Protein AF-A0AAU9JKP6-F1 (afdb_monomer_lite)

Radius of gyration: 86.48 Å; chains: 1; bounding box: 181×80×271 Å

Foldseek 3Di:
DDDDDDDDDDDDDDDDDDDDDDPPPVVVVVVVVVVVVVVVVVVVVVVVVVVVVCVVPVDPPPPPDDDPDPDPPPCVPVPDDPDPDDPVRVVVVVVVVVVVVVVVVVVVVVVVVVVVVVVVVVVVVVVVVVVVVVVVVVVVVVVVVVVVVVVVVVVVVVVVVVVVVVVVVVVVVVVVVVVVVVVVVVVVVVVVVVVVVVVVVVVVVVVVVVVVVVVVVVVVVVVVVVVVVVVVVVVVVVVVVVVVVVVVVVVVVVVVVVVVVVVVVVVVVVVVVVVVVVVVVVVVVVVVVVVVPVPPPPPPPDDDDDDPPPPPPPVPVVVVVVVVVVVVVVVVVVVVVVVVVVVVVVVVVVVVVVVVVVVVVVVVVVVVVVVVVVVVVVVVVVVVVVVVVVVVVVVVVVVVVVVVVVVVVVVVVVVVVVVVVVVVVVVVVVVVVVVVVVVVVVVVVVVVVVVVVVVVVVVVVVVVVVVVVVVVVVVPPDDQDDFDPVAPQRVLLSCVQRVDPDHQPFHWDDPDRQWIDGQPDIWGWDADPNFIWIDDDPDIDGPVVVSVVCSVVSVVVVVVVVVVVVDPPPDDPVVVVVVVVVPVPPPDDDDQPPVNVVVVVVVVVVDDDDDDDDDDDDDDDDPDDDDDDDDDDDDDDDDDDDDDDDDDDDDDDDDDDDDDDD

Secondary structure (DSSP, 8-state):
----------------------TTSHHHHHHHHHHHHHHHHHHHHHHHHHHHHHHH-TT--------S-S----GGG-----S---HHHHHHHHHHHHHHHHHHHHHHHHHHHHHHHHHHHHHHHHHHHHHHHHHHHHHHHHHHHHHHHHHHHHHHHHHHHHHHHHHHHHHHHHHHHHHHHHHHHHHHHHHHHHHHHHHHHHHHHHHHHHHHHHHHHHHHHHHHHHHHHHHHHHHHHHHHHHHHHHHHHHHHHHHHHHHHHHHHHHHHHHHHHHHHHHHHHHHHHHHHHHTTTTTT-SS--------TTSSSSHHHHHHHHHHHHHHHHHHHHHHHHHHHHHHHHHHHHHHHHHHHHHHHHHHHHHHHHHHHHHHHHHHHHHHHHHHHHHHHHHHHHHHHHHHHHHHHHHHHHHHHHHHHHHHHHHHHHHHHHHHHHHHHHHHHHHHHHHHHHHHHHHHHHHHHHHHHHHHHHHHTSPPPP---TT-HHHHHHHHHHHHSSS--SS-EEEEETTEEEETTEEEEEEEETTEEEEEETTEEEEHHHHHHHHHHHHHHHHHHHHHHH--TT---THHHHHHHHHHTT--------HHHHHHHHHHHHHS----S----PPP-------------------------------------------

InterPro domains:
  IPR003108 GAR domain [PF02187] (490-549)
  IPR003108 GAR domain [PS51460] (484-554)
  IPR036534 GAR domain superfamily [G3DSA:3.30.920.20] (483-571)
  IPR036534 GAR domain superfamily [SSF143575] (483-560)

Sequence (662 aa):
MTSERVPIVGSKDSENLLLDSCKSCTIYEEKVSSNHKALSNLKETHALILEIARALHPEIIISTDITSQELALDLDLLHKGRGQASAKEAEHLRSLILGLNEKLKTYQTIETRIEEFSQQAKQGISAREILHKTIKETLEDVEKIKIQQNESLEKMKKERDRAIESLMEQHLNLKRKILDEEKVKCELEITKAELEKIKAEGRNFDNMQEMISQLKFNVKEGEKKRNELRNLYSKSISDFDEKRREMDREIENVMKDNSNLRDELNSAKKTINELSVLNQEKASQIINLQAVNESQNREILNLKDQENKALQMEKLSKAHQEECVSLNKKIKAISEEFQAEIAKLNKEKNEILNKNQLLKGDNNRLEDTINSLKQDLTHSYNKQQDLNTHIAQLEESLILHHDSSAIQDQLNQVSQFTLDIHKQVYKELDGMSEHILAQSEQALGQQRTINKVCSVVSEKEAEIEILREMIAEMQKARPVYVPVKDDPVDAAIAEYMNSREQPLEVPFVREDEGLYLFGSKKVFIKIENGKIIIRIGGGFMQIDEFVDAYTVIELEKFAAIKKAESNPNRKTFMGKLASTIVNEQTKGKVDVSPQKAAKILQDVFVNNKPAFTTCMAIPRKMTSSRQGTMIPKESKGSDSPVRVAKRKSSLVDFRRSATNLK

Structure (mmCIF, N/CA/C/O backbone):
data_AF-A0AAU9JKP6-F1
#
_entry.id   AF-A0AAU9JKP6-F1
#
loop_
_atom_site.group_PDB
_atom_site.id
_atom_site.type_symbol
_atom_site.label_atom_id
_atom_site.label_alt_id
_atom_site.label_comp_id
_atom_site.label_asym_id
_atom_site.label_entity_id
_atom_site.label_seq_id
_atom_site.pdbx_PDB_ins_code
_atom_site.Cartn_x
_atom_site.Cartn_y
_atom_site.Cartn_z
_atom_site.occupancy
_atom_site.B_iso_or_equiv
_atom_site.auth_seq_id
_atom_site.auth_comp_id
_atom_site.auth_asym_id
_atom_site.auth_atom_id
_atom_site.pdbx_PDB_model_num
ATOM 1 N N . MET A 1 1 ? -8.866 -40.578 -14.879 1.00 34.34 1 MET A N 1
ATOM 2 C CA . MET A 1 1 ? -10.101 -41.384 -14.755 1.00 34.34 1 MET A CA 1
ATOM 3 C C . MET A 1 1 ? -11.225 -40.392 -14.502 1.00 34.34 1 MET A C 1
ATOM 5 O O . MET A 1 1 ? -11.143 -39.721 -13.492 1.00 34.34 1 MET A O 1
ATOM 9 N N . THR A 1 2 ? -12.186 -40.104 -15.373 1.00 35.22 2 THR A N 1
ATOM 10 C CA . THR A 1 2 ? -12.728 -40.774 -16.566 1.00 35.22 2 THR A CA 1
ATOM 11 C C . THR A 1 2 ? -13.519 -39.741 -17.391 1.00 35.22 2 THR A C 1
ATOM 13 O O . THR A 1 2 ? -14.234 -38.943 -16.798 1.00 35.22 2 THR A O 1
ATOM 16 N N . SER A 1 3 ? -13.362 -39.818 -18.723 1.00 33.59 3 SER A N 1
ATOM 17 C CA . SER A 1 3 ? -14.330 -39.577 -19.825 1.00 33.59 3 SER A CA 1
ATOM 18 C C . SER A 1 3 ? -15.207 -38.311 -19.817 1.00 33.59 3 SER A C 1
ATOM 20 O O . SER A 1 3 ? -16.043 -38.126 -18.942 1.00 33.59 3 SER A O 1
ATOM 22 N N . GLU A 1 4 ? -15.027 -37.401 -20.780 1.00 44.56 4 GLU A N 1
ATOM 23 C CA . GLU A 1 4 ? -15.693 -37.386 -22.108 1.00 44.56 4 GLU A CA 1
ATOM 24 C C . GLU A 1 4 ? -17.222 -37.219 -22.059 1.00 44.56 4 GLU A C 1
ATOM 26 O O . GLU A 1 4 ? -17.929 -38.103 -21.582 1.00 44.56 4 GLU A O 1
ATOM 31 N N . ARG A 1 5 ? -17.730 -36.155 -22.704 1.00 35.47 5 ARG A N 1
ATOM 32 C CA . ARG A 1 5 ? -18.620 -36.270 -23.878 1.00 35.47 5 ARG A CA 1
ATOM 33 C C . ARG A 1 5 ? -18.969 -34.908 -24.487 1.00 35.47 5 ARG A C 1
ATOM 35 O O . ARG A 1 5 ? -19.509 -34.024 -23.834 1.00 35.47 5 ARG A O 1
ATOM 42 N N . VAL A 1 6 ? -18.681 -34.818 -25.780 1.00 41.34 6 VAL A N 1
ATOM 43 C CA . VAL A 1 6 ? -19.261 -33.906 -26.777 1.00 41.34 6 VAL A CA 1
ATOM 44 C C . VAL A 1 6 ? -20.692 -34.372 -27.110 1.00 41.34 6 VAL A C 1
ATOM 46 O O . VAL A 1 6 ? -21.006 -35.551 -26.911 1.00 41.34 6 VAL A O 1
ATOM 49 N N . PRO A 1 7 ? -21.544 -33.501 -27.681 1.00 52.91 7 PRO A N 1
ATOM 50 C CA . PRO A 1 7 ? -22.165 -33.914 -28.940 1.00 52.91 7 PRO A CA 1
ATOM 51 C C . PRO A 1 7 ? -22.148 -32.830 -30.035 1.00 52.91 7 PRO A C 1
ATOM 53 O O . PRO A 1 7 ? -22.343 -31.643 -29.789 1.00 52.91 7 PRO A O 1
ATOM 56 N N . ILE A 1 8 ? -21.936 -33.315 -31.261 1.00 42.91 8 ILE A N 1
ATOM 57 C CA . ILE A 1 8 ? -22.099 -32.657 -32.564 1.00 42.91 8 ILE A CA 1
ATOM 58 C C . ILE A 1 8 ? -23.403 -33.178 -33.179 1.00 42.91 8 ILE A C 1
ATOM 60 O O . ILE A 1 8 ? -23.577 -34.393 -33.212 1.00 42.91 8 ILE A O 1
ATOM 64 N N . VAL A 1 9 ? -24.233 -32.291 -33.742 1.00 37.75 9 VAL A N 1
ATOM 65 C CA . VAL A 1 9 ? -25.234 -32.514 -34.819 1.00 37.75 9 VAL A CA 1
ATOM 66 C C . VAL A 1 9 ? -25.407 -31.117 -35.471 1.00 37.75 9 VAL A C 1
ATOM 68 O O . VAL A 1 9 ? -25.663 -30.174 -34.734 1.00 37.75 9 VAL A O 1
ATOM 71 N N . GLY A 1 10 ? -25.086 -30.795 -36.738 1.00 31.44 10 GLY A N 1
ATOM 72 C CA . GLY A 1 10 ? -25.511 -31.361 -38.035 1.00 31.44 10 GLY A CA 1
ATOM 73 C C . GLY A 1 10 ? -26.907 -30.803 -38.387 1.00 31.44 10 GLY A C 1
ATOM 74 O O . GLY A 1 10 ? -27.788 -30.888 -37.554 1.00 31.44 10 GLY A O 1
ATOM 75 N N . SER A 1 11 ? -27.270 -30.228 -39.536 1.00 32.78 11 SER A N 1
ATOM 76 C CA . SER A 1 11 ? -26.697 -30.097 -40.879 1.00 32.78 11 SER A CA 1
ATOM 77 C C . SER A 1 11 ? -27.726 -29.336 -41.766 1.00 32.78 11 SER A C 1
ATOM 79 O O . SER A 1 11 ? -28.895 -29.337 -41.381 1.00 32.78 11 SER A O 1
ATOM 81 N N . LYS A 1 12 ? -27.316 -28.871 -42.970 1.00 33.97 12 LYS A N 1
ATOM 82 C CA . LYS A 1 12 ? -28.124 -28.758 -44.227 1.00 33.97 12 LYS A CA 1
ATOM 83 C C . LYS A 1 12 ? -29.126 -27.587 -44.336 1.00 33.97 12 LYS A C 1
ATOM 85 O O . LYS A 1 12 ? -29.759 -27.252 -43.350 1.00 33.97 12 LYS A O 1
ATOM 90 N N . ASP A 1 13 ? -29.364 -26.873 -45.443 1.00 31.62 13 ASP A N 1
ATOM 91 C CA . ASP A 1 13 ? -29.036 -26.843 -46.890 1.00 31.62 13 ASP A CA 1
ATOM 92 C C . ASP A 1 13 ? -29.134 -25.326 -47.285 1.00 31.62 13 ASP A C 1
ATOM 94 O O . ASP A 1 13 ? -29.598 -24.530 -46.473 1.00 31.62 13 ASP A O 1
ATOM 98 N N . SER A 1 14 ? -28.714 -24.748 -48.413 1.00 33.50 14 SER A N 1
ATOM 99 C CA . SER A 1 14 ? -28.874 -25.135 -49.813 1.00 33.50 14 SER A CA 1
ATOM 100 C C . SER A 1 14 ? -28.098 -24.167 -50.724 1.00 33.50 14 SER A C 1
ATOM 102 O O . SER A 1 14 ? -27.930 -22.984 -50.424 1.00 33.50 14 SER A O 1
ATOM 104 N N . GLU A 1 15 ? -27.691 -24.709 -51.861 1.00 36.19 15 GLU A N 1
ATOM 105 C CA . GLU A 1 15 ? -26.988 -24.116 -52.994 1.00 36.19 15 GLU A CA 1
ATOM 106 C C . GLU A 1 15 ? -27.699 -22.907 -53.630 1.00 36.19 15 GLU A C 1
ATOM 108 O O . GLU A 1 15 ? -28.921 -22.877 -53.751 1.00 36.19 15 GLU A O 1
ATOM 113 N N . ASN A 1 16 ? -26.908 -21.953 -54.132 1.00 34.22 16 ASN A N 1
ATOM 114 C CA . ASN A 1 16 ? -27.220 -21.209 -55.355 1.00 34.22 16 ASN A CA 1
ATOM 115 C C . ASN A 1 16 ? -25.916 -20.688 -55.982 1.00 34.22 16 ASN A C 1
ATOM 117 O O . ASN A 1 16 ? -25.324 -19.711 -55.524 1.00 34.22 16 ASN A O 1
ATOM 121 N N . LEU A 1 17 ? -25.464 -21.384 -57.029 1.00 37.22 17 LEU A N 1
ATOM 122 C CA . LEU A 1 17 ? -24.488 -20.893 -58.002 1.00 37.22 17 LEU A CA 1
ATOM 123 C C . LEU A 1 17 ? -25.131 -19.788 -58.846 1.00 37.22 17 LEU A C 1
ATOM 125 O O . LEU A 1 17 ? -26.181 -20.043 -59.423 1.00 37.22 17 LEU A O 1
ATOM 129 N N . LEU A 1 18 ? -24.459 -18.645 -59.030 1.00 34.78 18 LEU A N 1
ATOM 130 C CA . LEU A 1 18 ? -24.545 -17.841 -60.258 1.00 34.78 18 LEU A CA 1
ATOM 131 C C . LEU A 1 18 ? -23.316 -16.914 -60.399 1.00 34.78 18 LEU A C 1
ATOM 133 O O . LEU A 1 18 ? -23.114 -15.997 -59.612 1.00 34.78 18 LEU A O 1
ATOM 137 N N . LEU A 1 19 ? -22.536 -17.231 -61.436 1.00 35.72 19 LEU A N 1
ATOM 138 C CA . LEU A 1 19 ? -21.632 -16.446 -62.288 1.00 35.72 19 LEU A CA 1
ATOM 139 C C . LEU A 1 19 ? -20.619 -15.421 -61.727 1.00 35.72 19 LEU A C 1
ATOM 141 O O . LEU A 1 19 ? -20.940 -14.395 -61.134 1.00 35.72 19 LEU A O 1
ATOM 145 N N . ASP A 1 20 ? -19.376 -15.684 -62.141 1.00 45.06 20 ASP A N 1
ATOM 146 C CA . ASP A 1 20 ? -18.195 -14.829 -62.209 1.00 45.06 20 ASP A CA 1
ATOM 147 C C . ASP A 1 20 ? -18.433 -13.395 -62.713 1.00 45.06 20 ASP A C 1
ATOM 149 O O . ASP A 1 20 ? -18.904 -13.166 -63.827 1.00 45.06 20 ASP A O 1
ATOM 153 N N . SER A 1 21 ? -17.894 -12.430 -61.965 1.00 40.59 21 SER A N 1
ATOM 154 C CA . SER A 1 21 ? -17.328 -11.209 -62.543 1.00 40.59 21 SER A CA 1
ATOM 155 C C . SER A 1 21 ? -16.005 -10.884 -61.846 1.00 40.59 21 SER A C 1
ATOM 157 O O . SER A 1 21 ? -15.946 -10.637 -60.639 1.00 40.59 21 SER A O 1
ATOM 159 N N . CYS A 1 22 ? -14.939 -10.943 -62.637 1.00 40.47 22 CYS A N 1
ATOM 160 C CA . CYS A 1 22 ? -13.537 -10.870 -62.257 1.00 40.47 22 CYS A CA 1
ATOM 161 C C . CYS A 1 22 ? -13.175 -9.546 -61.552 1.00 40.47 22 CYS A C 1
ATOM 163 O O . CYS A 1 22 ? -13.194 -8.476 -62.157 1.00 40.47 22 CYS A O 1
ATOM 165 N N . LYS A 1 23 ? -12.767 -9.621 -60.277 1.00 45.94 23 LYS A N 1
ATOM 166 C CA . LYS A 1 23 ? -12.306 -8.491 -59.436 1.00 45.94 23 LYS A CA 1
ATOM 167 C C . LYS A 1 23 ? -10.922 -7.929 -59.825 1.00 45.94 23 LYS A C 1
ATOM 169 O O . LYS A 1 23 ? -10.251 -7.320 -58.998 1.00 45.94 23 LYS A O 1
ATOM 174 N N . SER A 1 24 ? -10.467 -8.130 -61.063 1.00 45.31 24 SER A N 1
ATOM 175 C CA . SER A 1 24 ? -9.152 -7.661 -61.531 1.00 45.31 24 SER A CA 1
ATOM 176 C C . SER A 1 24 ? -9.185 -6.315 -62.271 1.00 45.31 24 SER A C 1
ATOM 178 O O . SER A 1 24 ? -8.125 -5.753 -62.534 1.00 45.31 24 SER A O 1
ATOM 180 N N . CYS A 1 25 ? -10.364 -5.742 -62.542 1.00 41.16 25 CYS A N 1
ATOM 181 C CA . CYS A 1 25 ? -10.464 -4.475 -63.282 1.00 41.16 25 CYS A CA 1
ATOM 182 C C . CYS A 1 25 ? -10.453 -3.202 -62.417 1.00 41.16 25 CYS A C 1
ATOM 184 O O . CYS A 1 25 ? -10.079 -2.152 -62.925 1.00 41.16 25 CYS A O 1
ATOM 186 N N . THR A 1 26 ? -10.754 -3.255 -61.116 1.00 42.09 26 THR A N 1
ATOM 187 C CA . THR A 1 26 ? -10.733 -2.052 -60.251 1.00 42.09 26 THR A CA 1
ATOM 188 C C . THR A 1 26 ? -9.333 -1.646 -59.779 1.00 42.09 26 THR A C 1
ATOM 190 O O . THR A 1 26 ? -9.133 -0.516 -59.351 1.00 42.09 26 THR A O 1
ATOM 193 N N . ILE A 1 27 ? -8.330 -2.518 -59.926 1.00 47.62 27 ILE A N 1
ATOM 194 C CA . ILE A 1 27 ? -6.931 -2.231 -59.551 1.00 47.62 27 ILE A CA 1
ATOM 195 C C . ILE A 1 27 ? -6.188 -1.455 -60.661 1.00 47.62 27 ILE A C 1
ATOM 197 O O . ILE A 1 27 ? -5.114 -0.895 -60.428 1.00 47.62 27 ILE A O 1
ATOM 201 N N . TYR A 1 28 ? -6.742 -1.390 -61.878 1.00 43.09 28 TYR A N 1
ATOM 202 C CA . TYR A 1 28 ? -6.063 -0.748 -63.006 1.00 43.09 28 TYR A CA 1
ATOM 203 C C . TYR A 1 28 ? -6.307 0.768 -63.082 1.00 43.09 28 TYR A C 1
ATOM 205 O O . TYR A 1 28 ? -5.417 1.498 -63.514 1.00 43.09 28 TYR A O 1
ATOM 213 N N . GLU A 1 29 ? -7.444 1.270 -62.593 1.00 43.94 29 GLU A N 1
ATOM 214 C CA . GLU A 1 29 ? -7.744 2.711 -62.626 1.00 43.94 29 GLU A CA 1
ATOM 215 C C . GLU A 1 29 ? -7.015 3.501 -61.520 1.00 43.94 29 GLU A C 1
ATOM 217 O O . GLU A 1 29 ? -6.544 4.612 -61.772 1.00 43.94 29 GLU A O 1
ATOM 222 N N . GLU A 1 30 ? -6.760 2.909 -60.346 1.00 47.94 30 GLU A N 1
ATOM 223 C CA . GLU A 1 30 ? -5.960 3.563 -59.292 1.00 47.94 30 GLU A CA 1
ATOM 224 C C . GLU A 1 30 ? -4.466 3.685 -59.654 1.00 47.94 30 GLU A C 1
ATOM 226 O O . GLU A 1 30 ? -3.810 4.662 -59.279 1.00 47.94 30 GLU A O 1
ATOM 231 N N . LYS A 1 31 ? -3.923 2.761 -60.464 1.00 46.72 31 LYS A N 1
ATOM 232 C CA . LYS A 1 31 ? -2.521 2.815 -60.927 1.00 46.72 31 LYS A CA 1
ATOM 233 C C . LYS A 1 31 ? -2.260 3.873 -62.002 1.00 46.72 31 LYS A C 1
ATOM 235 O O . LYS A 1 31 ? -1.126 4.339 -62.136 1.00 46.72 31 LYS A O 1
ATOM 240 N N . VAL A 1 32 ? -3.279 4.291 -62.753 1.00 48.94 32 VAL A N 1
ATOM 241 C CA . VAL A 1 32 ? -3.126 5.364 -63.752 1.00 48.94 32 VAL A CA 1
ATOM 242 C C . VAL A 1 32 ? -3.082 6.737 -63.067 1.00 48.94 32 VAL A C 1
ATOM 244 O O . VAL A 1 32 ? -2.311 7.606 -63.479 1.00 48.94 32 VAL A O 1
ATOM 247 N N . SER A 1 33 ? -3.785 6.912 -61.942 1.00 47.38 33 SER A N 1
ATOM 248 C CA . SER A 1 33 ? -3.767 8.174 -61.191 1.00 47.38 33 SER A CA 1
ATOM 249 C C . SER A 1 33 ? -2.488 8.384 -60.360 1.00 47.38 33 SER A C 1
ATOM 251 O O . SER A 1 33 ? -2.095 9.531 -60.127 1.00 47.38 33 SER A O 1
ATOM 253 N N . SER A 1 34 ? -1.784 7.317 -59.952 1.00 48.50 34 SER A N 1
ATOM 254 C CA . SER A 1 34 ? -0.492 7.424 -59.248 1.00 48.50 34 SER A CA 1
ATOM 255 C C . SER A 1 34 ? 0.677 7.784 -60.174 1.00 48.50 34 SER A C 1
ATOM 257 O O . SER A 1 34 ? 1.601 8.485 -59.757 1.00 48.50 34 SER A O 1
ATOM 259 N N . ASN A 1 35 ? 0.620 7.387 -61.450 1.00 47.41 35 ASN A N 1
ATOM 260 C CA . ASN A 1 35 ? 1.657 7.729 -62.432 1.00 47.41 35 ASN A CA 1
ATOM 261 C C . ASN A 1 35 ? 1.634 9.210 -62.840 1.00 47.41 35 ASN A C 1
ATOM 263 O O . ASN A 1 35 ? 2.682 9.770 -63.167 1.00 47.41 35 ASN A O 1
ATOM 267 N N . HIS A 1 36 ? 0.486 9.888 -62.741 1.00 48.94 36 HIS A N 1
ATOM 268 C CA . HIS A 1 36 ? 0.409 11.321 -63.034 1.00 48.94 36 HIS A CA 1
ATOM 269 C C . HIS A 1 36 ? 1.113 12.192 -61.975 1.00 48.94 36 HIS A C 1
ATOM 271 O O . HIS A 1 36 ? 1.716 13.205 -62.334 1.00 48.94 36 HIS A O 1
ATOM 277 N N . LYS A 1 37 ? 1.120 11.763 -60.701 1.00 51.47 37 LYS A N 1
ATOM 278 C CA . LYS A 1 37 ? 1.884 12.407 -59.611 1.00 51.47 37 LYS A CA 1
ATOM 279 C C . LYS A 1 37 ? 3.389 12.132 -59.697 1.00 51.47 37 LYS A C 1
ATOM 281 O O . LYS A 1 37 ? 4.195 12.995 -59.368 1.00 51.47 37 LYS A O 1
ATOM 286 N N . ALA A 1 38 ? 3.789 10.960 -60.192 1.00 50.62 38 ALA A N 1
ATOM 287 C CA . ALA A 1 38 ? 5.202 10.676 -60.446 1.00 50.62 38 ALA A CA 1
ATOM 288 C C . ALA A 1 38 ? 5.769 11.565 -61.572 1.00 50.62 38 ALA A C 1
ATOM 290 O O . ALA A 1 38 ? 6.894 12.051 -61.466 1.00 50.62 38 ALA A O 1
ATOM 291 N N . LEU A 1 39 ? 4.972 11.851 -62.613 1.00 44.22 39 LEU A N 1
ATOM 292 C CA . LEU A 1 39 ? 5.373 12.753 -63.699 1.00 44.22 39 LEU A CA 1
ATOM 293 C C . LEU A 1 39 ? 5.415 14.237 -63.290 1.00 44.22 39 LEU A C 1
ATOM 295 O O . LEU A 1 39 ? 6.248 14.974 -63.821 1.00 44.22 39 LEU A O 1
ATOM 299 N N . SER A 1 40 ? 4.550 14.695 -62.373 1.00 50.25 40 SER A N 1
ATOM 300 C CA . SER A 1 40 ? 4.614 16.077 -61.863 1.00 50.25 40 SER A CA 1
ATOM 301 C C . SER A 1 40 ? 5.867 16.301 -61.018 1.00 50.25 40 SER A C 1
ATOM 303 O O . SER A 1 40 ? 6.559 17.296 -61.213 1.00 50.25 40 SER A O 1
ATOM 305 N N . ASN A 1 41 ? 6.227 15.324 -60.183 1.00 56.38 41 ASN A N 1
ATOM 306 C CA . ASN A 1 41 ? 7.426 15.397 -59.349 1.00 56.38 41 ASN A CA 1
ATOM 307 C C . ASN A 1 41 ? 8.709 15.359 -60.195 1.00 56.38 41 ASN A C 1
ATOM 309 O O . ASN A 1 41 ? 9.669 16.057 -59.888 1.00 56.38 41 ASN A O 1
ATOM 313 N N . LEU A 1 42 ? 8.711 14.626 -61.316 1.00 52.62 42 LEU A N 1
ATOM 314 C CA . LEU A 1 42 ? 9.825 14.630 -62.271 1.00 52.62 42 LEU A CA 1
ATOM 315 C C . LEU A 1 42 ? 10.006 15.998 -62.950 1.00 52.62 42 LEU A C 1
ATOM 317 O O . LEU A 1 42 ? 11.138 16.461 -63.104 1.00 52.62 42 LEU A O 1
ATOM 321 N N . LYS A 1 43 ? 8.908 16.687 -63.291 1.00 53.62 43 LYS A N 1
ATOM 322 C CA . LYS A 1 43 ? 8.957 18.053 -63.840 1.00 53.62 43 LYS A CA 1
ATOM 323 C C . LYS A 1 43 ? 9.462 19.073 -62.819 1.00 53.62 43 LYS A C 1
ATOM 325 O O . LYS A 1 43 ? 10.247 19.939 -63.196 1.00 53.62 43 LYS A O 1
ATOM 330 N N . GLU A 1 44 ? 9.080 18.944 -61.550 1.00 59.22 44 GLU A N 1
ATOM 331 C CA . GLU A 1 44 ? 9.584 19.798 -60.466 1.00 59.22 44 GLU A CA 1
ATOM 332 C C . GLU A 1 44 ? 11.070 19.546 -60.183 1.00 59.22 44 GLU A C 1
ATOM 334 O O . GLU A 1 44 ? 11.839 20.498 -60.077 1.00 59.22 44 GLU A O 1
ATOM 339 N N . THR A 1 45 ? 11.523 18.286 -60.180 1.00 60.22 45 THR A N 1
ATOM 340 C CA . THR A 1 45 ? 12.958 17.981 -60.038 1.00 60.22 45 THR A CA 1
ATOM 341 C C . THR A 1 45 ? 13.783 18.466 -61.229 1.00 60.22 45 THR A C 1
ATOM 343 O O . THR A 1 45 ? 14.881 18.978 -61.039 1.00 60.22 45 THR A O 1
ATOM 346 N N . HIS A 1 46 ? 13.253 18.389 -62.455 1.00 55.34 46 HIS A N 1
ATOM 347 C CA . HIS A 1 46 ? 13.925 18.921 -63.642 1.00 55.34 46 HIS A CA 1
ATOM 348 C C . HIS A 1 46 ? 13.980 20.459 -63.629 1.00 55.34 46 HIS A C 1
ATOM 350 O O . HIS A 1 46 ? 14.988 21.041 -64.023 1.00 55.34 46 HIS A O 1
ATOM 356 N N . ALA A 1 47 ? 12.933 21.124 -63.125 1.00 62.50 47 ALA A N 1
ATOM 357 C CA . ALA A 1 47 ? 12.930 22.571 -62.923 1.00 62.50 47 ALA A CA 1
ATOM 358 C C . ALA A 1 47 ? 13.965 23.002 -61.870 1.00 62.50 47 ALA A C 1
ATOM 360 O O . ALA A 1 47 ? 14.724 23.932 -62.127 1.00 62.50 47 ALA A O 1
ATOM 361 N N . LEU A 1 48 ? 14.070 22.274 -60.752 1.00 57.84 48 LEU A N 1
ATOM 362 C CA . LEU A 1 48 ? 15.060 22.532 -59.703 1.00 57.84 48 LEU A CA 1
ATOM 363 C C . LEU A 1 48 ? 16.498 22.304 -60.201 1.00 57.84 48 LEU A C 1
ATOM 365 O O . LEU A 1 48 ? 17.396 23.079 -59.888 1.00 57.84 48 LEU A O 1
ATOM 369 N N . ILE A 1 49 ? 16.723 21.273 -61.027 1.00 57.97 49 ILE A N 1
ATOM 370 C CA . ILE A 1 49 ? 18.026 21.009 -61.660 1.00 57.97 49 ILE A CA 1
ATOM 371 C C . ILE A 1 49 ? 18.395 22.132 -62.640 1.00 57.97 49 ILE A C 1
ATOM 373 O O . ILE A 1 49 ? 19.540 22.577 -62.643 1.00 57.97 49 ILE A O 1
ATOM 377 N N . LEU A 1 50 ? 17.441 22.638 -63.430 1.00 56.38 50 LEU A N 1
ATOM 378 C CA . LEU A 1 50 ? 17.666 23.786 -64.319 1.00 56.38 50 LEU A CA 1
ATOM 379 C C . LEU A 1 50 ? 17.908 25.093 -63.548 1.00 56.38 50 LEU A C 1
ATOM 381 O O . LEU A 1 50 ? 18.663 25.946 -64.011 1.00 56.38 50 LEU A O 1
ATOM 385 N N . GLU A 1 51 ? 17.296 25.258 -62.378 1.00 62.56 51 GLU A N 1
ATOM 386 C CA . GLU A 1 51 ? 17.475 26.428 -61.516 1.00 62.56 51 GLU A CA 1
ATOM 387 C C . GLU A 1 51 ? 18.832 26.401 -60.795 1.00 62.56 51 GLU A C 1
ATOM 389 O O . GLU A 1 51 ? 19.541 27.406 -60.783 1.00 62.56 51 GLU A O 1
ATOM 394 N N . ILE A 1 52 ? 19.264 25.230 -60.315 1.00 58.84 52 ILE A N 1
ATOM 395 C CA . ILE A 1 52 ? 20.613 25.006 -59.771 1.00 58.84 52 ILE A CA 1
ATOM 396 C C . ILE A 1 52 ? 21.677 25.175 -60.868 1.00 58.84 52 ILE A C 1
ATOM 398 O O . ILE A 1 52 ? 22.713 25.792 -60.623 1.00 58.84 52 ILE A O 1
ATOM 402 N N . ALA A 1 53 ? 21.415 24.705 -62.093 1.00 51.91 53 ALA A N 1
ATOM 403 C CA . ALA A 1 53 ? 22.314 24.902 -63.230 1.00 51.91 53 ALA A CA 1
ATOM 404 C C . ALA A 1 53 ? 22.457 26.387 -63.619 1.00 51.91 53 ALA A C 1
ATOM 406 O O . ALA A 1 53 ? 23.565 26.828 -63.916 1.00 51.91 53 ALA A O 1
ATOM 407 N N . ARG A 1 54 ? 21.375 27.182 -63.554 1.00 54.28 54 ARG A N 1
ATOM 408 C CA . ARG A 1 54 ? 21.431 28.646 -63.756 1.00 54.28 54 ARG A CA 1
ATOM 409 C C . ARG A 1 54 ? 22.110 29.387 -62.602 1.00 54.28 54 ARG A C 1
ATOM 411 O O . ARG A 1 54 ? 22.785 30.379 -62.848 1.00 54.28 54 ARG A O 1
ATOM 418 N N . ALA A 1 55 ? 21.945 28.921 -61.363 1.00 58.38 55 ALA A N 1
ATOM 419 C CA . ALA A 1 55 ? 22.544 29.547 -60.183 1.00 58.38 55 ALA A CA 1
ATOM 420 C C . ALA A 1 55 ? 24.059 29.298 -60.072 1.00 58.38 55 ALA A C 1
ATOM 422 O O . ALA A 1 55 ? 24.777 30.137 -59.534 1.00 58.38 55 ALA A O 1
ATOM 423 N N . LEU A 1 56 ? 24.551 28.165 -60.585 1.00 52.88 56 LEU A N 1
ATOM 424 C CA . LEU A 1 56 ? 25.976 27.818 -60.560 1.00 52.88 56 LEU A CA 1
ATOM 425 C C . LEU A 1 56 ? 26.779 28.430 -61.719 1.00 52.88 56 LEU A C 1
ATOM 427 O O . LEU A 1 56 ? 27.992 28.571 -61.593 1.00 52.88 56 LEU A O 1
ATOM 431 N N . HIS A 1 57 ? 26.126 28.838 -62.811 1.00 54.06 57 HIS A N 1
ATOM 432 C CA . HIS A 1 57 ? 26.778 29.482 -63.954 1.00 54.06 57 HIS A CA 1
ATOM 433 C C . HIS A 1 57 ? 25.888 30.574 -64.583 1.00 54.06 57 HIS A C 1
ATOM 435 O O . HIS A 1 57 ? 25.209 30.313 -65.576 1.00 54.06 57 HIS A O 1
ATOM 441 N N . PRO A 1 58 ? 25.890 31.811 -64.048 1.00 48.69 58 PRO A N 1
ATOM 442 C CA . PRO A 1 58 ? 25.099 32.909 -64.610 1.00 48.69 58 PRO A CA 1
ATOM 443 C C . PRO A 1 58 ? 25.644 33.479 -65.937 1.00 48.69 58 PRO A C 1
ATOM 445 O O . PRO A 1 58 ? 24.923 34.204 -66.614 1.00 48.69 58 PRO A O 1
ATOM 448 N N . GLU A 1 59 ? 26.867 33.128 -66.353 1.00 45.69 59 GLU A N 1
ATOM 449 C CA . GLU A 1 59 ? 27.505 33.639 -67.580 1.00 45.69 59 GLU A CA 1
ATOM 450 C C . GLU A 1 59 ? 28.060 32.524 -68.478 1.00 45.69 59 GLU A C 1
ATOM 452 O O . GLU A 1 59 ? 29.237 32.496 -68.821 1.00 45.69 59 GLU A O 1
ATOM 457 N N . ILE A 1 60 ? 27.211 31.590 -68.904 1.00 44.16 60 ILE A N 1
ATOM 458 C CA . ILE A 1 60 ? 27.511 30.807 -70.111 1.00 44.16 60 ILE A CA 1
ATOM 459 C C . ILE A 1 60 ? 26.593 31.318 -71.217 1.00 44.16 60 ILE A C 1
ATOM 461 O O . ILE A 1 60 ? 25.593 30.707 -71.589 1.00 44.16 60 ILE A O 1
ATOM 465 N N . ILE A 1 61 ? 26.944 32.496 -71.731 1.00 40.44 61 ILE A N 1
ATOM 466 C CA . ILE A 1 61 ? 26.582 32.888 -73.088 1.00 40.44 61 ILE A CA 1
ATOM 467 C C . ILE A 1 61 ? 27.436 31.993 -73.985 1.00 40.44 61 ILE A C 1
ATOM 469 O O . ILE A 1 61 ? 28.630 32.230 -74.155 1.00 40.44 61 ILE A O 1
ATOM 473 N N . ILE A 1 62 ? 26.844 30.935 -74.541 1.00 45.00 62 ILE A N 1
ATOM 474 C CA . ILE A 1 62 ? 27.453 30.244 -75.678 1.00 45.00 62 ILE A CA 1
ATOM 475 C C . ILE A 1 62 ? 27.301 31.191 -76.871 1.00 45.00 62 ILE A C 1
ATOM 477 O O . ILE A 1 62 ? 26.337 31.121 -77.627 1.00 45.00 62 ILE A O 1
ATOM 481 N N . SER A 1 63 ? 28.240 32.127 -76.990 1.00 36.94 63 SER A N 1
ATOM 482 C CA . SER A 1 63 ? 28.491 32.858 -78.223 1.00 36.94 63 SER A CA 1
ATOM 483 C C . SER A 1 63 ? 29.126 31.872 -79.201 1.00 36.94 63 SER A C 1
ATOM 485 O O . SER A 1 63 ? 30.333 31.639 -79.183 1.00 36.94 63 SER A O 1
ATOM 487 N N . THR A 1 64 ? 28.307 31.226 -80.028 1.00 41.78 64 THR A N 1
ATOM 488 C CA . THR A 1 64 ? 28.781 30.673 -81.297 1.00 41.78 64 THR A CA 1
ATOM 489 C C . THR A 1 64 ? 28.779 31.793 -82.324 1.00 41.78 64 THR A C 1
ATOM 491 O O . THR A 1 64 ? 27.897 31.838 -83.168 1.00 41.78 64 THR A O 1
ATOM 494 N N . ASP A 1 65 ? 29.737 32.706 -82.230 1.00 40.50 65 ASP A N 1
ATOM 495 C CA . ASP A 1 65 ? 30.123 33.565 -83.346 1.00 40.50 65 ASP A CA 1
ATOM 496 C C . ASP A 1 65 ? 31.612 33.874 -83.203 1.00 40.50 65 ASP A C 1
ATOM 498 O O . ASP A 1 65 ? 32.027 34.848 -82.578 1.00 40.50 65 ASP A O 1
ATOM 502 N N . ILE A 1 66 ? 32.440 32.997 -83.771 1.00 37.88 66 ILE A N 1
ATOM 503 C CA . ILE A 1 66 ? 33.811 33.352 -84.130 1.00 37.88 66 ILE A CA 1
ATOM 504 C C . ILE A 1 66 ? 33.827 33.435 -85.650 1.00 37.88 66 ILE A C 1
ATOM 506 O O . ILE A 1 66 ? 33.961 32.438 -86.359 1.00 37.88 66 ILE A O 1
ATOM 510 N N . THR A 1 67 ? 33.620 34.652 -86.144 1.00 40.75 67 THR A N 1
ATOM 511 C CA . THR A 1 67 ? 33.841 35.035 -87.536 1.00 40.75 67 THR A CA 1
ATOM 512 C C . THR A 1 67 ? 35.283 34.743 -87.942 1.00 40.75 67 THR A C 1
ATOM 514 O O . THR A 1 67 ? 36.233 35.122 -87.260 1.00 40.75 67 THR A O 1
ATOM 517 N N . SER A 1 68 ? 35.436 34.091 -89.090 1.00 39.88 68 SER A N 1
ATOM 518 C CA . SER A 1 68 ? 36.665 33.519 -89.649 1.00 39.88 68 SER A CA 1
ATOM 519 C C . SER A 1 68 ? 37.726 34.532 -90.121 1.00 39.88 68 SER A C 1
ATOM 521 O O . SER A 1 68 ? 38.411 34.258 -91.105 1.00 39.88 68 SER A O 1
ATOM 523 N N . GLN A 1 69 ? 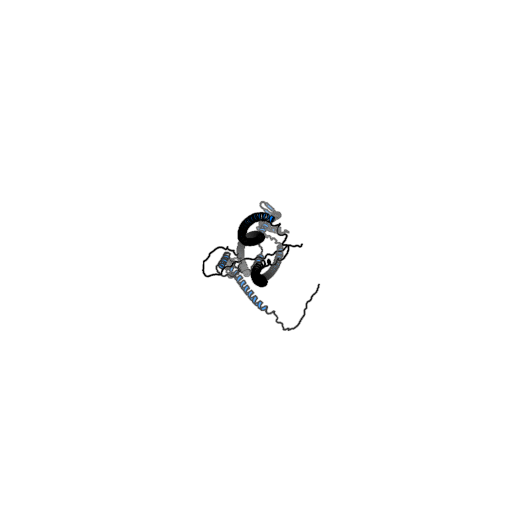37.860 35.709 -89.500 1.00 44.19 69 GLN A N 1
ATOM 524 C CA . GLN A 1 69 ? 38.537 36.844 -90.145 1.00 44.19 69 GLN A CA 1
ATOM 525 C C . GLN A 1 69 ? 39.851 37.355 -89.553 1.00 44.19 69 GLN A C 1
ATOM 527 O O . GLN A 1 69 ? 40.454 38.223 -90.175 1.00 44.19 69 GLN A O 1
ATOM 532 N N . GLU A 1 70 ? 40.392 36.797 -88.474 1.00 46.56 70 GLU A N 1
ATOM 533 C CA . GLU A 1 70 ? 41.643 37.333 -87.914 1.00 46.56 70 GLU A CA 1
ATOM 534 C C . GLU A 1 70 ? 42.727 36.265 -87.778 1.00 46.56 70 GLU A C 1
ATOM 536 O O . GLU A 1 70 ? 42.801 35.530 -86.801 1.00 46.56 70 GLU A O 1
ATOM 541 N N . LEU A 1 71 ? 43.514 36.153 -88.854 1.00 39.50 71 LEU A N 1
ATOM 542 C CA . LEU A 1 71 ? 44.946 35.819 -88.939 1.00 39.50 71 LEU A CA 1
ATOM 543 C C . LEU A 1 71 ? 45.230 35.435 -90.397 1.00 39.50 71 LEU A C 1
ATOM 545 O O . LEU A 1 71 ? 45.499 34.281 -90.738 1.00 39.50 71 LEU A O 1
ATOM 549 N N . ALA A 1 72 ? 45.116 36.420 -91.291 1.00 40.72 72 ALA A N 1
ATOM 550 C CA . ALA A 1 72 ? 45.761 36.323 -92.588 1.00 40.72 72 ALA A CA 1
ATOM 551 C C . ALA A 1 72 ? 47.271 36.338 -92.322 1.00 40.72 72 ALA A C 1
ATOM 553 O O . ALA A 1 72 ? 47.825 37.364 -91.935 1.00 40.72 72 ALA A O 1
ATOM 554 N N . LEU A 1 73 ? 47.935 35.190 -92.482 1.00 41.28 73 LEU A N 1
ATOM 555 C CA . LEU A 1 73 ? 49.366 35.210 -92.762 1.00 41.28 73 LEU A CA 1
ATOM 556 C C . LEU A 1 73 ? 49.547 36.104 -93.986 1.00 41.28 73 LEU A C 1
ATOM 558 O O . LEU A 1 73 ? 48.923 35.858 -95.021 1.00 41.28 73 LEU A O 1
ATOM 562 N N . ASP A 1 74 ? 50.367 37.135 -93.836 1.00 46.22 74 ASP A N 1
ATOM 563 C CA . ASP A 1 74 ? 50.760 38.041 -94.901 1.00 46.22 74 ASP A CA 1
ATOM 564 C C . ASP A 1 74 ? 51.477 37.224 -95.993 1.00 46.22 74 ASP A C 1
ATOM 566 O O . ASP A 1 74 ? 52.662 36.892 -95.905 1.00 46.22 74 ASP A O 1
ATOM 570 N N . LEU A 1 75 ? 50.705 36.772 -96.987 1.00 48.53 75 LEU A N 1
ATOM 571 C CA . LEU A 1 75 ? 51.152 35.904 -98.082 1.00 48.53 75 LEU A CA 1
ATOM 572 C C . LEU A 1 75 ? 52.047 36.651 -99.087 1.00 48.53 75 LEU A C 1
ATOM 574 O O . LEU A 1 75 ? 52.573 36.033 -100.017 1.00 48.53 75 LEU A O 1
ATOM 578 N N . ASP A 1 76 ? 52.287 37.947 -98.875 1.00 48.00 76 ASP A N 1
ATOM 579 C CA . ASP A 1 76 ? 53.136 38.784 -99.724 1.00 48.00 76 ASP A CA 1
ATOM 580 C C . ASP A 1 76 ? 54.632 38.419 -99.653 1.00 48.00 76 ASP A C 1
ATOM 582 O O . ASP A 1 76 ? 55.412 38.808 -100.525 1.00 48.00 76 ASP A O 1
ATOM 586 N N . LEU A 1 77 ? 55.054 37.577 -98.701 1.00 48.94 77 LEU A N 1
ATOM 587 C CA . LEU A 1 77 ? 56.454 37.144 -98.572 1.00 48.94 77 LEU A CA 1
ATOM 588 C C . LEU A 1 77 ? 56.815 35.836 -99.305 1.00 48.94 77 LEU A C 1
ATOM 590 O O . LEU A 1 77 ? 57.989 35.468 -99.341 1.00 48.94 77 LEU A O 1
ATOM 594 N N . LEU A 1 78 ? 55.867 35.159 -99.968 1.00 46.19 78 LEU A N 1
ATOM 595 C CA . LEU A 1 78 ? 56.126 33.892 -100.682 1.00 46.19 78 LEU A CA 1
ATOM 596 C C . LEU A 1 78 ? 56.520 34.043 -102.169 1.00 46.19 78 LEU A C 1
ATOM 598 O O . LEU A 1 78 ? 56.640 33.049 -102.881 1.00 46.19 78 LEU A O 1
ATOM 602 N N . HIS A 1 79 ? 56.793 35.260 -102.653 1.00 47.38 79 HIS A N 1
ATOM 603 C CA . HIS A 1 79 ? 57.071 35.526 -104.077 1.00 47.38 79 HIS A CA 1
ATOM 604 C C . HIS A 1 79 ? 58.549 35.506 -104.511 1.00 47.38 79 HIS A C 1
ATOM 606 O O . HIS A 1 79 ? 58.885 36.006 -105.587 1.00 47.38 79 HIS A O 1
ATOM 612 N N . LYS A 1 80 ? 59.472 34.912 -103.746 1.00 50.12 80 LYS A N 1
ATOM 613 C CA . LYS A 1 80 ? 60.884 34.814 -104.176 1.00 50.12 80 LYS A CA 1
ATOM 614 C C . LYS A 1 80 ? 61.472 33.415 -104.017 1.00 50.12 80 LYS A C 1
ATOM 616 O O . LYS A 1 80 ? 62.409 33.206 -103.259 1.00 50.12 80 LYS A O 1
ATOM 621 N N . GLY A 1 81 ? 60.975 32.478 -104.822 1.00 46.16 81 GLY A N 1
ATOM 622 C CA . GLY A 1 81 ? 61.664 31.226 -105.140 1.00 46.16 81 GLY A CA 1
ATOM 623 C C . GLY A 1 81 ? 61.729 31.040 -106.655 1.00 46.16 81 GLY A C 1
ATOM 624 O O . GLY A 1 81 ? 60.705 30.834 -107.296 1.00 46.16 81 GLY A O 1
ATOM 625 N N . ARG A 1 82 ? 62.921 31.144 -107.259 1.00 50.62 82 ARG A N 1
ATOM 626 C CA . ARG A 1 82 ? 63.131 30.803 -108.676 1.00 50.62 82 ARG A CA 1
ATOM 627 C C . ARG A 1 82 ? 63.169 29.280 -108.818 1.00 50.62 82 ARG A C 1
ATOM 629 O O . ARG A 1 82 ? 64.231 28.677 -108.738 1.00 50.62 82 ARG A O 1
ATOM 636 N N . GLY A 1 83 ? 62.006 28.686 -109.036 1.00 53.91 83 GLY A N 1
ATOM 637 C CA . GLY A 1 83 ? 61.833 27.299 -109.457 1.00 53.91 83 GLY A CA 1
ATOM 638 C C . GLY A 1 83 ? 60.443 27.149 -110.065 1.00 53.91 83 GLY A C 1
ATOM 639 O O . GLY A 1 83 ? 59.481 27.673 -109.511 1.00 53.91 83 GLY A O 1
ATOM 640 N N . GLN A 1 84 ? 60.331 26.504 -111.227 1.00 53.06 84 GLN A N 1
ATOM 641 C CA . GLN A 1 84 ? 59.040 26.186 -111.844 1.00 53.06 84 GLN A CA 1
ATOM 642 C C . GLN A 1 84 ? 58.346 25.099 -111.011 1.00 53.06 84 GLN A C 1
ATOM 644 O O . GLN A 1 84 ? 58.424 23.922 -111.341 1.00 53.06 84 GLN A O 1
ATOM 649 N N . ALA A 1 85 ? 57.698 25.493 -109.915 1.00 51.22 85 ALA A N 1
ATOM 650 C CA . ALA A 1 85 ? 56.715 24.646 -109.259 1.00 51.22 85 ALA A CA 1
ATOM 651 C C . ALA A 1 85 ? 55.474 24.582 -110.157 1.00 51.22 85 ALA A C 1
ATOM 653 O O . ALA A 1 85 ? 54.979 25.608 -110.636 1.00 51.22 85 ALA A O 1
ATOM 654 N N . SER A 1 86 ? 54.981 23.375 -110.412 1.00 57.69 86 SER A N 1
ATOM 655 C CA . SER A 1 86 ? 53.709 23.169 -111.104 1.00 57.69 86 SER A CA 1
ATOM 656 C C . SER A 1 86 ? 52.598 23.885 -110.329 1.00 57.69 86 SER A C 1
ATOM 658 O O . SER A 1 86 ? 52.593 23.861 -109.099 1.00 57.69 86 SER A O 1
ATOM 660 N N . ALA A 1 87 ? 51.621 24.494 -111.010 1.00 60.69 87 ALA A N 1
ATOM 661 C CA . ALA A 1 87 ? 50.497 25.175 -110.351 1.00 60.69 87 ALA A CA 1
ATOM 662 C C . ALA A 1 87 ? 49.792 24.290 -109.295 1.00 60.69 87 ALA A C 1
ATOM 664 O O . ALA A 1 87 ? 49.302 24.799 -108.290 1.00 60.69 87 ALA A O 1
ATOM 665 N N . LYS A 1 88 ? 49.832 22.960 -109.471 1.00 64.81 88 LYS A N 1
ATOM 666 C CA . LYS A 1 88 ? 49.312 21.974 -108.509 1.00 64.81 88 LYS A CA 1
ATOM 667 C C . LYS A 1 88 ? 50.138 21.866 -107.219 1.00 64.81 88 LYS A C 1
ATOM 669 O O . LYS A 1 88 ? 49.575 21.605 -106.162 1.00 64.81 88 LYS A O 1
ATOM 674 N N . GLU A 1 89 ? 51.453 22.061 -107.278 1.00 63.72 89 GLU A N 1
ATOM 675 C CA . GLU A 1 89 ? 52.347 21.993 -106.110 1.00 63.72 89 GLU A CA 1
ATOM 676 C C . GLU A 1 89 ? 52.206 23.242 -105.234 1.00 63.72 89 GLU A C 1
ATOM 678 O O . GLU A 1 89 ? 52.157 23.137 -104.009 1.00 63.72 89 GLU A O 1
ATOM 683 N N . ALA A 1 90 ? 52.058 24.417 -105.855 1.00 67.12 90 ALA A N 1
ATOM 684 C CA . ALA A 1 90 ? 51.782 25.665 -105.145 1.00 67.12 90 ALA A CA 1
ATOM 685 C C . ALA A 1 90 ? 50.411 25.634 -104.441 1.00 67.12 90 ALA A C 1
ATOM 687 O O . ALA A 1 90 ? 50.282 26.088 -103.303 1.00 67.12 90 ALA A O 1
ATOM 688 N N . GLU A 1 91 ? 49.397 25.049 -105.083 1.00 70.25 91 GLU A N 1
ATOM 689 C CA . GLU A 1 91 ? 48.068 24.862 -104.493 1.00 70.25 91 GLU A CA 1
ATOM 690 C C . GLU A 1 91 ? 48.091 23.839 -103.341 1.00 70.25 91 GLU A C 1
ATOM 692 O O . GLU A 1 91 ? 47.492 24.073 -102.289 1.00 70.25 91 GLU A O 1
ATOM 697 N N . HIS A 1 92 ? 48.867 22.756 -103.476 1.00 73.06 92 HIS A N 1
ATOM 698 C CA . HIS A 1 92 ? 49.072 21.781 -102.402 1.00 73.06 92 HIS A CA 1
ATOM 699 C C . HIS A 1 92 ? 49.795 22.389 -101.190 1.00 73.06 92 HIS A C 1
ATOM 701 O O . HIS A 1 92 ? 49.356 22.197 -100.056 1.00 73.06 92 HIS A O 1
ATOM 707 N N . LEU A 1 93 ? 50.848 23.186 -101.413 1.00 74.44 93 LEU A N 1
ATOM 708 C CA . LEU A 1 93 ? 51.549 23.916 -100.352 1.00 74.44 93 LEU A CA 1
ATOM 709 C C . LEU A 1 93 ? 50.635 24.928 -99.656 1.00 74.44 93 LEU A C 1
ATOM 711 O O . LEU A 1 93 ? 50.651 25.022 -98.431 1.00 74.44 93 LEU A O 1
ATOM 715 N N . ARG A 1 94 ? 49.780 25.635 -100.404 1.00 75.50 94 ARG A N 1
ATOM 716 C CA . ARG A 1 94 ? 48.781 26.544 -99.825 1.00 75.50 94 ARG A CA 1
ATOM 717 C C . ARG A 1 94 ? 47.772 25.793 -98.954 1.00 75.50 94 ARG A C 1
ATOM 719 O O . ARG A 1 94 ? 47.480 26.244 -97.849 1.00 75.50 94 ARG A O 1
ATOM 726 N N . SER A 1 95 ? 47.278 24.640 -99.411 1.00 76.75 95 SER A N 1
ATOM 727 C CA . SER A 1 95 ? 46.383 23.786 -98.618 1.00 76.75 95 SER A CA 1
ATOM 728 C C . SER A 1 95 ? 47.068 23.237 -97.361 1.00 76.75 95 SER A C 1
ATOM 730 O O . SER A 1 95 ? 46.427 23.140 -96.316 1.00 76.75 95 SER A O 1
ATOM 732 N N . LEU A 1 96 ? 48.360 22.902 -97.439 1.00 74.25 96 LEU A N 1
ATOM 733 C CA . LEU A 1 96 ? 49.168 22.473 -96.295 1.00 74.25 96 LEU A CA 1
ATOM 734 C C . LEU A 1 96 ? 49.364 23.601 -95.280 1.00 74.25 96 LEU A C 1
ATOM 736 O O . LEU A 1 96 ? 49.164 23.374 -94.092 1.00 74.25 96 LEU A O 1
ATOM 740 N N . ILE A 1 97 ? 49.695 24.814 -95.730 1.00 78.44 97 ILE A N 1
ATOM 741 C CA . ILE A 1 97 ? 49.858 25.988 -94.857 1.00 78.44 97 ILE A CA 1
ATOM 742 C C . ILE A 1 97 ? 48.533 26.338 -94.170 1.00 78.44 97 ILE A C 1
ATOM 744 O O . ILE A 1 97 ? 48.517 26.564 -92.962 1.00 78.44 97 ILE A O 1
ATOM 748 N N . LEU A 1 98 ? 47.411 26.316 -94.898 1.00 77.25 98 LEU A N 1
ATOM 749 C CA . LEU A 1 98 ? 46.081 26.517 -94.310 1.00 77.25 98 LEU A CA 1
ATOM 750 C C . LEU A 1 98 ? 45.752 25.431 -93.276 1.00 77.25 98 LEU A C 1
ATOM 752 O O . LEU A 1 98 ? 45.315 25.751 -92.173 1.00 77.25 98 LEU A O 1
ATOM 756 N N . GLY A 1 99 ? 46.025 24.160 -93.587 1.00 79.25 99 GLY A N 1
ATOM 757 C CA . GLY A 1 99 ? 45.827 23.052 -92.649 1.00 79.25 99 GLY A CA 1
ATOM 758 C C . GLY A 1 99 ? 46.720 23.136 -91.406 1.00 79.25 99 GLY A C 1
ATOM 759 O O . GLY A 1 99 ? 46.277 22.799 -90.309 1.00 79.25 99 GLY A O 1
ATOM 760 N N . LEU A 1 100 ? 47.963 23.606 -91.548 1.00 77.50 100 LEU A N 1
ATOM 761 C CA . LEU A 1 100 ? 48.882 23.832 -90.429 1.00 77.50 100 LEU A CA 1
ATOM 762 C C . LEU A 1 100 ? 48.447 25.017 -89.559 1.00 77.50 100 LEU A C 1
ATOM 764 O O . LEU A 1 100 ? 48.511 24.909 -88.339 1.00 77.50 100 LEU A O 1
ATOM 768 N N . ASN A 1 101 ? 47.945 26.099 -90.154 1.00 77.88 101 ASN A N 1
ATOM 769 C CA . ASN A 1 101 ? 47.407 27.240 -89.410 1.00 77.88 101 ASN A CA 1
ATOM 770 C C . ASN A 1 101 ? 46.136 26.894 -88.634 1.00 77.88 101 ASN A C 1
ATOM 772 O O . ASN A 1 101 ? 46.002 27.294 -87.482 1.00 77.88 101 ASN A O 1
ATOM 776 N N . GLU A 1 102 ? 45.215 26.134 -89.229 1.00 78.62 102 GLU A N 1
ATOM 777 C CA . GLU A 1 102 ? 44.029 25.661 -88.509 1.00 78.62 102 GLU A CA 1
ATOM 778 C C . GLU A 1 102 ? 44.427 24.732 -87.354 1.00 78.62 102 GLU A C 1
ATOM 780 O O . GLU A 1 102 ? 43.927 24.885 -86.241 1.00 78.62 102 GLU A O 1
ATOM 785 N N . LYS A 1 103 ? 45.424 23.855 -87.552 1.00 78.81 103 LYS A N 1
ATOM 786 C CA . LYS A 1 103 ? 46.007 23.084 -86.443 1.00 78.81 103 LYS A CA 1
ATOM 787 C C . LYS A 1 103 ? 46.602 23.996 -85.367 1.00 78.81 103 LYS A C 1
ATOM 789 O O . LYS A 1 103 ? 46.325 23.779 -84.191 1.00 78.81 103 LYS A O 1
ATOM 794 N N . LEU A 1 104 ? 47.357 25.032 -85.733 1.00 81.19 104 LEU A N 1
ATOM 795 C CA . LEU A 1 104 ? 47.928 25.992 -84.781 1.00 81.19 104 LEU A CA 1
ATOM 796 C C . LEU A 1 104 ? 46.835 26.690 -83.948 1.00 81.19 104 LEU A C 1
ATOM 798 O O . LEU A 1 104 ? 46.954 26.754 -82.727 1.00 81.19 104 LEU A O 1
ATOM 802 N N . LYS A 1 105 ? 45.732 27.121 -84.576 1.00 77.06 105 LYS A N 1
ATOM 803 C CA . LYS A 1 105 ? 44.566 27.686 -83.871 1.00 77.06 105 LYS A CA 1
ATOM 804 C C . LYS A 1 105 ? 43.933 26.685 -82.909 1.00 77.06 105 LYS A C 1
ATOM 806 O O . LYS A 1 105 ? 43.600 27.042 -81.778 1.00 77.06 105 LYS A O 1
ATOM 811 N N . THR A 1 106 ? 43.783 25.424 -83.330 1.00 77.06 106 THR A N 1
ATOM 812 C CA . THR A 1 106 ? 43.266 24.380 -82.432 1.00 77.06 106 THR A CA 1
ATOM 813 C C . THR A 1 106 ? 44.193 24.159 -81.241 1.00 77.06 106 THR A C 1
ATOM 815 O O . THR A 1 106 ? 43.698 24.044 -80.126 1.00 77.06 106 THR A O 1
ATOM 818 N N . TYR A 1 107 ? 45.517 24.194 -81.435 1.00 78.75 107 TYR A N 1
ATOM 819 C CA . TYR A 1 107 ? 46.480 24.109 -80.335 1.00 78.75 107 TYR A CA 1
ATOM 820 C C . TYR A 1 107 ? 46.358 25.291 -79.369 1.00 78.75 107 TYR A C 1
ATOM 822 O O . TYR A 1 107 ? 46.267 25.059 -78.170 1.00 78.75 107 TYR A O 1
ATOM 830 N N . GLN A 1 108 ? 46.255 26.526 -79.865 1.00 85.31 108 GLN A N 1
ATOM 831 C CA . GLN A 1 108 ? 46.071 27.716 -79.019 1.00 85.31 108 GLN A CA 1
ATOM 832 C C . GLN A 1 108 ? 44.747 27.681 -78.234 1.00 85.31 108 GLN A C 1
ATOM 834 O O . GLN A 1 108 ? 44.684 28.070 -77.068 1.00 85.31 108 GLN A O 1
ATOM 839 N N . THR A 1 109 ? 43.680 27.160 -78.845 1.00 80.06 109 THR A N 1
ATOM 840 C CA . THR A 1 109 ? 42.382 26.977 -78.172 1.00 80.06 109 THR A CA 1
ATOM 841 C C . THR A 1 109 ? 42.450 25.870 -77.116 1.00 80.06 109 THR A C 1
ATOM 843 O O . THR A 1 109 ? 41.827 25.964 -76.063 1.00 80.06 109 THR A O 1
ATOM 846 N N . ILE A 1 110 ? 43.213 24.806 -77.371 1.00 80.44 110 ILE A N 1
ATOM 847 C CA . ILE A 1 110 ? 43.455 23.753 -76.380 1.00 80.44 110 ILE A CA 1
ATOM 848 C C . ILE A 1 110 ? 44.295 24.297 -75.220 1.00 80.44 110 ILE A C 1
ATOM 850 O O . ILE A 1 110 ? 43.978 24.005 -74.074 1.00 80.44 110 ILE A O 1
ATOM 854 N N . GLU A 1 111 ? 45.321 25.101 -75.493 1.00 83.44 111 GLU A N 1
ATOM 855 C CA . GLU A 1 111 ? 46.208 25.682 -74.481 1.00 83.44 111 GLU A CA 1
ATOM 856 C C . GLU A 1 111 ? 45.456 26.627 -73.535 1.00 83.44 111 GLU A C 1
ATOM 858 O O . GLU A 1 111 ? 45.467 26.416 -72.324 1.00 83.44 111 GLU A O 1
ATOM 863 N N . THR A 1 112 ? 44.687 27.572 -74.083 1.00 84.06 112 THR A N 1
ATOM 864 C CA . THR A 1 112 ? 43.799 28.450 -73.293 1.00 84.06 112 THR A CA 1
ATOM 865 C C . THR A 1 112 ? 42.800 27.650 -72.456 1.00 84.06 112 THR A C 1
ATOM 867 O O . THR A 1 112 ? 42.599 27.927 -71.275 1.00 84.06 112 THR A O 1
ATOM 870 N N . ARG A 1 113 ? 42.233 26.577 -73.014 1.00 84.00 113 ARG A N 1
ATOM 871 C CA . ARG A 1 113 ? 41.297 25.715 -72.284 1.00 84.00 113 ARG A CA 1
ATOM 872 C C . ARG A 1 113 ? 41.972 24.873 -71.197 1.00 84.00 113 ARG A C 1
ATOM 874 O O . ARG A 1 113 ? 41.364 24.609 -70.160 1.00 84.00 113 ARG A O 1
ATOM 881 N N . ILE A 1 114 ? 43.224 24.461 -71.397 1.00 82.06 114 ILE A N 1
ATOM 882 C CA . ILE A 1 114 ? 44.045 23.818 -70.362 1.00 82.06 114 ILE A CA 1
ATOM 883 C C . ILE A 1 114 ? 44.314 24.804 -69.219 1.00 82.06 114 ILE A C 1
ATOM 885 O O . ILE A 1 114 ? 44.220 24.412 -68.054 1.00 82.06 114 ILE A O 1
ATOM 889 N N . GLU A 1 115 ? 44.602 26.072 -69.519 1.00 86.25 115 GLU A N 1
ATOM 890 C CA . GLU A 1 115 ? 44.792 27.114 -68.504 1.00 86.25 115 GLU A CA 1
ATOM 891 C C . GLU A 1 115 ? 43.512 27.379 -67.700 1.00 86.25 115 GLU A C 1
ATOM 893 O O . GLU A 1 115 ? 43.561 27.389 -66.466 1.00 86.25 115 GLU A O 1
ATOM 898 N N . GLU A 1 116 ? 42.358 27.490 -68.364 1.00 84.62 116 GLU A N 1
ATOM 899 C CA . GLU A 1 116 ? 41.050 27.624 -67.709 1.00 84.62 116 GLU A CA 1
ATOM 900 C C . GLU A 1 116 ? 40.755 26.438 -66.782 1.00 84.62 116 GLU A C 1
ATOM 902 O O . GLU A 1 116 ? 40.412 26.624 -65.609 1.00 84.62 116 GLU A O 1
ATOM 907 N N . PHE A 1 117 ? 40.942 25.204 -67.264 1.00 84.38 117 PHE A N 1
ATOM 908 C CA . PHE A 1 117 ? 40.748 24.011 -66.439 1.00 84.38 117 PHE A CA 1
ATOM 909 C C . PHE A 1 117 ? 41.751 23.933 -65.282 1.00 84.38 117 PHE A C 1
ATOM 911 O O . PHE A 1 117 ? 41.386 23.515 -64.181 1.00 84.38 117 PHE A O 1
ATOM 918 N N . SER A 1 118 ? 42.992 24.380 -65.482 1.00 85.50 118 SER A N 1
ATOM 919 C CA . SER A 1 118 ? 44.001 24.484 -64.422 1.00 85.50 118 SER A CA 1
ATOM 920 C C . SER A 1 118 ? 43.585 25.492 -63.346 1.00 85.50 118 SER A C 1
ATOM 922 O O . SER A 1 118 ? 43.700 25.216 -62.147 1.00 85.50 118 SER A O 1
ATOM 924 N N . GLN A 1 119 ? 43.030 26.641 -63.740 1.00 87.88 119 GLN A N 1
ATOM 925 C CA . GLN A 1 119 ? 42.519 27.646 -62.809 1.00 87.88 119 GLN A CA 1
ATOM 926 C C . GLN A 1 119 ? 41.292 27.140 -62.038 1.00 87.88 119 GLN A C 1
ATOM 928 O O . GLN A 1 119 ? 41.240 27.287 -60.813 1.00 87.88 119 GLN A O 1
ATOM 933 N N . GLN A 1 120 ? 40.350 26.478 -62.715 1.00 85.12 120 GLN A N 1
ATOM 934 C CA . GLN A 1 120 ? 39.199 25.837 -62.071 1.00 85.12 120 GLN A CA 1
ATOM 935 C C . GLN A 1 120 ? 39.637 24.744 -61.087 1.00 85.12 120 GLN A C 1
ATOM 937 O O . GLN A 1 120 ? 39.119 24.670 -59.971 1.00 85.12 120 GLN A O 1
ATOM 942 N N . ALA A 1 121 ? 40.640 23.936 -61.443 1.00 81.62 121 ALA A N 1
ATOM 943 C CA . ALA A 1 121 ? 41.202 22.931 -60.547 1.00 81.62 121 ALA A CA 1
ATOM 944 C C . ALA A 1 121 ? 41.821 23.570 -59.291 1.00 81.62 121 ALA A C 1
ATOM 946 O O . ALA A 1 121 ? 41.558 23.106 -58.180 1.00 81.62 121 ALA A O 1
ATOM 947 N N . LYS A 1 122 ? 42.577 24.670 -59.435 1.00 88.44 122 LYS A N 1
ATOM 948 C CA . LYS A 1 122 ? 43.142 25.426 -58.298 1.00 88.44 122 LYS A CA 1
ATOM 949 C C . LYS A 1 122 ? 42.056 25.997 -57.384 1.00 88.44 122 LYS A C 1
ATOM 951 O O . LYS A 1 122 ? 42.158 25.866 -56.164 1.00 88.44 122 LYS A O 1
ATOM 956 N N . GLN A 1 123 ? 41.000 26.579 -57.951 1.00 87.12 123 GLN A N 1
ATOM 957 C CA . GLN A 1 123 ? 39.855 27.072 -57.176 1.00 87.12 123 GLN A CA 1
ATOM 958 C C . GLN A 1 123 ? 39.142 25.931 -56.437 1.00 87.12 123 GLN A C 1
ATOM 960 O O . GLN A 1 123 ? 38.837 26.059 -55.251 1.00 87.12 123 GLN A O 1
ATOM 965 N N . GLY A 1 124 ? 38.951 24.784 -57.098 1.00 84.94 124 GLY A N 1
ATOM 966 C CA . GLY A 1 124 ? 38.382 23.584 -56.485 1.00 84.94 124 GLY A CA 1
ATOM 967 C C . GLY A 1 124 ? 39.226 23.039 -55.328 1.00 84.94 124 GLY A C 1
ATOM 968 O O . GLY A 1 124 ? 38.673 22.607 -54.315 1.00 84.94 124 GLY A O 1
ATOM 969 N N . ILE A 1 125 ? 40.558 23.100 -55.435 1.00 84.94 125 ILE A N 1
ATOM 970 C CA . ILE A 1 125 ? 41.478 22.729 -54.348 1.00 84.94 125 ILE A CA 1
ATOM 971 C C . ILE A 1 125 ? 41.330 23.696 -53.168 1.00 84.94 125 ILE A C 1
ATOM 973 O O . ILE A 1 125 ? 41.111 23.239 -52.048 1.00 84.94 125 ILE A O 1
ATOM 977 N N . SER A 1 126 ? 41.353 25.009 -53.410 1.00 88.06 126 SER A N 1
ATOM 978 C CA . SER A 1 126 ? 41.217 26.014 -52.346 1.00 88.06 126 SER A CA 1
ATOM 979 C C . SER A 1 126 ? 39.868 25.917 -51.616 1.00 88.06 126 SER A C 1
ATOM 981 O O . SER A 1 126 ? 39.821 25.891 -50.385 1.00 88.06 126 SER A O 1
ATOM 983 N N . ALA A 1 127 ? 38.761 25.750 -52.349 1.00 84.06 127 ALA A N 1
ATOM 984 C CA . ALA A 1 127 ? 37.441 25.537 -51.753 1.00 84.06 127 ALA A CA 1
ATOM 985 C C . ALA A 1 127 ? 37.397 24.265 -50.887 1.00 84.06 127 ALA A C 1
ATOM 987 O O . ALA A 1 127 ? 36.786 24.240 -49.815 1.00 84.06 127 ALA A O 1
ATOM 988 N N . ARG A 1 128 ? 38.086 23.205 -51.323 1.00 82.19 128 ARG A N 1
ATOM 989 C CA . ARG A 1 128 ? 38.196 21.954 -50.572 1.00 82.19 128 ARG A CA 1
ATOM 990 C C . ARG A 1 128 ? 39.013 22.123 -49.290 1.00 82.19 128 ARG A C 1
ATOM 992 O O . ARG A 1 128 ? 38.648 21.529 -48.278 1.00 82.19 128 ARG A O 1
ATOM 999 N N . GLU A 1 129 ? 40.087 22.906 -49.311 1.00 85.38 129 GLU A N 1
ATOM 1000 C CA . GLU A 1 129 ? 40.895 23.210 -48.122 1.00 85.38 129 GLU A CA 1
ATOM 1001 C C . GLU A 1 129 ? 40.091 23.977 -47.070 1.00 85.38 129 GLU A C 1
ATOM 1003 O O . GLU A 1 129 ? 40.097 23.597 -45.896 1.00 85.38 129 GLU A O 1
ATOM 1008 N N . ILE A 1 130 ? 39.333 24.992 -47.495 1.00 89.06 130 ILE A N 1
ATOM 1009 C CA . ILE A 1 130 ? 38.431 25.746 -46.614 1.00 89.06 130 ILE A CA 1
ATOM 1010 C C . ILE A 1 130 ? 37.406 24.800 -45.986 1.00 89.06 130 ILE A C 1
ATOM 1012 O O . ILE A 1 130 ? 37.255 24.771 -44.766 1.00 89.06 130 ILE A O 1
ATOM 1016 N N . LEU A 1 131 ? 36.763 23.957 -46.800 1.00 85.69 131 LEU A N 1
ATOM 1017 C CA . LEU A 1 131 ? 35.793 22.984 -46.308 1.00 85.69 131 LEU A CA 1
ATOM 1018 C C . LEU A 1 131 ? 36.421 21.990 -45.318 1.00 85.69 131 LEU A C 1
ATOM 1020 O O . LEU A 1 131 ? 35.807 21.661 -44.306 1.00 85.69 131 LEU A O 1
ATOM 1024 N N . HIS A 1 132 ? 37.642 21.516 -45.579 1.00 78.44 132 HIS A N 1
ATOM 1025 C CA . HIS A 1 132 ? 38.362 20.641 -44.652 1.00 78.44 132 HIS A CA 1
ATOM 1026 C C . HIS A 1 132 ? 38.622 21.321 -43.308 1.00 78.44 132 HIS A C 1
ATOM 1028 O O . HIS A 1 132 ? 38.452 20.680 -42.268 1.00 78.44 132 HIS A O 1
ATOM 1034 N N . LYS A 1 133 ? 38.994 22.605 -43.320 1.00 90.19 133 LYS A N 1
ATOM 1035 C CA . LYS A 1 133 ? 39.186 23.389 -42.101 1.00 90.19 133 LYS A CA 1
ATOM 1036 C C . LYS A 1 133 ? 37.881 23.508 -41.310 1.00 90.19 133 LYS A C 1
ATOM 1038 O O . LYS A 1 133 ? 37.869 23.172 -40.130 1.00 90.19 133 LYS A O 1
ATOM 1043 N N . THR A 1 134 ? 36.779 23.865 -41.969 1.00 87.25 134 THR A N 1
ATOM 1044 C CA . THR A 1 134 ? 35.462 23.965 -41.322 1.00 87.25 134 THR A CA 1
ATOM 1045 C C . THR A 1 134 ? 35.000 22.622 -40.756 1.00 87.25 134 THR A C 1
ATOM 1047 O O . THR A 1 134 ? 34.516 22.564 -39.631 1.00 87.25 134 THR A O 1
ATOM 1050 N N . ILE A 1 135 ? 35.194 21.514 -41.481 1.00 83.25 135 ILE A N 1
ATOM 1051 C CA . ILE A 1 135 ? 34.856 20.175 -40.972 1.00 83.25 135 ILE A CA 1
ATOM 1052 C C . ILE A 1 135 ? 35.643 19.872 -39.696 1.00 83.25 135 ILE A C 1
ATOM 1054 O O . ILE A 1 135 ? 35.067 19.376 -38.730 1.00 83.25 135 ILE A O 1
ATOM 1058 N N . LYS A 1 136 ? 36.942 20.187 -39.669 1.00 88.31 136 LYS A N 1
ATOM 1059 C CA . LYS A 1 136 ? 37.776 19.968 -38.485 1.00 88.31 136 LYS A CA 1
ATOM 1060 C C . LYS A 1 136 ? 37.259 20.757 -37.280 1.00 88.31 136 LYS A C 1
ATOM 1062 O O . LYS A 1 136 ? 37.083 20.169 -36.219 1.00 88.31 136 LYS A O 1
ATOM 1067 N N . GLU A 1 137 ? 36.948 22.036 -37.471 1.00 90.00 137 GLU A N 1
ATOM 1068 C CA . GLU A 1 137 ? 36.371 22.895 -36.428 1.00 90.00 137 GLU A CA 1
ATOM 1069 C C . GLU A 1 137 ? 35.040 22.320 -35.908 1.00 90.00 137 GLU A C 1
ATOM 1071 O O . GLU A 1 137 ? 34.860 22.155 -34.704 1.00 90.00 137 GLU A O 1
ATOM 1076 N N . THR A 1 138 ? 34.145 21.885 -36.803 1.00 85.88 138 THR A N 1
ATOM 1077 C CA . THR A 1 138 ? 32.864 21.284 -36.387 1.00 85.88 138 THR A CA 1
ATOM 1078 C C . THR A 1 138 ? 33.022 19.953 -35.650 1.00 85.88 138 THR A C 1
ATOM 1080 O O . THR A 1 138 ? 32.245 19.671 -34.741 1.00 85.88 138 THR A O 1
ATOM 1083 N N . LEU A 1 139 ? 34.018 19.129 -35.999 1.00 85.94 139 LEU A N 1
ATOM 1084 C CA . LEU A 1 139 ? 34.295 17.877 -35.287 1.00 85.94 139 LEU A CA 1
ATOM 1085 C C . LEU A 1 139 ? 34.777 18.147 -33.862 1.00 85.94 139 LEU A C 1
ATOM 1087 O O . LEU A 1 139 ? 34.306 17.499 -32.930 1.00 85.94 139 LEU A O 1
ATOM 1091 N N . GLU A 1 140 ? 35.665 19.127 -33.692 1.00 91.00 140 GLU A N 1
ATOM 1092 C CA . GLU A 1 140 ? 36.131 19.555 -32.372 1.00 91.00 140 GLU A CA 1
ATOM 1093 C C . GLU A 1 140 ? 34.966 20.062 -31.508 1.00 91.00 140 GLU A C 1
ATOM 1095 O O . GLU A 1 140 ? 34.905 19.770 -30.313 1.00 91.00 140 GLU A O 1
ATOM 1100 N N . ASP A 1 141 ? 34.001 20.765 -32.098 1.00 90.19 141 ASP A N 1
ATOM 1101 C CA . ASP A 1 141 ? 32.822 21.242 -31.375 1.00 90.19 141 ASP A CA 1
ATOM 1102 C C . ASP A 1 141 ? 31.840 20.118 -31.017 1.00 90.19 141 ASP A C 1
ATOM 1104 O O . ASP A 1 141 ? 31.318 20.089 -29.900 1.00 90.19 141 ASP A O 1
ATOM 1108 N N . VAL A 1 142 ? 31.635 19.138 -31.902 1.00 87.00 142 VAL A N 1
ATOM 1109 C CA . VAL A 1 142 ? 30.831 17.941 -31.595 1.00 87.00 142 VAL A CA 1
ATOM 1110 C C . VAL A 1 142 ? 31.461 17.129 -30.460 1.00 87.00 142 VAL A C 1
ATOM 1112 O O . VAL A 1 142 ? 30.749 16.667 -29.565 1.00 87.00 142 VAL A O 1
ATOM 1115 N N . GLU A 1 143 ? 32.788 16.989 -30.450 1.00 89.25 143 GLU A N 1
ATOM 1116 C CA . GLU A 1 143 ? 33.524 16.319 -29.372 1.00 89.25 143 GLU A CA 1
ATOM 1117 C C . GLU A 1 143 ? 33.302 17.034 -28.027 1.00 89.25 143 GLU A C 1
ATOM 1119 O O . GLU A 1 143 ? 32.970 16.392 -27.026 1.00 89.25 143 GLU A O 1
ATOM 1124 N N . LYS A 1 144 ? 33.381 18.374 -28.006 1.00 93.12 144 LYS A N 1
ATOM 1125 C CA . LYS A 1 144 ? 33.092 19.180 -26.805 1.00 93.12 144 LYS A CA 1
ATOM 1126 C C . LYS A 1 144 ? 31.655 18.990 -26.320 1.00 93.12 144 LYS A C 1
ATOM 1128 O O . LYS A 1 144 ? 31.445 18.798 -25.123 1.00 93.12 144 LYS A O 1
ATOM 1133 N N . ILE A 1 145 ? 30.672 19.006 -27.225 1.00 90.75 145 ILE A N 1
ATOM 1134 C CA . ILE A 1 145 ? 29.256 18.800 -26.876 1.00 90.75 145 ILE A CA 1
ATOM 1135 C C . ILE A 1 145 ? 29.050 17.409 -26.267 1.00 90.75 145 ILE A C 1
ATOM 1137 O O . ILE A 1 145 ? 28.371 17.277 -25.248 1.00 90.75 145 ILE A O 1
ATOM 1141 N N . LYS A 1 146 ? 29.672 16.374 -26.839 1.00 90.25 146 LYS A N 1
ATOM 1142 C CA . LYS A 1 146 ? 29.609 15.004 -26.315 1.00 90.25 146 LYS A CA 1
ATOM 1143 C C . LYS A 1 146 ? 30.173 14.909 -24.894 1.00 90.25 146 LYS A C 1
ATOM 1145 O O . LYS A 1 146 ? 29.567 14.266 -24.037 1.00 90.25 146 LYS A O 1
ATOM 1150 N N . ILE A 1 147 ? 31.308 15.560 -24.629 1.00 93.06 147 ILE A N 1
ATOM 1151 C CA . ILE A 1 147 ? 31.907 15.613 -23.287 1.00 93.06 147 ILE A CA 1
ATOM 1152 C C . ILE A 1 147 ? 30.955 16.313 -22.306 1.00 93.06 147 ILE A C 1
ATOM 1154 O O . ILE A 1 147 ? 30.645 15.752 -21.256 1.00 93.06 147 ILE A O 1
ATOM 1158 N N . GLN A 1 148 ? 30.409 17.475 -22.676 1.00 92.06 148 GLN A N 1
ATOM 1159 C CA . GLN A 1 148 ? 29.462 18.221 -21.836 1.00 92.06 148 GLN A CA 1
ATOM 1160 C C . GLN A 1 148 ? 28.181 17.428 -21.530 1.00 92.06 148 GLN A C 1
ATOM 1162 O O . GLN A 1 148 ? 27.697 17.440 -20.396 1.00 92.06 148 GLN A O 1
ATOM 1167 N N . GLN A 1 149 ? 27.634 16.709 -22.515 1.00 89.56 149 GLN A N 1
ATOM 1168 C CA . GLN A 1 149 ? 26.464 15.850 -22.315 1.00 89.56 149 GLN A CA 1
ATOM 1169 C C . GLN A 1 149 ? 26.757 14.704 -21.343 1.00 89.56 149 GLN A C 1
ATOM 1171 O O . GLN A 1 149 ? 25.954 14.447 -20.447 1.00 89.56 149 GLN A O 1
ATOM 1176 N N . ASN A 1 150 ? 27.917 14.056 -21.465 1.00 88.81 150 ASN A N 1
ATOM 1177 C CA . ASN A 1 150 ? 28.323 12.993 -20.545 1.00 88.81 150 ASN A CA 1
ATOM 1178 C C . ASN A 1 150 ? 28.504 13.510 -19.111 1.00 88.81 150 ASN A C 1
ATOM 1180 O O . ASN A 1 150 ? 28.051 12.866 -18.166 1.00 88.81 150 ASN A O 1
ATOM 1184 N N . GLU A 1 151 ? 29.101 14.690 -18.935 1.00 93.56 151 GLU A N 1
ATOM 1185 C CA . GLU A 1 151 ? 29.228 15.327 -17.620 1.00 93.56 151 GLU A CA 1
ATOM 1186 C C . GLU A 1 151 ? 27.868 15.683 -17.007 1.00 93.56 151 GLU A C 1
ATOM 1188 O O . GLU A 1 151 ? 27.653 15.480 -15.810 1.00 93.56 151 GLU A O 1
ATOM 1193 N N . SER A 1 152 ? 26.932 16.195 -17.812 1.00 89.31 152 SER A N 1
ATOM 1194 C CA . SER A 1 152 ? 25.562 16.471 -17.368 1.00 89.31 152 SER A CA 1
ATOM 1195 C C . SER A 1 152 ? 24.844 15.187 -16.946 1.00 89.31 152 SER A C 1
ATOM 1197 O O . SER A 1 152 ? 24.230 15.147 -15.880 1.00 89.31 152 SER A O 1
ATOM 1199 N N . LEU A 1 153 ? 24.985 14.114 -17.724 1.00 88.06 153 LEU A N 1
ATOM 1200 C CA . LEU A 1 153 ? 24.369 12.822 -17.436 1.00 88.06 153 LEU A CA 1
ATOM 1201 C C . LEU A 1 153 ? 24.936 12.185 -16.156 1.00 88.06 153 LEU A C 1
ATOM 1203 O O . LEU A 1 153 ? 24.179 11.642 -15.353 1.00 88.06 153 LEU A O 1
ATOM 1207 N N . GLU A 1 154 ? 26.241 12.312 -15.909 1.00 92.31 154 GLU A N 1
ATOM 1208 C CA . GLU A 1 154 ? 26.863 11.881 -14.651 1.00 92.31 154 GLU A CA 1
ATOM 1209 C C . GLU A 1 154 ? 26.408 12.711 -13.440 1.00 92.31 154 GLU A C 1
ATOM 1211 O O . GLU A 1 154 ? 26.182 12.155 -12.362 1.00 92.31 154 GLU A O 1
ATOM 1216 N N . LYS A 1 155 ? 26.203 14.026 -13.593 1.00 93.06 155 LYS A N 1
ATOM 1217 C CA . LYS A 1 155 ? 25.606 14.856 -12.530 1.00 93.06 155 LYS A CA 1
ATOM 1218 C C . LYS A 1 155 ? 24.183 14.397 -12.199 1.00 93.06 155 LYS A C 1
ATOM 1220 O O . LYS A 1 155 ? 23.886 14.177 -11.027 1.00 93.06 155 LYS A O 1
ATOM 1225 N N . MET A 1 156 ? 23.354 14.156 -13.217 1.00 85.38 156 MET A N 1
ATOM 1226 C CA . MET A 1 156 ? 21.979 13.672 -13.036 1.00 85.38 156 MET A CA 1
ATOM 1227 C C . MET A 1 156 ? 21.928 12.297 -12.356 1.00 85.38 156 MET A C 1
ATOM 1229 O O . MET A 1 156 ? 21.084 12.074 -11.490 1.00 85.38 156 MET A O 1
ATOM 1233 N N . LYS A 1 157 ? 22.845 11.376 -12.690 1.00 89.88 157 LYS A N 1
ATOM 1234 C CA . LYS A 1 157 ? 22.958 10.082 -11.993 1.00 89.88 157 LYS A CA 1
ATOM 1235 C C . LYS A 1 157 ? 23.275 10.264 -10.511 1.00 89.88 157 LYS A C 1
ATOM 1237 O O . LYS A 1 157 ? 22.584 9.692 -9.676 1.00 89.88 157 LYS A O 1
ATOM 1242 N N . LYS A 1 158 ? 24.259 11.106 -10.178 1.00 94.06 158 LYS A N 1
ATOM 1243 C CA . LYS A 1 158 ? 24.626 11.389 -8.780 1.00 94.06 158 LYS A CA 1
ATOM 1244 C C . LYS A 1 158 ? 23.478 12.022 -7.996 1.00 94.06 158 LYS A C 1
ATOM 1246 O O . LYS A 1 158 ? 23.287 11.696 -6.830 1.00 94.06 158 LYS A O 1
ATOM 1251 N N . GLU A 1 159 ? 22.715 12.920 -8.611 1.00 91.75 159 GLU A N 1
ATOM 1252 C CA . GLU A 1 159 ? 21.531 13.518 -7.985 1.00 91.75 159 GLU A CA 1
ATOM 1253 C C . GLU A 1 159 ? 20.422 12.491 -7.757 1.00 91.75 159 GLU A C 1
ATOM 1255 O O . GLU A 1 159 ? 19.855 12.439 -6.665 1.00 91.75 159 GLU A O 1
ATOM 1260 N N . ARG A 1 160 ? 20.162 11.629 -8.746 1.00 92.94 160 ARG A N 1
ATOM 1261 C CA . ARG A 1 160 ? 19.222 10.512 -8.609 1.00 92.94 160 ARG A CA 1
ATOM 1262 C C . ARG A 1 160 ? 19.627 9.587 -7.462 1.00 92.94 160 ARG A C 1
ATOM 1264 O O . ARG A 1 160 ? 18.779 9.237 -6.648 1.00 92.94 160 ARG A O 1
ATOM 1271 N N . ASP A 1 161 ? 20.899 9.214 -7.379 1.00 92.25 161 ASP A N 1
ATOM 1272 C CA . ASP A 1 161 ? 21.384 8.285 -6.357 1.00 92.25 161 ASP A CA 1
ATOM 1273 C C . ASP A 1 161 ? 21.274 8.901 -4.949 1.00 92.25 161 ASP A C 1
ATOM 1275 O O . ASP A 1 161 ? 20.753 8.257 -4.040 1.00 92.25 161 ASP A O 1
ATOM 1279 N N . ARG A 1 162 ? 21.599 10.194 -4.785 1.00 94.69 162 ARG A N 1
ATOM 1280 C CA . ARG A 1 162 ? 21.350 10.934 -3.530 1.00 94.69 162 ARG A CA 1
ATOM 1281 C C . ARG A 1 162 ? 19.865 11.000 -3.164 1.00 94.69 162 ARG A C 1
ATOM 1283 O O . ARG A 1 162 ? 19.512 10.905 -1.989 1.00 94.69 162 ARG A O 1
ATOM 1290 N N . ALA A 1 163 ? 18.985 11.187 -4.148 1.00 90.62 163 ALA A N 1
ATOM 1291 C CA . ALA A 1 163 ? 17.544 11.206 -3.913 1.00 90.62 163 ALA A CA 1
ATOM 1292 C C . ALA A 1 163 ? 17.029 9.830 -3.459 1.00 90.62 163 ALA A C 1
ATOM 1294 O O . ALA A 1 163 ? 16.199 9.761 -2.553 1.00 90.62 163 ALA A O 1
ATOM 1295 N N . ILE A 1 164 ? 17.555 8.743 -4.035 1.00 91.81 164 ILE A N 1
ATOM 1296 C CA . ILE A 1 164 ? 17.244 7.367 -3.623 1.00 91.81 164 ILE A CA 1
ATOM 1297 C C . ILE A 1 164 ? 17.711 7.117 -2.184 1.00 91.81 164 ILE A C 1
ATOM 1299 O O . ILE A 1 164 ? 16.926 6.615 -1.380 1.00 91.81 164 ILE A O 1
ATOM 1303 N N . GLU A 1 165 ? 18.938 7.509 -1.834 1.00 94.19 165 GLU A N 1
ATOM 1304 C CA . GLU A 1 165 ? 19.464 7.389 -0.466 1.00 94.19 165 GLU A CA 1
ATOM 1305 C C . GLU A 1 165 ? 18.600 8.159 0.544 1.00 94.19 165 GLU A C 1
ATOM 1307 O O . GLU A 1 165 ? 18.195 7.606 1.569 1.00 94.19 165 GLU A O 1
ATOM 1312 N N . SER A 1 166 ? 18.226 9.402 0.223 1.00 94.00 166 SER A N 1
ATOM 1313 C CA . SER A 1 166 ? 17.343 10.210 1.074 1.00 94.00 166 SER A CA 1
ATOM 1314 C C . SER A 1 166 ? 15.958 9.574 1.247 1.00 94.00 166 SER A C 1
ATOM 1316 O O . SER A 1 166 ? 15.407 9.560 2.350 1.00 94.00 166 SER A O 1
ATOM 1318 N N . LEU A 1 167 ? 15.394 8.998 0.181 1.00 91.69 167 LEU A N 1
ATOM 1319 C CA . LEU A 1 167 ? 14.092 8.331 0.223 1.00 91.69 167 LEU A CA 1
ATOM 1320 C C . LEU A 1 167 ? 14.151 7.040 1.055 1.00 91.69 167 LEU A C 1
ATOM 1322 O O . LEU A 1 167 ? 13.241 6.777 1.845 1.00 91.69 167 LEU A O 1
ATOM 1326 N N . MET A 1 168 ? 15.240 6.272 0.951 1.00 92.12 168 MET A N 1
ATOM 1327 C CA . MET A 1 168 ? 15.485 5.106 1.806 1.00 92.12 168 MET A CA 1
ATOM 1328 C C . MET A 1 168 ? 15.579 5.494 3.285 1.00 92.12 168 MET A C 1
ATOM 1330 O O . MET A 1 168 ? 14.960 4.840 4.127 1.00 92.12 168 MET A O 1
ATOM 1334 N N . GLU A 1 169 ? 16.286 6.577 3.615 1.00 94.56 169 GLU A N 1
ATOM 1335 C CA . GLU A 1 169 ? 16.384 7.076 4.990 1.00 94.56 169 GLU A CA 1
ATOM 1336 C C . GLU A 1 169 ? 15.017 7.527 5.533 1.00 94.56 169 GLU A C 1
ATOM 1338 O O . GLU A 1 169 ? 14.634 7.176 6.655 1.00 94.56 169 GLU A O 1
ATOM 1343 N N . GLN A 1 170 ? 14.229 8.240 4.722 1.00 91.62 170 GLN A N 1
ATOM 1344 C CA . GLN A 1 170 ? 12.862 8.628 5.077 1.00 91.62 170 GLN A CA 1
ATOM 1345 C C . GLN A 1 170 ? 11.960 7.414 5.309 1.00 91.62 170 GLN A C 1
ATOM 1347 O O . GLN A 1 170 ? 11.204 7.393 6.282 1.00 91.62 170 GLN A O 1
ATOM 1352 N N . HIS A 1 171 ? 12.064 6.386 4.466 1.00 91.94 171 HIS A N 1
ATOM 1353 C CA . HIS A 1 171 ? 11.308 5.147 4.624 1.00 91.94 171 HIS A CA 1
ATOM 1354 C C . HIS A 1 171 ? 11.677 4.422 5.929 1.00 91.94 171 HIS A C 1
ATOM 1356 O O . HIS A 1 171 ? 10.806 3.943 6.657 1.00 91.94 171 HIS A O 1
ATOM 1362 N N . LEU A 1 172 ? 12.964 4.391 6.281 1.00 93.19 172 LEU A N 1
ATOM 1363 C CA . LEU A 1 172 ? 13.454 3.780 7.519 1.00 93.19 172 LEU A CA 1
ATOM 1364 C C . LEU A 1 172 ? 12.999 4.568 8.761 1.00 93.19 172 LEU A C 1
ATOM 1366 O O . LEU A 1 172 ? 12.620 3.980 9.777 1.00 93.19 172 LEU A O 1
ATOM 1370 N N . ASN A 1 173 ? 12.954 5.899 8.666 1.00 93.62 173 ASN A N 1
ATOM 1371 C CA . ASN A 1 173 ? 12.380 6.770 9.694 1.00 93.62 173 ASN A CA 1
ATOM 1372 C C . ASN A 1 173 ? 10.870 6.572 9.854 1.00 93.62 173 ASN A C 1
ATOM 1374 O O . ASN A 1 173 ? 10.384 6.514 10.982 1.00 93.62 173 ASN A O 1
ATOM 1378 N N . LEU A 1 174 ? 10.129 6.432 8.753 1.00 92.00 174 LEU A N 1
ATOM 1379 C CA . LEU A 1 174 ? 8.694 6.157 8.795 1.00 92.00 174 LEU A CA 1
ATOM 1380 C C . LEU A 1 174 ? 8.418 4.804 9.456 1.00 92.00 174 LEU A C 1
ATOM 1382 O O . LEU A 1 174 ? 7.569 4.718 10.337 1.00 92.00 174 LEU A O 1
ATOM 1386 N N . LYS A 1 175 ? 9.197 3.772 9.110 1.00 93.06 175 LYS A N 1
ATOM 1387 C CA . LYS A 1 175 ? 9.087 2.443 9.722 1.00 93.06 175 LYS A CA 1
ATOM 1388 C C . LYS A 1 175 ? 9.336 2.476 11.233 1.00 93.06 175 LYS A C 1
ATOM 1390 O O . LYS A 1 175 ? 8.607 1.825 11.975 1.00 93.06 175 LYS A O 1
ATOM 1395 N N . ARG A 1 176 ? 10.318 3.259 11.701 1.00 92.81 176 ARG A N 1
ATOM 1396 C CA . ARG A 1 176 ? 10.538 3.487 13.143 1.00 92.81 176 ARG A CA 1
ATOM 1397 C C . ARG A 1 176 ? 9.339 4.167 13.805 1.00 92.81 176 ARG A C 1
ATOM 1399 O O . ARG A 1 176 ? 8.872 3.685 14.827 1.00 92.81 176 ARG A O 1
ATOM 1406 N N . LYS A 1 177 ? 8.797 5.223 13.188 1.00 92.44 177 LYS A N 1
ATOM 1407 C CA . LYS A 1 177 ? 7.624 5.939 13.715 1.00 92.44 177 LYS A CA 1
ATOM 1408 C C . LYS A 1 177 ? 6.373 5.068 13.801 1.00 92.44 177 LYS A C 1
ATOM 1410 O O . LYS A 1 177 ? 5.649 5.192 14.777 1.00 92.44 177 LYS A O 1
ATOM 1415 N N . ILE A 1 178 ? 6.136 4.191 12.823 1.00 91.06 178 ILE A N 1
ATOM 1416 C CA . ILE A 1 178 ? 5.016 3.234 12.861 1.00 91.06 178 ILE A CA 1
ATOM 1417 C C . ILE A 1 178 ? 5.160 2.301 14.067 1.00 91.06 178 ILE A C 1
ATOM 1419 O O . ILE A 1 178 ? 4.209 2.106 14.814 1.00 91.06 178 ILE A O 1
ATOM 1423 N N . LEU A 1 179 ? 6.366 1.780 14.300 1.00 93.19 179 LEU A N 1
ATOM 1424 C CA . LEU A 1 179 ? 6.632 0.880 15.421 1.00 93.19 179 LEU A CA 1
ATOM 1425 C C . LEU A 1 179 ? 6.491 1.592 16.779 1.00 93.19 179 LEU A C 1
ATOM 1427 O O . LEU A 1 179 ? 6.021 1.000 17.748 1.00 93.19 179 LEU A O 1
ATOM 1431 N N . ASP A 1 180 ? 6.858 2.871 16.857 1.00 93.12 180 ASP A N 1
ATOM 1432 C CA . ASP A 1 180 ? 6.629 3.684 18.055 1.00 93.12 180 ASP A CA 1
ATOM 1433 C C . ASP A 1 180 ? 5.140 4.034 18.242 1.00 93.12 180 ASP A C 1
ATOM 1435 O O . ASP A 1 180 ? 4.650 4.021 19.368 1.00 93.12 180 ASP A O 1
ATOM 1439 N N . GLU A 1 181 ? 4.388 4.272 17.163 1.00 92.12 181 GLU A N 1
ATOM 1440 C CA . GLU A 1 181 ? 2.931 4.457 17.219 1.00 92.12 181 GLU A CA 1
ATOM 1441 C C . GLU A 1 181 ? 2.224 3.197 17.739 1.00 92.12 181 GLU A C 1
ATOM 1443 O O . GLU A 1 181 ? 1.318 3.294 18.567 1.00 92.12 181 GLU A O 1
ATOM 1448 N N . GLU A 1 182 ? 2.654 2.011 17.304 1.00 91.00 182 GLU A N 1
ATOM 1449 C CA . GLU A 1 182 ? 2.149 0.729 17.808 1.00 91.00 182 GLU A CA 1
ATOM 1450 C C . GLU A 1 182 ? 2.431 0.553 19.306 1.00 91.00 182 GLU A C 1
ATOM 1452 O O . GLU A 1 182 ? 1.526 0.179 20.053 1.00 91.00 182 GLU A O 1
ATOM 1457 N N . LYS A 1 183 ? 3.639 0.900 19.777 1.00 93.19 183 LYS A N 1
ATOM 1458 C CA . LYS A 1 183 ? 3.964 0.881 21.216 1.00 93.19 183 LYS A CA 1
ATOM 1459 C C . LYS A 1 183 ? 3.059 1.812 22.018 1.00 93.19 183 LYS A C 1
ATOM 1461 O O . LYS A 1 183 ? 2.487 1.385 23.017 1.00 93.19 183 LYS A O 1
ATOM 1466 N N . VAL A 1 184 ? 2.880 3.053 21.559 1.00 92.44 184 VAL A N 1
ATOM 1467 C CA . VAL A 1 184 ? 2.015 4.033 22.235 1.00 92.44 184 VAL A CA 1
ATOM 1468 C C . VAL A 1 184 ? 0.557 3.572 22.234 1.00 92.44 184 VAL A C 1
ATOM 1470 O O . VAL A 1 184 ? -0.140 3.758 23.228 1.00 92.44 184 VAL A O 1
ATOM 1473 N N . LYS A 1 185 ? 0.077 2.926 21.162 1.00 91.81 185 LYS A N 1
ATOM 1474 C CA . LYS A 1 185 ? -1.264 2.318 21.140 1.00 91.81 185 LYS A CA 1
ATOM 1475 C C . LYS A 1 185 ? -1.402 1.210 22.181 1.00 91.81 185 LYS A C 1
ATOM 1477 O O . LYS A 1 185 ? -2.407 1.184 22.884 1.00 91.81 185 LYS A O 1
ATOM 1482 N N . CYS A 1 186 ? -0.406 0.336 22.322 1.00 90.25 186 CYS A N 1
ATOM 1483 C CA . CYS A 1 186 ? -0.412 -0.681 23.373 1.00 90.25 186 CYS A CA 1
ATOM 1484 C C . CYS A 1 186 ? -0.430 -0.058 24.779 1.00 90.25 186 CYS A C 1
ATOM 1486 O O . CYS A 1 186 ? -1.233 -0.472 25.611 1.00 90.25 186 CYS A O 1
ATOM 1488 N N . GLU A 1 187 ? 0.392 0.962 25.038 1.00 93.00 187 GLU A N 1
ATOM 1489 C CA . GLU A 1 187 ? 0.390 1.690 26.318 1.00 93.00 187 GLU A CA 1
ATOM 1490 C C . GLU A 1 187 ? -0.954 2.388 26.585 1.00 93.00 187 GLU A C 1
ATOM 1492 O O . GLU A 1 187 ? -1.464 2.372 27.708 1.00 93.00 187 GLU A O 1
ATOM 1497 N N . LEU A 1 188 ? -1.580 2.953 25.551 1.00 90.69 188 LEU A N 1
ATOM 1498 C CA . LEU A 1 188 ? -2.905 3.561 25.646 1.00 90.69 188 LEU A CA 1
ATOM 1499 C C . LEU A 1 188 ? -3.977 2.526 26.019 1.00 90.69 188 LEU A C 1
ATOM 1501 O O . LEU A 1 188 ? -4.836 2.804 26.850 1.00 90.69 188 LEU A O 1
ATOM 1505 N N . GLU A 1 189 ? -3.946 1.334 25.426 1.00 89.75 189 GLU A N 1
ATOM 1506 C CA . GLU A 1 189 ? -4.900 0.272 25.767 1.00 89.75 189 GLU A CA 1
ATOM 1507 C C . GLU A 1 189 ? -4.694 -0.248 27.197 1.00 89.75 189 GLU A C 1
ATOM 1509 O O . GLU A 1 189 ? -5.670 -0.445 27.924 1.00 89.75 189 GLU A O 1
ATOM 1514 N N . ILE A 1 190 ? -3.442 -0.374 27.653 1.00 91.56 190 ILE A N 1
ATOM 1515 C CA . ILE A 1 190 ? -3.132 -0.736 29.047 1.00 91.56 190 ILE A CA 1
ATOM 1516 C C . ILE A 1 190 ? -3.674 0.330 30.009 1.00 91.56 190 ILE A C 1
ATOM 1518 O O . ILE A 1 190 ? -4.405 0.009 30.945 1.00 91.56 190 ILE A O 1
ATOM 1522 N N . THR A 1 191 ? -3.385 1.606 29.753 1.00 89.88 191 THR A N 1
ATOM 1523 C CA . THR A 1 191 ? -3.848 2.711 30.610 1.00 89.88 191 THR A CA 1
ATOM 1524 C C . THR A 1 191 ? -5.369 2.873 30.594 1.00 89.88 191 THR A C 1
ATOM 1526 O O . THR A 1 191 ? -5.963 3.167 31.631 1.00 89.88 191 THR A O 1
ATOM 1529 N N . LYS A 1 192 ? -6.045 2.625 29.463 1.00 90.06 192 LYS A N 1
ATOM 1530 C CA . LYS A 1 192 ? -7.516 2.558 29.406 1.00 90.06 192 LYS A CA 1
ATOM 1531 C C . LYS A 1 192 ? -8.068 1.436 30.282 1.00 90.06 192 LYS A C 1
ATOM 1533 O O . LYS A 1 192 ? -9.038 1.665 31.003 1.00 90.06 192 LYS A O 1
ATOM 1538 N N . ALA A 1 193 ? -7.460 0.250 30.245 1.00 88.06 193 ALA A N 1
ATOM 1539 C CA . ALA A 1 193 ? -7.877 -0.873 31.079 1.00 88.06 193 ALA A CA 1
ATOM 1540 C C . ALA A 1 193 ? -7.697 -0.566 32.578 1.00 88.06 193 ALA A C 1
ATOM 1542 O O . ALA A 1 193 ? -8.595 -0.837 33.379 1.00 88.06 193 ALA A O 1
ATOM 1543 N N . GLU A 1 194 ? -6.583 0.064 32.961 1.00 90.62 194 GLU A N 1
ATOM 1544 C CA . GLU A 1 194 ? -6.356 0.541 34.332 1.00 90.62 194 GLU A CA 1
ATOM 1545 C C . GLU A 1 194 ? -7.384 1.597 34.753 1.00 90.62 194 GLU A C 1
ATOM 1547 O O . GLU A 1 194 ? -7.916 1.546 35.862 1.00 90.62 194 GLU A O 1
ATOM 1552 N N . LEU A 1 195 ? -7.723 2.526 33.861 1.00 88.19 195 LEU A N 1
ATOM 1553 C CA . LEU A 1 195 ? -8.705 3.572 34.124 1.00 88.19 195 LEU A CA 1
ATOM 1554 C C . LEU A 1 195 ? -10.117 3.000 34.302 1.00 88.19 195 LEU A C 1
ATOM 1556 O O . LEU A 1 195 ? -10.842 3.431 35.198 1.00 88.19 195 LEU A O 1
ATOM 1560 N N . GLU A 1 196 ? -10.509 2.002 33.508 1.00 87.94 196 GLU A N 1
ATOM 1561 C CA . GLU A 1 196 ? -11.776 1.289 33.708 1.00 87.94 196 GLU A CA 1
ATOM 1562 C C . GLU A 1 196 ? -11.794 0.500 35.023 1.00 87.94 196 GLU A C 1
ATOM 1564 O O . GLU A 1 196 ? -12.815 0.497 35.718 1.00 87.94 196 GLU A O 1
ATOM 1569 N N . LYS A 1 197 ? -10.660 -0.082 35.433 1.00 89.69 197 LYS A N 1
ATOM 1570 C CA . LYS A 1 197 ? -10.524 -0.711 36.754 1.00 89.69 197 LYS A CA 1
ATOM 1571 C C . LYS A 1 197 ? -10.715 0.307 37.882 1.00 89.69 197 LYS A C 1
ATOM 1573 O O . LYS A 1 197 ? -11.530 0.075 38.772 1.00 89.69 197 LYS A O 1
ATOM 1578 N N . ILE A 1 198 ? -10.055 1.464 37.809 1.00 87.19 198 ILE A N 1
ATOM 1579 C CA . ILE A 1 198 ? -10.208 2.545 38.796 1.00 87.19 198 ILE A CA 1
ATOM 1580 C C . ILE A 1 198 ? -11.646 3.084 38.804 1.00 87.19 198 ILE A C 1
ATOM 1582 O O . ILE A 1 198 ? -12.200 3.343 39.868 1.00 87.19 198 ILE A O 1
ATOM 1586 N N . LYS A 1 199 ? -12.306 3.215 37.646 1.00 86.19 199 LYS A N 1
ATOM 1587 C CA . LYS A 1 199 ? -13.730 3.596 37.581 1.00 86.19 199 LYS A CA 1
ATOM 1588 C C . LYS A 1 199 ? -14.646 2.556 38.219 1.00 86.19 199 LYS A C 1
ATOM 1590 O O . LYS A 1 199 ? -15.656 2.925 38.817 1.00 86.19 199 LYS A O 1
ATOM 1595 N N . ALA A 1 200 ? -14.355 1.268 38.055 1.00 82.94 200 ALA A N 1
ATOM 1596 C CA . ALA A 1 200 ? -15.105 0.206 38.718 1.00 82.94 200 ALA A CA 1
ATOM 1597 C C . ALA A 1 200 ? -14.914 0.270 40.242 1.00 82.94 200 ALA A C 1
ATOM 1599 O O . ALA A 1 200 ? -15.888 0.190 40.988 1.00 82.94 200 ALA A O 1
ATOM 1600 N N . GLU A 1 201 ? -13.684 0.509 40.704 1.00 85.06 201 GLU A N 1
ATOM 1601 C CA . GLU A 1 201 ? -13.384 0.750 42.119 1.00 85.06 201 GLU A CA 1
ATOM 1602 C C . GLU A 1 201 ? -14.099 2.007 42.646 1.00 85.06 201 GLU A C 1
ATOM 1604 O O . GLU A 1 201 ? -14.719 1.953 43.705 1.00 85.06 201 GLU A O 1
ATOM 1609 N N . GLY A 1 202 ? -14.119 3.105 41.885 1.00 83.19 202 GLY A N 1
ATOM 1610 C CA . GLY A 1 202 ? -14.857 4.328 42.219 1.00 83.19 202 GLY A CA 1
ATOM 1611 C C . GLY A 1 202 ? -16.362 4.096 42.373 1.00 83.19 202 GLY A C 1
ATOM 1612 O O . GLY A 1 202 ? -16.944 4.493 43.378 1.00 83.19 202 GLY A O 1
ATOM 1613 N N . ARG A 1 203 ? -16.981 3.345 41.450 1.00 81.50 203 ARG A N 1
ATOM 1614 C CA . ARG A 1 203 ? -18.393 2.936 41.566 1.00 81.50 203 ARG A CA 1
ATOM 1615 C C . ARG A 1 203 ? -18.656 2.109 42.829 1.00 81.50 203 ARG A C 1
ATOM 1617 O O . ARG A 1 203 ? -19.695 2.270 43.466 1.00 81.50 203 ARG A O 1
ATOM 1624 N N . ASN A 1 204 ? -17.716 1.251 43.224 1.00 82.25 204 ASN A N 1
ATOM 1625 C CA . ASN A 1 204 ? -17.822 0.506 44.479 1.00 82.25 204 ASN A CA 1
ATOM 1626 C C . ASN A 1 204 ? -17.742 1.430 45.703 1.00 82.25 204 ASN A C 1
ATOM 1628 O O . ASN A 1 204 ? -18.482 1.216 46.665 1.00 82.25 204 ASN A O 1
ATOM 1632 N N . PHE A 1 205 ? -16.895 2.463 45.671 1.00 82.75 205 PHE A N 1
ATOM 1633 C CA . PHE A 1 205 ? -16.842 3.479 46.726 1.00 82.75 205 PHE A CA 1
ATOM 1634 C C . PHE A 1 205 ? -18.139 4.285 46.821 1.00 82.75 205 PHE A C 1
ATOM 1636 O O . PHE A 1 205 ? -18.637 4.466 47.932 1.00 82.75 205 PHE A O 1
ATOM 1643 N N . ASP A 1 206 ? -18.725 4.693 45.695 1.00 81.31 206 ASP A N 1
ATOM 1644 C CA . ASP A 1 206 ? -20.006 5.411 45.674 1.00 81.31 206 ASP A CA 1
ATOM 1645 C C . ASP A 1 206 ? -21.130 4.559 46.287 1.00 81.31 206 ASP A C 1
ATOM 1647 O O . ASP A 1 206 ? -21.843 5.011 47.187 1.00 81.31 206 ASP A O 1
ATOM 1651 N N . ASN A 1 207 ? -21.218 3.284 45.892 1.00 81.12 207 ASN A N 1
ATOM 1652 C CA . ASN A 1 207 ? -22.167 2.326 46.470 1.00 81.12 207 ASN A CA 1
ATOM 1653 C C . ASN A 1 207 ? -21.944 2.145 47.982 1.00 81.12 207 ASN A C 1
ATOM 1655 O O . ASN A 1 207 ? -22.895 2.090 48.767 1.00 81.12 207 ASN A O 1
ATOM 1659 N N . MET A 1 208 ? -20.683 2.083 48.419 1.00 80.00 208 MET A N 1
ATOM 1660 C CA . MET A 1 208 ? -20.334 1.973 49.836 1.00 80.00 208 MET A CA 1
ATOM 1661 C C . MET A 1 208 ? -20.707 3.243 50.610 1.00 80.00 208 MET A C 1
ATOM 1663 O O . MET A 1 208 ? -21.198 3.164 51.736 1.00 80.00 208 MET A O 1
ATOM 1667 N N . GLN A 1 209 ? -20.535 4.421 50.013 1.00 82.44 209 GLN A N 1
ATOM 1668 C CA . GLN A 1 209 ? -20.915 5.701 50.604 1.00 82.44 209 GLN A CA 1
ATOM 1669 C C . GLN A 1 209 ? -22.440 5.846 50.718 1.00 82.44 209 GLN A C 1
ATOM 1671 O O . GLN A 1 209 ? -22.944 6.362 51.726 1.00 82.44 209 GLN A O 1
ATOM 1676 N N . GLU A 1 210 ? -23.189 5.343 49.736 1.00 83.50 210 GLU A N 1
ATOM 1677 C CA . GLU A 1 210 ? -24.647 5.266 49.795 1.00 83.50 210 GLU A CA 1
ATOM 1678 C C . GLU A 1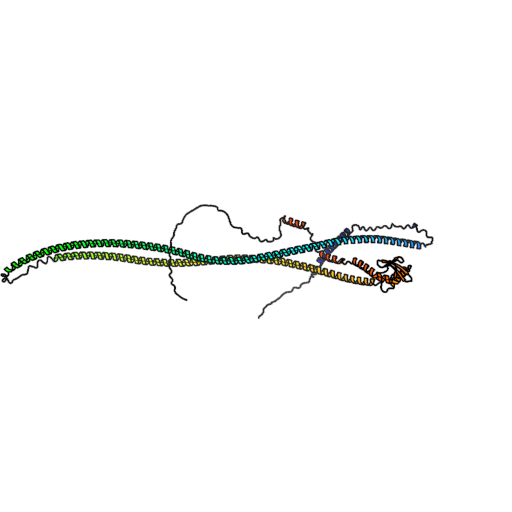 210 ? -25.107 4.306 50.903 1.00 83.50 210 GLU A C 1
ATOM 1680 O O . GLU A 1 210 ? -25.946 4.674 51.731 1.00 83.50 210 GLU A O 1
ATOM 1685 N N . MET A 1 211 ? -24.476 3.133 51.019 1.00 83.56 211 MET A N 1
ATOM 1686 C CA . MET A 1 211 ? -24.738 2.177 52.098 1.00 83.56 211 MET A CA 1
ATOM 1687 C C . MET A 1 211 ? -24.423 2.767 53.481 1.00 83.56 211 MET A C 1
ATOM 1689 O O . MET A 1 211 ? -25.233 2.659 54.402 1.00 83.56 211 MET A O 1
ATOM 1693 N N . ILE A 1 212 ? -23.295 3.470 53.637 1.00 83.56 212 ILE A N 1
ATOM 1694 C CA . ILE A 1 212 ? -22.955 4.194 54.874 1.00 83.56 212 ILE A CA 1
ATOM 1695 C C . ILE A 1 212 ? -24.016 5.257 55.188 1.00 83.56 212 ILE A C 1
ATOM 1697 O O . ILE A 1 212 ? -24.380 5.448 56.351 1.00 83.56 212 ILE A O 1
ATOM 1701 N N . SER A 1 213 ? -24.539 5.950 54.176 1.00 85.25 213 SER A N 1
ATOM 1702 C CA . SER A 1 213 ? -25.587 6.962 54.353 1.00 85.25 213 SER A CA 1
ATOM 1703 C C . SER A 1 213 ? -26.912 6.344 54.809 1.00 85.25 213 SER A C 1
ATOM 1705 O O . SER A 1 213 ? -27.562 6.885 55.709 1.00 85.25 213 SER A O 1
ATOM 1707 N N . GLN A 1 214 ? -27.283 5.186 54.260 1.00 84.38 214 GLN A N 1
ATOM 1708 C CA . GLN A 1 214 ? -28.445 4.411 54.700 1.00 84.38 214 GLN A CA 1
ATOM 1709 C C . GLN A 1 214 ? -28.264 3.875 56.125 1.00 84.38 214 GLN A C 1
ATOM 1711 O O . GLN A 1 214 ? -29.156 4.038 56.956 1.00 84.38 214 GLN A O 1
ATOM 1716 N N . LEU A 1 215 ? -27.091 3.331 56.461 1.00 82.88 215 LEU A N 1
ATOM 1717 C CA . LEU A 1 215 ? -26.777 2.882 57.820 1.00 82.88 215 LEU A CA 1
ATOM 1718 C C . LEU A 1 215 ? -26.842 4.037 58.825 1.00 82.88 215 LEU A C 1
ATOM 1720 O O . LEU A 1 215 ? -27.467 3.899 59.873 1.00 82.88 215 LEU A O 1
ATOM 1724 N N . LYS A 1 216 ? -26.286 5.211 58.497 1.00 86.31 216 LYS A N 1
ATOM 1725 C CA . LYS A 1 216 ? -26.407 6.419 59.333 1.00 86.31 216 LYS A CA 1
ATOM 1726 C C . LYS A 1 216 ? -27.863 6.848 59.523 1.00 86.31 216 LYS A C 1
ATOM 1728 O O . LYS A 1 216 ? -28.227 7.299 60.610 1.00 86.31 216 LYS A O 1
ATOM 1733 N N . PHE A 1 217 ? -28.698 6.728 58.489 1.00 89.00 217 PHE A N 1
ATOM 1734 C CA . PHE A 1 217 ? -30.130 7.009 58.594 1.00 89.00 217 PHE A CA 1
ATOM 1735 C C . PHE A 1 217 ? -30.831 6.012 59.527 1.00 89.00 217 PHE A C 1
ATOM 1737 O O . PHE A 1 217 ? -31.543 6.439 60.435 1.00 89.00 217 PHE A O 1
ATOM 1744 N N . ASN A 1 218 ? -30.556 4.716 59.373 1.00 84.69 218 ASN A N 1
ATOM 1745 C CA . ASN A 1 218 ? -31.131 3.656 60.202 1.00 84.69 218 ASN A CA 1
ATOM 1746 C C . ASN A 1 218 ? -30.699 3.775 61.670 1.00 84.69 218 ASN A C 1
ATOM 1748 O O . ASN A 1 218 ? -31.522 3.598 62.564 1.00 84.69 218 ASN A O 1
ATOM 1752 N N . VAL A 1 219 ? -29.440 4.143 61.937 1.00 83.25 219 VAL A N 1
ATOM 1753 C CA . VAL A 1 219 ? -28.953 4.425 63.299 1.00 83.25 219 VAL A CA 1
ATOM 1754 C C . VAL A 1 219 ? -29.721 5.595 63.914 1.00 83.25 219 VAL A C 1
ATOM 1756 O O . VAL A 1 219 ? -30.222 5.463 65.028 1.00 83.25 219 VAL A O 1
ATOM 1759 N N . LYS A 1 220 ? -29.906 6.702 63.179 1.00 85.25 220 LYS A N 1
ATOM 1760 C CA . LYS A 1 220 ? -30.702 7.849 63.655 1.00 85.25 220 LYS A CA 1
ATOM 1761 C C . LYS A 1 220 ? -32.166 7.488 63.910 1.00 85.25 220 LYS A C 1
ATOM 1763 O O . LYS A 1 220 ? -32.759 7.976 64.869 1.00 85.25 220 LYS A O 1
ATOM 1768 N N . GLU A 1 221 ? -32.774 6.670 63.056 1.00 84.38 221 GLU A N 1
ATOM 1769 C CA . GLU A 1 221 ? -34.150 6.206 63.257 1.00 84.38 221 GLU A CA 1
ATOM 1770 C C . GLU A 1 221 ? -34.254 5.272 64.472 1.00 84.38 221 GLU A C 1
ATOM 1772 O O . GLU A 1 221 ? -35.167 5.409 65.286 1.00 84.38 221 GLU A O 1
ATOM 1777 N N . GLY A 1 222 ? -33.277 4.380 64.645 1.00 81.81 222 GLY A N 1
ATOM 1778 C CA . GLY A 1 222 ? -33.156 3.520 65.819 1.00 81.81 222 GLY A CA 1
ATOM 1779 C C . GLY A 1 222 ? -32.982 4.314 67.115 1.00 81.81 222 GLY A C 1
ATOM 1780 O O . GLY A 1 222 ? -33.619 3.993 68.114 1.00 81.81 222 GLY A O 1
ATOM 1781 N N . GLU A 1 223 ? -32.184 5.383 67.106 1.00 82.94 223 GLU A N 1
ATOM 1782 C CA . GLU A 1 223 ? -32.033 6.293 68.249 1.00 82.94 223 GLU A CA 1
ATOM 1783 C C . GLU A 1 223 ? -33.326 7.042 68.575 1.00 82.94 223 GLU A C 1
ATOM 1785 O O . GLU A 1 223 ? -33.675 7.155 69.750 1.00 82.94 223 GLU A O 1
ATOM 1790 N N . LYS A 1 224 ? -34.078 7.497 67.562 1.00 84.00 224 LYS A N 1
ATOM 1791 C CA . LYS A 1 224 ? -35.402 8.104 67.776 1.00 84.00 224 LYS A CA 1
ATOM 1792 C C . LYS A 1 224 ? -36.360 7.133 68.453 1.00 84.00 224 LYS A C 1
ATOM 1794 O O . LYS A 1 224 ? -36.899 7.467 69.504 1.00 84.00 224 LYS A O 1
ATOM 1799 N N . LYS A 1 225 ? -36.492 5.915 67.917 1.00 83.44 225 LYS A N 1
ATOM 1800 C CA . LYS A 1 225 ? -37.338 4.868 68.511 1.00 83.44 225 LYS A CA 1
ATOM 1801 C C . LYS A 1 225 ? -36.893 4.526 69.932 1.00 83.44 225 LYS A C 1
ATOM 1803 O O . LYS A 1 225 ? -37.724 4.376 70.819 1.00 83.44 225 LYS A O 1
ATOM 1808 N N . ARG A 1 226 ? -35.580 4.452 70.182 1.00 83.00 226 ARG A N 1
ATOM 1809 C CA . ARG A 1 226 ? -35.026 4.204 71.522 1.00 83.00 226 ARG A CA 1
ATOM 1810 C C . ARG A 1 226 ? -35.369 5.331 72.498 1.00 83.00 226 ARG A C 1
ATOM 1812 O O . ARG A 1 226 ? -35.719 5.044 73.638 1.00 83.00 226 ARG A O 1
ATOM 1819 N N . ASN A 1 227 ? -35.299 6.588 72.064 1.00 84.25 227 ASN A N 1
ATOM 1820 C CA . ASN A 1 227 ? -35.671 7.742 72.882 1.00 84.25 227 ASN A CA 1
ATOM 1821 C C . ASN A 1 227 ? -37.180 7.799 73.151 1.00 84.25 227 ASN A C 1
ATOM 1823 O O . ASN A 1 227 ? -37.577 8.068 74.279 1.00 84.25 227 ASN A O 1
ATOM 1827 N N . GLU A 1 228 ? -38.019 7.485 72.162 1.00 84.38 228 GLU A N 1
ATOM 1828 C CA . GLU A 1 228 ? -39.472 7.351 72.346 1.00 84.38 228 GLU A CA 1
ATOM 1829 C C . GLU A 1 228 ? -39.801 6.265 73.377 1.00 84.38 228 GLU A C 1
ATOM 1831 O O . GLU A 1 228 ? -40.559 6.511 74.315 1.00 84.38 228 GLU A O 1
ATOM 1836 N N . LEU A 1 229 ? -39.157 5.097 73.269 1.00 82.56 229 LEU A N 1
ATOM 1837 C CA . LEU A 1 229 ? -39.299 4.015 74.243 1.00 82.56 229 LEU A CA 1
ATOM 1838 C C . LEU A 1 229 ? -38.843 4.454 75.640 1.00 82.56 229 LEU A C 1
ATOM 1840 O O . LEU A 1 229 ? -39.511 4.174 76.631 1.00 82.56 229 LEU A O 1
ATOM 1844 N N . ARG A 1 230 ? -37.720 5.175 75.729 1.00 84.56 230 ARG A N 1
ATOM 1845 C CA . ARG A 1 230 ? -37.185 5.689 76.996 1.00 84.56 230 ARG A CA 1
ATOM 1846 C C . ARG A 1 230 ? -38.141 6.678 77.655 1.00 84.56 230 ARG A C 1
ATOM 1848 O O . ARG A 1 230 ? -38.324 6.607 78.865 1.00 84.56 230 ARG A O 1
ATOM 1855 N N . ASN A 1 231 ? -38.774 7.549 76.871 1.00 83.56 231 ASN A N 1
ATOM 1856 C CA . ASN A 1 231 ? -39.780 8.490 77.360 1.00 83.56 231 ASN A CA 1
ATOM 1857 C C . ASN A 1 231 ? -41.040 7.763 77.846 1.00 83.56 231 ASN A C 1
ATOM 1859 O O . ASN A 1 231 ? -41.584 8.121 78.886 1.00 83.56 231 ASN A O 1
ATOM 1863 N N . LEU A 1 232 ? -41.476 6.710 77.145 1.00 86.31 232 LEU A N 1
ATOM 1864 C CA . LEU A 1 232 ? -42.585 5.862 77.593 1.00 86.31 232 LEU A CA 1
ATOM 1865 C C . LEU A 1 232 ? -42.259 5.152 78.912 1.00 86.31 232 LEU A C 1
ATOM 1867 O O . LEU A 1 232 ? -43.082 5.164 79.824 1.00 86.31 232 LEU A O 1
ATOM 1871 N N . TYR A 1 233 ? -41.053 4.591 79.045 1.00 79.50 233 TYR A N 1
ATOM 1872 C CA . TYR A 1 233 ? -40.609 3.986 80.301 1.00 79.50 233 TYR A CA 1
ATOM 1873 C C . TYR A 1 233 ? -40.513 5.013 81.428 1.00 79.50 233 TYR A C 1
ATOM 1875 O O . TYR A 1 233 ? -40.975 4.734 82.527 1.00 79.50 233 TYR A O 1
ATOM 1883 N N . SER A 1 234 ? -39.978 6.209 81.171 1.00 83.69 234 SER A N 1
ATOM 1884 C CA . SER A 1 234 ? -39.926 7.284 82.171 1.00 83.69 234 SER A CA 1
ATOM 1885 C C . SER A 1 234 ? -41.325 7.696 82.630 1.00 83.69 234 SER A C 1
ATOM 1887 O O . SER A 1 234 ? -41.531 7.895 83.825 1.00 83.69 234 SER A O 1
ATOM 1889 N N . LYS A 1 235 ? -42.285 7.790 81.704 1.00 83.69 235 LYS A N 1
ATOM 1890 C CA . LYS A 1 235 ? -43.678 8.097 82.031 1.00 83.69 235 LYS A CA 1
ATOM 1891 C C . LYS A 1 235 ? -44.303 6.985 82.871 1.00 83.69 235 LYS A C 1
ATOM 1893 O O . LYS A 1 235 ? -44.841 7.262 83.930 1.00 83.69 235 LYS A O 1
ATOM 1898 N N . SER A 1 236 ? -44.129 5.729 82.463 1.00 82.06 236 SER A N 1
ATOM 1899 C CA . SER A 1 236 ? -44.639 4.583 83.218 1.00 82.06 236 SER A CA 1
ATOM 1900 C C . SER A 1 236 ? -44.026 4.485 84.618 1.00 82.06 236 SER A C 1
ATOM 1902 O O . SER A 1 236 ? -44.748 4.174 85.556 1.00 82.06 236 SER A O 1
ATOM 1904 N N . ILE A 1 237 ? -42.725 4.761 84.779 1.00 83.19 237 ILE A N 1
ATOM 1905 C CA . ILE A 1 237 ? -42.066 4.805 86.094 1.00 83.19 237 ILE A CA 1
ATOM 1906 C C . ILE A 1 237 ? -42.684 5.909 86.959 1.00 83.19 237 ILE A C 1
ATOM 1908 O O . ILE A 1 237 ? -43.017 5.648 88.109 1.00 83.19 237 ILE A O 1
ATOM 1912 N N . SER A 1 238 ? -42.907 7.103 86.400 1.00 85.25 238 SER A N 1
ATOM 1913 C CA . SER A 1 238 ? -43.576 8.201 87.108 1.00 85.25 238 SER A CA 1
ATOM 1914 C C . SER A 1 238 ? -44.989 7.820 87.560 1.00 85.25 238 SER A C 1
ATOM 1916 O O . SER A 1 238 ? -45.346 8.072 88.709 1.00 85.25 238 SER A O 1
ATOM 1918 N N . ASP A 1 239 ? -45.768 7.180 86.684 1.00 83.44 239 ASP A N 1
ATOM 1919 C CA . ASP A 1 239 ? -47.129 6.727 86.986 1.00 83.44 239 ASP A CA 1
ATOM 1920 C C . ASP A 1 239 ? -47.119 5.652 88.097 1.00 83.44 239 ASP A C 1
ATOM 1922 O O . ASP A 1 239 ? -47.949 5.669 89.008 1.00 83.44 239 ASP A O 1
ATOM 1926 N N . PHE A 1 240 ? -46.145 4.730 88.071 1.00 83.44 240 PHE A N 1
ATOM 1927 C CA . PHE A 1 240 ? -45.961 3.734 89.133 1.00 83.44 240 PHE A CA 1
ATOM 1928 C C . PHE A 1 240 ? -45.538 4.365 90.464 1.00 83.44 240 PHE A C 1
ATOM 1930 O O . PHE A 1 240 ? -46.048 3.960 91.507 1.00 83.44 240 PHE A O 1
ATOM 1937 N N . ASP A 1 241 ? -44.649 5.359 90.450 1.00 81.56 241 ASP A N 1
ATOM 1938 C CA . ASP A 1 241 ? -44.219 6.075 91.655 1.00 81.56 241 ASP A CA 1
ATOM 1939 C C . ASP A 1 241 ? -45.347 6.923 92.260 1.00 81.56 241 ASP A C 1
ATOM 1941 O O . ASP A 1 241 ? -45.416 7.105 93.478 1.00 81.56 241 ASP A O 1
ATOM 1945 N N . GLU A 1 242 ? -46.245 7.462 91.436 1.00 82.94 242 GLU A N 1
ATOM 1946 C CA . GLU A 1 242 ? -47.442 8.162 91.903 1.00 82.94 242 GLU A CA 1
ATOM 1947 C C . GLU A 1 242 ? -48.422 7.195 92.575 1.00 82.94 242 GLU A C 1
ATOM 1949 O O . GLU A 1 242 ? -48.840 7.436 93.709 1.00 82.94 242 GLU A O 1
ATOM 1954 N N . LYS A 1 243 ? -48.677 6.043 91.948 1.00 83.50 243 LYS A N 1
ATOM 1955 C CA . LYS A 1 243 ? -49.545 5.002 92.510 1.00 83.50 243 LYS A CA 1
ATOM 1956 C C . LYS A 1 243 ? -48.974 4.372 93.780 1.00 83.50 243 LYS A C 1
ATOM 1958 O O . LYS A 1 243 ? -49.705 4.092 94.725 1.00 83.50 243 LYS A O 1
ATOM 1963 N N . ARG A 1 244 ? -47.652 4.190 93.835 1.00 82.00 244 ARG A N 1
ATOM 1964 C CA . ARG A 1 244 ? -46.949 3.755 95.046 1.00 82.00 244 ARG A CA 1
ATOM 1965 C C . ARG A 1 244 ? -47.129 4.769 96.176 1.00 82.00 244 ARG A C 1
ATOM 1967 O O . ARG A 1 244 ? -47.451 4.368 97.285 1.00 82.00 244 ARG A O 1
ATOM 1974 N N . ARG A 1 245 ? -46.986 6.070 95.894 1.00 83.19 245 ARG A N 1
ATOM 1975 C CA . ARG A 1 245 ? -47.221 7.131 96.889 1.00 83.19 245 ARG A CA 1
ATOM 1976 C C . ARG A 1 245 ? -48.667 7.179 97.374 1.00 83.19 245 ARG A C 1
ATOM 1978 O O . ARG A 1 245 ? -48.894 7.512 98.529 1.00 83.19 245 ARG A O 1
ATOM 1985 N N . GLU A 1 246 ? -49.633 6.879 96.513 1.00 83.94 246 GLU A N 1
ATOM 1986 C CA . GLU A 1 246 ? -51.043 6.773 96.897 1.00 83.94 246 GLU A CA 1
ATOM 1987 C C . GLU A 1 246 ? -51.278 5.588 97.844 1.00 83.94 246 GLU A C 1
ATOM 1989 O O . GLU A 1 246 ? -51.827 5.780 98.927 1.00 83.94 246 GLU A O 1
ATOM 1994 N N . MET A 1 247 ? -50.750 4.405 97.508 1.00 81.94 247 MET A N 1
ATOM 1995 C CA . MET A 1 247 ? -50.780 3.235 98.396 1.00 81.94 247 MET A CA 1
ATOM 1996 C C . MET A 1 247 ? -50.071 3.487 99.731 1.00 81.94 247 MET A C 1
ATOM 1998 O O . MET A 1 247 ? -50.587 3.094 100.773 1.00 81.94 247 MET A O 1
ATOM 2002 N N . ASP A 1 248 ? -48.914 4.154 99.730 1.00 82.88 248 ASP A N 1
ATOM 2003 C CA . ASP A 1 248 ? -48.189 4.475 100.965 1.00 82.88 248 ASP A CA 1
ATOM 2004 C C . ASP A 1 248 ? -49.034 5.384 101.886 1.00 82.88 248 ASP A C 1
ATOM 2006 O O . ASP A 1 248 ? -49.059 5.169 103.098 1.00 82.88 248 ASP A O 1
ATOM 2010 N N . ARG A 1 249 ? -49.806 6.336 101.329 1.00 84.31 249 ARG A N 1
ATOM 2011 C CA . ARG A 1 249 ? -50.760 7.158 102.108 1.00 84.31 249 ARG A CA 1
ATOM 2012 C C . ARG A 1 249 ? -51.919 6.336 102.665 1.00 84.31 249 ARG A C 1
ATOM 2014 O O . ARG A 1 249 ? -52.347 6.574 103.791 1.00 84.31 249 ARG A O 1
ATOM 2021 N N . GLU A 1 250 ? -52.452 5.392 101.891 1.00 82.19 250 GLU A N 1
ATOM 2022 C CA . GLU A 1 250 ? -53.503 4.490 102.377 1.00 82.19 250 GLU A CA 1
ATOM 2023 C C . GLU A 1 250 ? -52.996 3.615 103.525 1.00 82.19 250 GLU A C 1
ATOM 2025 O O . GLU A 1 250 ? -53.673 3.491 104.544 1.00 82.19 250 GLU A O 1
ATOM 2030 N N . ILE A 1 251 ? -51.781 3.072 103.403 1.00 80.31 251 ILE A N 1
ATOM 2031 C CA . ILE A 1 251 ? -51.130 2.312 104.475 1.00 80.31 251 ILE A CA 1
ATOM 2032 C C . ILE A 1 251 ? -50.964 3.189 105.718 1.00 80.31 251 ILE A C 1
ATOM 2034 O O . ILE A 1 251 ? -51.290 2.744 106.816 1.00 80.31 251 ILE A O 1
ATOM 2038 N N . GLU A 1 252 ? -50.513 4.435 105.569 1.00 80.69 252 GLU A N 1
ATOM 2039 C CA . GLU A 1 252 ? -50.341 5.366 106.689 1.00 80.69 252 GLU A CA 1
ATOM 2040 C C . GLU A 1 252 ? -51.673 5.683 107.394 1.00 80.69 252 GLU A C 1
ATOM 2042 O O . GLU A 1 252 ? -51.744 5.653 108.626 1.00 80.69 252 GLU A O 1
ATOM 2047 N N . ASN A 1 253 ? -52.756 5.883 106.634 1.00 81.81 253 ASN A N 1
ATOM 2048 C CA . ASN A 1 253 ? -54.103 6.059 107.183 1.00 81.81 253 ASN A CA 1
ATOM 2049 C C . ASN A 1 253 ? -54.573 4.811 107.944 1.00 81.81 253 ASN A C 1
ATOM 2051 O O . ASN A 1 253 ? -55.011 4.916 109.088 1.00 81.81 253 ASN A O 1
ATOM 2055 N N . VAL A 1 254 ? -54.398 3.619 107.367 1.00 81.25 254 VAL A N 1
ATOM 2056 C CA . VAL A 1 254 ? -54.755 2.347 108.020 1.00 81.25 254 VAL A CA 1
ATOM 2057 C C . VAL A 1 254 ? -53.904 2.094 109.270 1.00 81.25 254 VAL A C 1
ATOM 2059 O O . VAL A 1 254 ? -54.394 1.545 110.258 1.00 81.25 254 VAL A O 1
ATOM 2062 N N . MET A 1 255 ? -52.628 2.490 109.272 1.00 75.38 255 MET A N 1
ATOM 2063 C CA . MET A 1 255 ? -51.771 2.412 110.459 1.00 75.38 255 MET A CA 1
ATOM 2064 C C . MET A 1 255 ? -52.248 3.359 111.563 1.00 75.38 255 MET A C 1
ATOM 2066 O O . MET A 1 255 ? -52.243 2.973 112.734 1.00 75.38 255 MET A O 1
ATOM 2070 N N . LYS A 1 256 ? -52.705 4.562 111.202 1.00 80.94 256 LYS A N 1
ATOM 2071 C CA . LYS A 1 256 ? -53.286 5.531 112.138 1.00 80.94 256 LYS A CA 1
ATOM 2072 C C . LYS A 1 256 ? -54.599 5.022 112.734 1.00 80.94 256 LYS A C 1
ATOM 2074 O O . LYS A 1 256 ? -54.763 5.061 113.951 1.00 80.94 256 LYS A O 1
ATOM 2079 N N . ASP A 1 257 ? -55.470 4.449 111.910 1.00 79.81 257 ASP A N 1
ATOM 2080 C CA . ASP A 1 257 ? -56.726 3.845 112.362 1.00 79.81 257 ASP A CA 1
ATOM 2081 C C . ASP A 1 257 ? -56.477 2.632 113.268 1.00 79.81 257 ASP A C 1
ATOM 2083 O O . ASP A 1 257 ? -57.098 2.504 114.320 1.00 79.81 257 ASP A O 1
ATOM 2087 N N . ASN A 1 258 ? -55.495 1.783 112.941 1.00 74.50 258 ASN A N 1
ATOM 2088 C CA . ASN A 1 258 ? -55.079 0.680 113.814 1.00 74.50 258 ASN A CA 1
ATOM 2089 C C . ASN A 1 258 ? -54.494 1.158 115.151 1.00 74.50 258 ASN A C 1
ATOM 2091 O O . ASN A 1 258 ? -54.650 0.469 116.162 1.00 74.50 258 ASN A O 1
ATOM 2095 N N . SER A 1 259 ? -53.804 2.302 115.175 1.00 78.38 259 SER A N 1
ATOM 2096 C CA . SER A 1 259 ? -53.331 2.913 116.422 1.00 78.38 259 SER A CA 1
ATOM 2097 C C . SER A 1 259 ? -54.508 3.378 117.274 1.00 78.38 259 SER A C 1
ATOM 2099 O O . SER A 1 259 ? -54.595 3.001 118.439 1.00 78.38 259 SER A O 1
ATOM 2101 N N . ASN A 1 260 ? -55.456 4.101 116.673 1.00 79.31 260 ASN A N 1
ATOM 2102 C CA . ASN A 1 260 ? -56.653 4.585 117.361 1.00 79.31 260 ASN A CA 1
ATOM 2103 C C . ASN A 1 260 ? -57.483 3.421 117.924 1.00 79.31 260 ASN A C 1
ATOM 2105 O O . ASN A 1 260 ? -57.847 3.430 119.096 1.00 79.31 260 ASN A O 1
ATOM 2109 N N . LEU A 1 261 ? -57.691 2.363 117.133 1.00 79.06 261 LEU A N 1
ATOM 2110 C CA . LEU A 1 261 ? -58.390 1.154 117.577 1.00 79.06 261 LEU A CA 1
ATOM 2111 C C . LEU A 1 261 ? -57.643 0.420 118.699 1.00 79.06 261 LEU A C 1
ATOM 2113 O O . LEU A 1 261 ? -58.277 -0.160 119.580 1.00 79.06 261 LEU A O 1
ATOM 2117 N N . ARG A 1 262 ? -56.303 0.429 118.713 1.00 75.69 262 ARG A N 1
ATOM 2118 C CA . ARG A 1 262 ? -55.523 -0.123 119.837 1.00 75.69 262 ARG A CA 1
ATOM 2119 C C . ARG A 1 262 ? -55.670 0.710 121.103 1.00 75.69 262 ARG A C 1
ATOM 2121 O O . ARG A 1 262 ? -55.736 0.127 122.184 1.00 75.69 262 ARG A O 1
ATOM 2128 N N . ASP A 1 263 ? -55.732 2.028 120.983 1.00 77.44 263 ASP A N 1
ATOM 2129 C CA . ASP A 1 263 ? -55.931 2.923 122.123 1.00 77.44 263 ASP A CA 1
ATOM 2130 C C . ASP A 1 263 ? -57.350 2.780 122.694 1.00 77.44 263 ASP A C 1
ATOM 2132 O O . ASP A 1 263 ? -57.525 2.645 123.911 1.00 77.44 263 ASP A O 1
ATOM 2136 N N . GLU A 1 264 ? -58.357 2.655 121.827 1.00 78.69 264 GLU A N 1
ATOM 2137 C CA . GLU A 1 264 ? -59.727 2.294 122.203 1.00 78.69 264 GLU A CA 1
ATOM 2138 C C . GLU A 1 264 ? -59.780 0.917 122.881 1.00 78.69 264 GLU A C 1
ATOM 2140 O O . GLU A 1 264 ? -60.344 0.782 123.968 1.00 78.69 264 GLU A O 1
ATOM 2145 N N . LEU A 1 265 ? -59.100 -0.094 122.331 1.00 78.88 265 LEU A N 1
ATOM 2146 C CA . LEU A 1 265 ? -59.007 -1.427 122.935 1.00 78.88 265 LEU A CA 1
ATOM 2147 C C . LEU A 1 265 ? -58.336 -1.386 124.319 1.00 78.88 265 LEU A C 1
ATOM 2149 O O . LEU A 1 265 ? -58.748 -2.099 125.234 1.00 78.88 265 LEU A O 1
ATOM 2153 N N . ASN A 1 266 ? -57.300 -0.565 124.495 1.00 74.12 266 ASN A N 1
ATOM 2154 C CA . ASN A 1 266 ? -56.595 -0.429 125.767 1.00 74.12 266 ASN A CA 1
ATOM 2155 C C . ASN A 1 266 ? -57.441 0.311 126.815 1.00 74.12 266 ASN A C 1
ATOM 2157 O O . ASN A 1 266 ? -57.434 -0.082 127.983 1.00 74.12 266 ASN A O 1
ATOM 2161 N N . SER A 1 267 ? -58.222 1.318 126.415 1.00 75.50 267 SER A N 1
ATOM 2162 C CA . SER A 1 267 ? -59.184 1.981 127.309 1.00 75.50 267 SER A CA 1
ATOM 2163 C C . SER A 1 267 ? -60.347 1.058 127.712 1.00 75.50 267 SER A C 1
ATOM 2165 O O . SER A 1 267 ? -60.716 1.002 128.889 1.00 75.50 267 SER A O 1
ATOM 2167 N N . ALA A 1 268 ? -60.843 0.232 126.786 1.00 71.50 268 ALA A N 1
ATOM 2168 C CA . ALA A 1 268 ? -61.832 -0.808 127.066 1.00 71.50 268 ALA A CA 1
ATOM 2169 C C . ALA A 1 268 ? -61.274 -1.909 127.994 1.00 71.50 268 ALA A C 1
ATOM 2171 O O . ALA A 1 268 ? -61.948 -2.375 128.908 1.00 71.50 268 ALA A O 1
ATOM 2172 N N . LYS A 1 269 ? -60.002 -2.297 127.837 1.00 73.62 269 LYS A N 1
ATOM 2173 C CA . LYS A 1 269 ? -59.337 -3.231 128.765 1.00 73.62 269 LYS A CA 1
ATOM 2174 C C . LYS A 1 269 ? -59.174 -2.649 130.169 1.00 73.62 269 LYS A C 1
ATOM 2176 O O . LYS A 1 269 ? -59.285 -3.384 131.148 1.00 73.62 269 LYS A O 1
ATOM 2181 N N . LYS A 1 270 ? -58.934 -1.341 130.283 1.00 72.81 270 LYS A N 1
ATOM 2182 C CA . LYS A 1 270 ? -58.811 -0.655 131.575 1.00 72.81 270 LYS A CA 1
ATOM 2183 C C . LYS A 1 270 ? -60.142 -0.642 132.336 1.00 72.81 270 LYS A C 1
ATOM 2185 O O . LYS A 1 270 ? -60.166 -0.994 133.510 1.00 72.81 270 LYS A O 1
ATOM 2190 N N . THR A 1 271 ? -61.246 -0.373 131.638 1.00 72.94 271 THR A N 1
ATOM 2191 C CA . THR A 1 271 ? -62.604 -0.430 132.214 1.00 72.94 271 THR A CA 1
ATOM 2192 C C . THR A 1 271 ? -63.036 -1.855 132.584 1.00 72.94 271 THR A C 1
ATOM 2194 O O . THR A 1 271 ? -63.666 -2.054 133.621 1.00 72.94 271 THR A O 1
ATOM 2197 N N . ILE A 1 272 ? -62.634 -2.874 131.815 1.00 72.25 272 ILE A N 1
ATOM 2198 C CA . ILE A 1 272 ? -62.857 -4.288 132.177 1.00 72.25 272 ILE A CA 1
ATOM 2199 C C . ILE A 1 272 ? -62.105 -4.670 133.463 1.00 72.25 272 ILE A C 1
ATOM 2201 O O . ILE A 1 272 ? -62.667 -5.355 134.318 1.00 72.25 272 ILE A O 1
ATOM 2205 N N . ASN A 1 273 ? -60.866 -4.204 133.644 1.00 71.31 273 ASN A N 1
ATOM 2206 C CA . ASN A 1 273 ? -60.111 -4.454 134.876 1.00 71.31 273 ASN A CA 1
ATOM 2207 C C . ASN A 1 273 ? -60.722 -3.745 136.095 1.00 71.31 273 ASN A C 1
ATOM 2209 O O . ASN A 1 273 ? -60.772 -4.333 137.172 1.00 71.31 273 ASN A O 1
ATOM 2213 N N . GLU A 1 274 ? -61.238 -2.526 135.933 1.00 71.56 274 GLU A N 1
ATOM 2214 C CA . GLU A 1 274 ? -61.938 -1.799 137.004 1.00 71.56 274 GLU A CA 1
ATOM 2215 C C . GLU A 1 274 ? -63.228 -2.523 137.436 1.00 71.56 274 GLU A C 1
ATOM 2217 O O . GLU A 1 274 ? -63.485 -2.685 138.631 1.00 71.56 274 GLU A O 1
ATOM 2222 N N . LEU A 1 275 ? -63.992 -3.064 136.480 1.00 68.31 275 LEU A N 1
ATOM 2223 C CA . LEU A 1 275 ? -65.174 -3.885 136.767 1.00 68.31 275 LEU A CA 1
ATOM 2224 C C . LEU A 1 275 ? -64.819 -5.241 137.400 1.00 68.31 275 LEU A C 1
ATOM 2226 O O . LEU A 1 275 ? -65.580 -5.743 138.228 1.00 68.31 275 LEU A O 1
ATOM 2230 N N . SER A 1 276 ? -63.662 -5.822 137.066 1.00 72.31 276 SER A N 1
ATOM 2231 C CA . SER A 1 276 ? -63.174 -7.071 137.669 1.00 72.31 276 SER A CA 1
ATOM 2232 C C . SER A 1 276 ? -62.839 -6.912 139.156 1.00 72.31 276 SER A C 1
ATOM 2234 O O . SER A 1 276 ? -63.171 -7.794 139.948 1.00 72.31 276 SER A O 1
ATOM 2236 N N . VAL A 1 277 ? -62.220 -5.794 139.552 1.00 69.81 277 VAL A N 1
ATOM 2237 C CA . VAL A 1 277 ? -61.885 -5.508 140.961 1.00 69.81 277 VAL A CA 1
ATOM 2238 C C . VAL A 1 277 ? -63.158 -5.301 141.790 1.00 69.81 277 VAL A C 1
ATOM 2240 O O . VAL A 1 277 ? -63.293 -5.876 142.870 1.00 69.81 277 VAL A O 1
ATOM 2243 N N . LEU A 1 278 ? -64.149 -4.593 141.238 1.00 72.44 278 LEU A N 1
ATOM 2244 C CA . LEU A 1 278 ? -65.444 -4.371 141.891 1.00 72.44 278 LEU A CA 1
ATOM 2245 C C . LEU A 1 278 ? -66.242 -5.679 142.086 1.00 72.44 278 LEU A C 1
ATOM 2247 O O . LEU A 1 278 ? -66.947 -5.853 143.082 1.00 72.44 278 LEU A O 1
ATOM 2251 N N . ASN A 1 279 ? -66.113 -6.629 141.154 1.00 64.44 279 ASN A N 1
ATOM 2252 C CA . ASN A 1 279 ? -66.766 -7.938 141.250 1.00 64.44 279 ASN A CA 1
ATOM 2253 C C . ASN A 1 279 ? -66.120 -8.835 142.324 1.00 64.44 279 ASN A C 1
ATOM 2255 O O . ASN A 1 279 ? -66.806 -9.608 142.995 1.00 64.44 279 ASN A O 1
ATOM 2259 N N . GLN A 1 280 ? -64.810 -8.693 142.537 1.00 63.75 280 GLN A N 1
ATOM 2260 C CA . GLN A 1 280 ? -64.067 -9.407 143.578 1.00 63.75 280 GLN A CA 1
ATOM 2261 C C . GLN A 1 280 ? -64.422 -8.907 144.993 1.00 63.75 280 GLN A C 1
ATOM 2263 O O . GLN A 1 280 ? -64.516 -9.710 145.922 1.00 63.75 280 GLN A O 1
ATOM 2268 N N . GLU A 1 281 ? -64.717 -7.612 145.148 1.00 65.25 281 GLU A N 1
ATOM 2269 C CA . GLU A 1 281 ? -65.203 -7.013 146.404 1.00 65.25 281 GLU A CA 1
ATOM 2270 C C . GLU A 1 281 ? -66.653 -7.393 146.747 1.00 65.25 281 GLU A C 1
ATOM 2272 O O . GLU A 1 281 ? -67.026 -7.467 147.920 1.00 65.25 281 GLU A O 1
ATOM 2277 N N . LYS A 1 282 ? -67.494 -7.672 145.743 1.00 65.06 282 LYS A N 1
ATOM 2278 C CA . LYS A 1 282 ? -68.867 -8.154 145.968 1.00 65.06 282 LYS A CA 1
ATOM 2279 C C . LYS A 1 282 ? -68.926 -9.648 146.293 1.00 65.06 282 LYS A C 1
ATOM 2281 O O . LYS A 1 282 ? -69.771 -10.056 147.088 1.00 65.06 282 LYS A O 1
ATOM 2286 N N . ALA A 1 283 ? -67.998 -10.450 145.770 1.00 63.75 283 ALA A N 1
ATOM 2287 C CA . ALA A 1 283 ? -67.899 -11.879 146.076 1.00 63.75 283 ALA A CA 1
ATOM 2288 C C . ALA A 1 283 ? -67.512 -12.164 147.544 1.00 63.75 283 ALA A C 1
ATOM 2290 O O . ALA A 1 283 ? -68.014 -13.115 148.142 1.00 63.75 283 ALA A O 1
ATOM 2291 N N . SER A 1 284 ? -66.692 -11.314 148.169 1.00 58.88 284 SER A N 1
ATOM 2292 C CA . SER A 1 284 ? -66.290 -11.451 149.580 1.00 58.88 284 SER A CA 1
ATOM 2293 C C . SER A 1 284 ? -67.395 -11.070 150.582 1.00 58.88 284 SER A C 1
ATOM 2295 O O . SER A 1 284 ? -67.396 -11.567 151.707 1.00 58.88 284 SER A O 1
ATOM 2297 N N . GLN A 1 285 ? -68.395 -10.277 150.174 1.00 63.59 285 GLN A N 1
ATOM 2298 C CA . GLN A 1 285 ? -69.590 -9.983 150.985 1.00 63.59 285 GLN A CA 1
ATOM 2299 C C . GLN A 1 285 ? -70.622 -11.129 150.973 1.00 63.59 285 GLN A C 1
ATOM 2301 O O . GLN A 1 285 ? -71.384 -11.278 151.927 1.00 63.59 285 GLN A O 1
ATOM 2306 N N . ILE A 1 286 ? -70.623 -11.970 149.932 1.00 59.19 286 ILE A N 1
ATOM 2307 C CA . ILE A 1 286 ? -71.567 -13.091 149.774 1.00 59.19 286 ILE A CA 1
ATOM 2308 C C . ILE A 1 286 ? -71.193 -14.283 150.674 1.00 59.19 286 ILE A C 1
ATOM 2310 O O . ILE A 1 286 ? -72.075 -14.906 151.263 1.00 59.19 286 ILE A O 1
ATOM 2314 N N . ILE A 1 287 ? -69.898 -14.535 150.885 1.00 64.81 287 ILE A N 1
ATOM 2315 C CA . ILE A 1 287 ? -69.404 -15.660 151.703 1.00 64.81 287 ILE A CA 1
ATOM 2316 C C . ILE A 1 287 ? -69.756 -15.491 153.197 1.00 64.81 287 ILE A C 1
ATOM 2318 O O . ILE A 1 287 ? -70.067 -16.469 153.873 1.00 64.81 287 ILE A O 1
ATOM 2322 N N . ASN A 1 288 ? -69.814 -14.256 153.710 1.00 57.22 288 ASN A N 1
ATOM 2323 C CA . ASN A 1 288 ? -70.156 -13.986 155.116 1.00 57.22 288 ASN A CA 1
ATOM 2324 C C . ASN A 1 288 ? -71.665 -14.055 155.426 1.00 57.22 288 ASN A C 1
ATOM 2326 O O . ASN A 1 288 ? -72.038 -14.189 156.589 1.00 57.22 288 ASN A O 1
ATOM 2330 N N . LEU A 1 289 ? -72.539 -14.003 154.412 1.00 57.16 289 LEU A N 1
ATOM 2331 C CA . LEU A 1 289 ? -73.995 -14.141 154.581 1.00 57.16 289 LEU A CA 1
ATOM 2332 C C . LEU A 1 289 ? -74.501 -15.570 154.302 1.00 57.16 289 LEU A C 1
ATOM 2334 O O . LEU A 1 289 ? -75.618 -15.911 154.691 1.00 57.16 289 LEU A O 1
ATOM 2338 N N . GLN A 1 290 ? -73.679 -16.430 153.690 1.00 53.38 290 GLN A N 1
ATOM 2339 C CA . GLN A 1 290 ? -74.006 -17.839 153.430 1.00 53.38 290 GLN A CA 1
ATOM 2340 C C . GLN A 1 290 ? -73.881 -18.742 154.674 1.00 53.38 290 GLN A C 1
ATOM 2342 O O . GLN A 1 290 ? -74.616 -19.718 154.776 1.00 53.38 290 GLN A O 1
ATOM 2347 N N . ALA A 1 291 ? -73.075 -18.373 155.678 1.00 53.25 291 ALA A N 1
ATOM 2348 C CA . ALA A 1 291 ? -72.897 -19.157 156.910 1.00 53.25 291 ALA A CA 1
ATOM 2349 C C . ALA A 1 291 ? -74.109 -19.142 157.874 1.00 53.25 291 ALA A C 1
ATOM 2351 O O . ALA A 1 291 ? -74.196 -19.975 158.773 1.00 53.25 291 ALA A O 1
ATOM 2352 N N . VAL A 1 292 ? -75.062 -18.217 157.694 1.00 55.31 292 VAL A N 1
ATOM 2353 C CA . VAL A 1 292 ? -76.268 -18.092 158.543 1.00 55.31 292 VAL A CA 1
ATOM 2354 C C . VAL A 1 292 ? -77.504 -18.741 157.893 1.00 55.31 292 VAL A C 1
ATOM 2356 O O . VAL A 1 292 ? -78.477 -19.033 158.579 1.00 55.31 292 VAL A O 1
ATOM 2359 N N . ASN A 1 293 ? -77.462 -19.045 156.590 1.00 50.94 293 ASN A N 1
ATOM 2360 C CA . ASN A 1 293 ? -78.631 -19.474 155.806 1.00 50.94 293 ASN A CA 1
ATOM 2361 C C . ASN A 1 293 ? -78.715 -21.002 155.569 1.00 50.94 293 ASN A C 1
ATOM 2363 O O . ASN A 1 293 ? -79.713 -21.505 155.053 1.00 50.94 293 ASN A O 1
ATOM 2367 N N . GLU A 1 294 ? -77.692 -21.762 155.977 1.00 54.94 294 GLU A N 1
ATOM 2368 C CA . GLU A 1 294 ? -77.643 -23.229 155.842 1.00 54.94 294 GLU A CA 1
ATOM 2369 C C . GLU A 1 294 ? -78.343 -23.989 156.988 1.00 54.94 294 GLU A C 1
ATOM 2371 O O . GLU A 1 294 ? -78.521 -25.205 156.900 1.00 54.94 294 GLU A O 1
ATOM 2376 N N . SER A 1 295 ? -78.814 -23.298 158.038 1.00 47.88 295 SER A N 1
ATOM 2377 C CA . SER A 1 295 ? -79.509 -23.928 159.175 1.00 47.88 295 SER A CA 1
ATOM 2378 C C . SER A 1 295 ? -81.042 -23.988 159.051 1.00 47.88 295 SER A C 1
ATOM 2380 O O . SER A 1 295 ? -81.662 -24.710 159.826 1.00 47.88 295 SER A O 1
ATOM 2382 N N . GLN A 1 296 ? -81.666 -23.306 158.074 1.00 49.75 296 GLN A N 1
ATOM 2383 C CA . GLN A 1 296 ? -83.138 -23.193 157.986 1.00 49.75 296 GLN A CA 1
ATOM 2384 C C . GLN A 1 296 ? -83.813 -23.761 156.724 1.00 49.75 296 GLN A C 1
ATOM 2386 O O . GLN A 1 296 ? -85.025 -23.927 156.735 1.00 49.75 296 GLN A O 1
ATOM 2391 N N . ASN A 1 297 ? -83.097 -24.150 155.662 1.00 44.50 297 ASN A N 1
ATOM 2392 C CA . ASN A 1 297 ? -83.750 -24.604 154.415 1.00 44.50 297 ASN A CA 1
ATOM 2393 C C . ASN A 1 297 ? -83.702 -26.118 154.161 1.00 44.50 297 ASN A C 1
ATOM 2395 O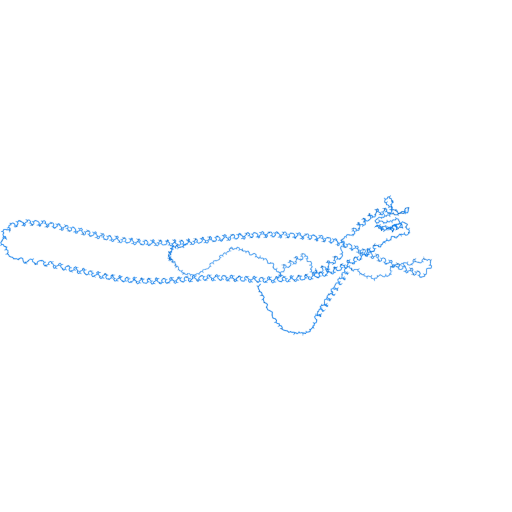 O . ASN A 1 297 ? -83.862 -26.576 153.031 1.00 44.50 297 ASN A O 1
ATOM 2399 N N . ARG A 1 298 ? -83.560 -26.912 155.229 1.00 47.91 298 ARG A N 1
ATOM 2400 C CA . ARG A 1 298 ? -83.687 -28.376 155.171 1.00 47.91 298 ARG A CA 1
ATOM 2401 C C . ARG A 1 298 ? -85.140 -28.886 155.285 1.00 47.91 298 ARG A C 1
ATOM 2403 O O . ARG A 1 298 ? -85.327 -30.092 155.368 1.00 47.91 298 ARG A O 1
ATOM 2410 N N . GLU A 1 299 ? -86.155 -28.014 155.231 1.00 40.00 299 GLU A N 1
ATOM 2411 C CA . GLU A 1 299 ? -87.571 -28.413 155.394 1.00 40.00 299 GLU A CA 1
ATOM 2412 C C . GLU A 1 299 ? -88.523 -27.995 154.247 1.00 40.00 299 GLU A C 1
ATOM 2414 O O . GLU A 1 299 ? -89.659 -28.450 154.214 1.00 40.00 299 GLU A O 1
ATOM 2419 N N . ILE A 1 300 ? -88.076 -27.239 153.231 1.00 44.34 300 ILE A N 1
ATOM 2420 C CA . ILE A 1 300 ? -88.893 -26.944 152.025 1.00 44.34 300 ILE A CA 1
ATOM 2421 C C . ILE A 1 300 ? -88.268 -27.618 150.799 1.00 44.34 300 ILE A C 1
ATOM 2423 O O . ILE A 1 300 ? -87.979 -27.038 149.753 1.00 44.34 300 ILE A O 1
ATOM 2427 N N . LEU A 1 301 ? -88.024 -28.910 150.989 1.00 42.62 301 LEU A N 1
ATOM 2428 C CA . LEU A 1 301 ? -87.876 -29.884 149.930 1.00 42.62 301 LEU A CA 1
ATOM 2429 C C . LEU A 1 301 ? -89.222 -29.975 149.195 1.00 42.62 301 LEU A C 1
ATOM 2431 O O . LEU A 1 301 ? -90.242 -30.273 149.806 1.00 42.62 301 LEU A O 1
ATOM 2435 N N . ASN A 1 302 ? -89.180 -29.809 147.877 1.00 37.66 302 ASN A N 1
ATOM 2436 C CA . ASN A 1 302 ? -90.218 -30.228 146.941 1.00 37.66 302 ASN A CA 1
ATOM 2437 C C . ASN A 1 302 ? -91.557 -29.483 147.046 1.00 37.66 302 ASN A C 1
ATOM 2439 O O . ASN A 1 302 ? -92.466 -29.887 147.761 1.00 37.66 302 ASN A O 1
ATOM 2443 N N . LEU A 1 303 ? -91.757 -28.516 146.153 1.00 34.16 303 LEU A N 1
ATOM 2444 C CA . LEU A 1 303 ? -92.485 -28.787 144.910 1.00 34.16 303 LEU A CA 1
ATOM 2445 C C . LEU A 1 303 ? -92.489 -27.533 144.022 1.00 34.16 303 LEU A C 1
ATOM 2447 O O . LEU A 1 303 ? -93.031 -26.501 144.393 1.00 34.16 303 LEU A O 1
ATOM 2451 N N . LYS A 1 304 ? -92.001 -27.741 142.797 1.00 39.06 304 LYS A N 1
ATOM 2452 C CA . LYS A 1 304 ? -92.606 -27.235 141.561 1.00 39.06 304 LYS A CA 1
ATOM 2453 C C . LYS A 1 304 ? -92.365 -25.781 141.131 1.00 39.06 304 LYS A C 1
ATOM 2455 O O . LYS A 1 304 ? -92.913 -24.831 141.671 1.00 39.06 304 LYS A O 1
ATOM 2460 N N . ASP A 1 305 ? -91.651 -25.726 140.004 1.00 39.56 305 ASP A N 1
ATOM 2461 C CA . ASP A 1 305 ? -91.893 -24.847 138.852 1.00 39.56 305 ASP A CA 1
ATOM 2462 C C . ASP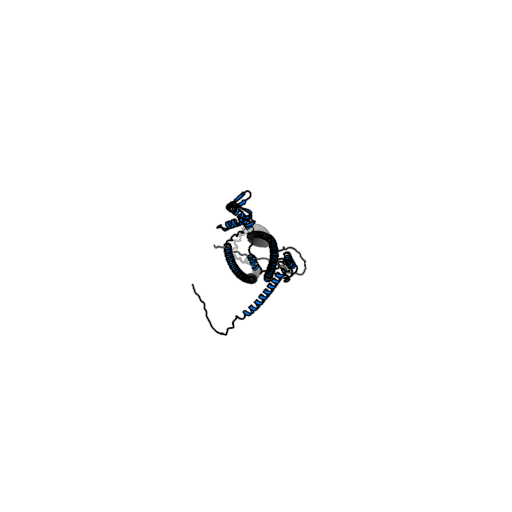 A 1 305 ? -91.083 -23.538 138.864 1.00 39.56 305 ASP A C 1
ATOM 2464 O O . ASP A 1 305 ? -91.420 -22.551 139.504 1.00 39.56 305 ASP A O 1
ATOM 2468 N N . GLN A 1 306 ? -89.952 -23.403 138.160 1.00 46.88 306 GLN A N 1
ATOM 2469 C CA . GLN A 1 306 ? -89.592 -23.962 136.848 1.00 46.88 306 GLN A CA 1
ATOM 2470 C C . GLN A 1 306 ? -90.741 -23.951 135.829 1.00 46.88 306 GLN A C 1
ATOM 2472 O O . GLN A 1 306 ? -91.024 -24.949 135.186 1.00 46.88 306 GLN A O 1
ATOM 2477 N N . GLU A 1 307 ? -91.357 -22.782 135.628 1.00 39.59 307 GLU A N 1
ATOM 2478 C CA . GLU A 1 307 ? -92.137 -22.548 134.401 1.00 39.59 307 GLU A CA 1
ATOM 2479 C C . GLU A 1 307 ? -91.948 -21.146 133.794 1.00 39.59 307 GLU A C 1
ATOM 2481 O O . GLU A 1 307 ? -91.847 -21.009 132.581 1.00 39.59 307 GLU A O 1
ATOM 2486 N N . ASN A 1 308 ? -91.741 -20.081 134.574 1.00 42.16 308 ASN A N 1
ATOM 2487 C CA . ASN A 1 308 ? -91.867 -18.723 134.007 1.00 42.16 308 ASN A CA 1
ATOM 2488 C C . ASN A 1 308 ? -90.569 -17.999 133.594 1.00 42.16 308 ASN A C 1
ATOM 2490 O O . ASN A 1 308 ? -90.562 -16.776 133.467 1.00 42.16 308 ASN A O 1
ATOM 2494 N N . LYS A 1 309 ? -89.467 -18.715 133.322 1.00 46.81 309 LYS A N 1
ATOM 2495 C CA . LYS A 1 309 ? -88.199 -18.101 132.849 1.00 46.81 309 LYS A CA 1
ATOM 2496 C C . LYS A 1 309 ? -87.852 -18.369 131.376 1.00 46.81 309 LYS A C 1
ATOM 2498 O O . LYS A 1 309 ? -86.691 -18.274 130.997 1.00 46.81 309 LYS A O 1
ATOM 2503 N N . ALA A 1 310 ? -88.855 -18.624 130.532 1.00 44.09 310 ALA A N 1
ATOM 2504 C CA . ALA A 1 310 ? -88.681 -18.760 129.079 1.00 44.09 310 ALA A CA 1
ATOM 2505 C C . ALA A 1 310 ? -89.106 -17.522 128.249 1.00 44.09 310 ALA A C 1
ATOM 2507 O O . ALA A 1 310 ? -88.865 -17.488 127.047 1.00 44.09 310 ALA A O 1
ATOM 2508 N N . LEU A 1 311 ? -89.679 -16.465 128.846 1.00 46.06 311 LEU A N 1
ATOM 2509 C CA . LEU A 1 311 ? -90.304 -15.372 128.071 1.00 46.06 311 LEU A CA 1
ATOM 2510 C C . LEU A 1 311 ? -89.380 -14.189 127.694 1.00 46.06 311 LEU A C 1
ATOM 2512 O O . LEU A 1 311 ? -89.830 -13.238 127.057 1.00 46.06 311 LEU A O 1
ATOM 2516 N N . GLN A 1 312 ? -88.091 -14.207 128.054 1.00 49.75 312 GLN A N 1
ATOM 2517 C CA . GLN A 1 312 ? -87.176 -13.083 127.764 1.00 49.75 312 GLN A CA 1
ATOM 2518 C C . GLN A 1 312 ? -86.108 -13.352 126.695 1.00 49.75 312 GLN A C 1
ATOM 2520 O O . GLN A 1 312 ? -85.484 -12.397 126.239 1.00 49.75 312 GLN A O 1
ATOM 2525 N N . MET A 1 313 ? -85.945 -14.589 126.210 1.00 49.53 313 MET A N 1
ATOM 2526 C CA . MET A 1 313 ? -84.967 -14.888 125.148 1.00 49.53 313 MET A CA 1
ATOM 2527 C C . MET A 1 313 ? -85.531 -14.865 123.715 1.00 49.53 313 MET A C 1
ATOM 2529 O O . MET A 1 313 ? -84.751 -14.840 122.768 1.00 49.53 313 MET A O 1
ATOM 2533 N N . GLU A 1 314 ? -86.852 -14.772 123.513 1.00 48.06 314 GLU A N 1
ATOM 2534 C CA . GLU A 1 314 ? -87.436 -14.743 122.156 1.00 48.06 314 GLU A CA 1
ATOM 2535 C C . GLU A 1 314 ? -87.361 -13.355 121.480 1.00 48.06 314 GLU A C 1
ATOM 2537 O O . GLU A 1 314 ? -87.324 -13.251 120.253 1.00 48.06 314 GLU A O 1
ATOM 2542 N N . LYS A 1 315 ? -87.287 -12.260 122.253 1.00 55.97 315 LYS A N 1
ATOM 2543 C CA . LYS A 1 315 ? -87.314 -10.892 121.694 1.00 55.97 315 LYS A CA 1
ATOM 2544 C C . LYS A 1 315 ? -85.980 -10.427 121.096 1.00 55.97 315 LYS A C 1
ATOM 2546 O O . LYS A 1 315 ? -85.990 -9.536 120.255 1.00 55.97 315 LYS A O 1
ATOM 2551 N N . LEU A 1 316 ? -84.854 -11.037 121.471 1.00 52.25 316 LEU A N 1
ATOM 2552 C CA . LEU A 1 316 ? -83.525 -10.619 120.999 1.00 52.25 316 LEU A CA 1
ATOM 2553 C C . LEU A 1 316 ? -83.106 -11.307 119.683 1.00 52.25 316 LEU A C 1
ATOM 2555 O O . LEU A 1 316 ? -82.330 -10.750 118.915 1.00 52.25 316 LEU A O 1
ATOM 2559 N N . SER A 1 317 ? -83.655 -12.490 119.378 1.00 54.59 317 SER A N 1
ATOM 2560 C CA . SER A 1 317 ? -83.274 -13.260 118.183 1.00 54.59 317 SER A CA 1
ATOM 2561 C C . SER A 1 317 ? -83.969 -12.799 116.894 1.00 54.59 317 SER A C 1
ATOM 2563 O O . SER A 1 317 ? -83.415 -12.998 115.816 1.00 54.59 317 SER A O 1
ATOM 2565 N N . LYS A 1 318 ? -85.155 -12.172 116.966 1.00 55.91 318 LYS A N 1
ATOM 2566 C CA . LYS A 1 318 ? -85.889 -11.716 115.765 1.00 55.91 318 LYS A CA 1
ATOM 2567 C C . LYS A 1 318 ? -85.294 -10.445 115.139 1.00 55.91 318 LYS A C 1
ATOM 2569 O O . LYS A 1 318 ? -85.273 -10.340 113.919 1.00 55.91 318 LYS A O 1
ATOM 2574 N N . ALA A 1 319 ? -84.714 -9.546 115.939 1.00 59.19 319 ALA A N 1
ATOM 2575 C CA . ALA A 1 319 ? -84.088 -8.316 115.437 1.00 59.19 319 ALA A CA 1
ATOM 2576 C C . ALA A 1 319 ? -82.802 -8.580 114.625 1.00 59.19 319 ALA A C 1
ATOM 2578 O O . ALA A 1 319 ? -82.531 -7.894 113.644 1.00 59.19 319 ALA A O 1
ATOM 2579 N N . HIS A 1 320 ? -82.033 -9.615 114.980 1.00 55.75 320 HIS A N 1
ATOM 2580 C CA . HIS A 1 320 ? -80.772 -9.927 114.297 1.00 55.75 320 HIS A CA 1
ATOM 2581 C C . HIS A 1 320 ? -80.969 -10.684 112.965 1.00 55.75 320 HIS A C 1
ATOM 2583 O O . HIS A 1 320 ? -80.126 -10.618 112.073 1.00 55.75 320 HIS A O 1
ATOM 2589 N N . GLN A 1 321 ? -82.117 -11.346 112.779 1.00 56.00 321 GLN A N 1
ATOM 2590 C CA . GLN A 1 321 ? -82.471 -12.036 111.533 1.00 56.00 321 GLN A CA 1
ATOM 2591 C C . GLN A 1 321 ? -82.847 -11.049 110.406 1.00 56.00 321 GLN A C 1
ATOM 2593 O O . GLN A 1 321 ? -82.539 -11.292 109.238 1.00 56.00 321 GLN A O 1
ATOM 2598 N N . GLU A 1 322 ? -83.492 -9.925 110.734 1.00 63.12 322 GLU A N 1
ATOM 2599 C CA . GLU A 1 322 ? -83.959 -8.936 109.748 1.00 63.12 322 GLU A CA 1
ATOM 2600 C C . GLU A 1 322 ? -82.805 -8.118 109.142 1.00 63.12 322 GLU A C 1
ATOM 2602 O O . GLU A 1 322 ? -82.796 -7.835 107.938 1.00 63.12 322 GLU A O 1
ATOM 2607 N N . GLU A 1 323 ? -81.773 -7.823 109.934 1.00 65.94 323 GLU A N 1
ATOM 2608 C CA . GLU A 1 323 ? -80.603 -7.066 109.483 1.00 65.94 323 GLU A CA 1
ATOM 2609 C C . GLU A 1 323 ? -79.721 -7.891 108.526 1.00 65.94 323 GLU A C 1
ATOM 2611 O O . GLU A 1 323 ? -79.355 -7.403 107.449 1.00 65.94 323 GLU A O 1
ATOM 2616 N N . CYS A 1 324 ? -79.499 -9.180 108.823 1.00 60.50 324 CYS A N 1
ATOM 2617 C CA . CYS A 1 324 ? -78.794 -10.108 107.931 1.00 60.50 324 CYS A CA 1
ATOM 2618 C C . CYS A 1 324 ? -79.514 -10.311 106.587 1.00 60.50 324 CYS A C 1
ATOM 2620 O O . CYS A 1 324 ? -78.855 -10.420 105.552 1.00 60.50 324 CYS A O 1
ATOM 2622 N N . VAL A 1 325 ? -80.853 -10.312 106.556 1.00 68.88 325 VAL A N 1
ATOM 2623 C CA . VAL A 1 325 ? -81.624 -10.409 105.301 1.00 68.88 325 VAL A CA 1
ATOM 2624 C C . VAL A 1 325 ? -81.513 -9.122 104.472 1.00 68.88 325 VAL A C 1
ATOM 2626 O O . VAL A 1 325 ? -81.462 -9.189 103.240 1.00 68.88 325 VAL A O 1
ATOM 2629 N N . SER A 1 326 ? -81.422 -7.952 105.111 1.00 71.06 326 SER A N 1
ATOM 2630 C CA . SER A 1 326 ? -81.249 -6.672 104.408 1.00 71.06 326 SER A CA 1
ATOM 2631 C C . SER A 1 326 ? -79.861 -6.534 103.765 1.00 71.06 326 SER A C 1
ATOM 2633 O O . SER A 1 326 ? -79.745 -6.073 102.625 1.00 71.06 326 SER A O 1
ATOM 2635 N N . LEU A 1 327 ? -78.815 -7.004 104.453 1.00 70.25 327 LEU A N 1
ATOM 2636 C CA . LEU A 1 327 ? -77.438 -6.952 103.966 1.00 70.25 327 LEU A CA 1
ATOM 2637 C C . LEU A 1 327 ? -77.232 -7.918 102.792 1.00 70.25 327 LEU A C 1
ATOM 2639 O O . LEU A 1 327 ? -76.640 -7.551 101.777 1.00 70.25 327 LEU A O 1
ATOM 2643 N N . ASN A 1 328 ? -77.812 -9.121 102.877 1.00 67.50 328 ASN A N 1
ATOM 2644 C CA . ASN A 1 328 ? -77.735 -10.115 101.806 1.00 67.50 328 ASN A CA 1
ATOM 2645 C C . ASN A 1 328 ? -78.478 -9.663 100.536 1.00 67.50 328 ASN A C 1
ATOM 2647 O O . ASN A 1 328 ? -78.044 -9.961 99.426 1.00 67.50 328 ASN A O 1
ATOM 2651 N N . LYS A 1 329 ? -79.559 -8.879 100.669 1.00 72.19 329 LYS A N 1
ATOM 2652 C CA . LYS A 1 329 ? -80.241 -8.255 99.520 1.00 72.19 329 LYS A CA 1
ATOM 2653 C C . LYS A 1 329 ? -79.376 -7.198 98.822 1.00 72.19 329 LYS A C 1
ATOM 2655 O O . LYS A 1 329 ? -79.366 -7.162 97.596 1.00 72.19 329 LYS A O 1
ATOM 2660 N N . LYS A 1 330 ? -78.624 -6.380 99.569 1.00 76.38 330 LYS A N 1
ATOM 2661 C CA . LYS A 1 330 ? -77.708 -5.377 98.988 1.00 76.38 330 LYS A CA 1
ATOM 2662 C C . LYS A 1 330 ? -76.517 -6.023 98.277 1.00 76.38 330 LYS A C 1
ATOM 2664 O O . LYS A 1 330 ? -76.181 -5.614 97.173 1.00 76.38 330 LYS A O 1
ATOM 2669 N N . ILE A 1 331 ? -75.929 -7.066 98.868 1.00 73.69 331 ILE A N 1
ATOM 2670 C CA . ILE A 1 331 ? -74.839 -7.834 98.240 1.00 73.69 331 ILE A CA 1
ATOM 2671 C C . ILE A 1 331 ? -75.318 -8.484 96.936 1.00 73.69 331 ILE A C 1
ATOM 2673 O O . ILE A 1 331 ? -74.602 -8.465 95.936 1.00 73.69 331 ILE A O 1
ATOM 2677 N N . LYS A 1 332 ? -76.548 -9.010 96.914 1.00 75.25 332 LYS A N 1
ATOM 2678 C CA . LYS A 1 332 ? -77.123 -9.622 95.712 1.00 75.25 332 LYS A CA 1
ATOM 2679 C C . LYS A 1 332 ? -77.391 -8.600 94.600 1.00 75.25 332 LYS A C 1
ATOM 2681 O O . LYS A 1 332 ? -77.029 -8.866 93.462 1.00 75.25 332 LYS A O 1
ATOM 2686 N N . ALA A 1 333 ? -77.912 -7.419 94.940 1.00 77.19 333 ALA A N 1
ATOM 2687 C CA . ALA A 1 333 ? -78.128 -6.332 93.980 1.00 77.19 333 ALA A CA 1
ATOM 2688 C C . ALA A 1 333 ? -76.814 -5.824 93.352 1.00 77.19 333 ALA A C 1
ATOM 2690 O O . ALA A 1 333 ? -76.729 -5.674 92.138 1.00 77.19 333 ALA A O 1
ATOM 2691 N N . ILE A 1 334 ? -75.764 -5.639 94.161 1.00 81.12 334 ILE A N 1
ATOM 2692 C CA . ILE A 1 334 ? -74.439 -5.221 93.669 1.00 81.12 334 ILE A CA 1
ATOM 2693 C C . ILE A 1 334 ? -73.807 -6.315 92.790 1.00 81.12 334 ILE A C 1
ATOM 2695 O O . ILE A 1 334 ? -73.196 -6.020 91.767 1.00 81.12 334 ILE A O 1
ATOM 2699 N N . SER A 1 335 ? -73.979 -7.590 93.150 1.00 72.31 335 SER A N 1
ATOM 2700 C CA . SER A 1 335 ? -73.515 -8.720 92.332 1.00 72.31 335 SER A CA 1
ATOM 2701 C C . SER A 1 335 ? -74.211 -8.772 90.963 1.00 72.31 335 SER A C 1
ATOM 2703 O O . SER A 1 335 ? -73.567 -9.046 89.951 1.00 72.31 335 SER A O 1
ATOM 2705 N N . GLU A 1 336 ? -75.511 -8.467 90.913 1.00 79.69 336 GLU A N 1
ATOM 2706 C CA . GLU A 1 336 ? -76.291 -8.399 89.671 1.00 79.69 336 GLU A CA 1
ATOM 2707 C C . GLU A 1 336 ? -75.869 -7.208 88.785 1.00 79.69 336 GLU A C 1
ATOM 2709 O O . GLU A 1 336 ? -75.723 -7.381 87.573 1.00 79.69 336 GLU A O 1
ATOM 2714 N N . GLU A 1 337 ? -75.567 -6.039 89.366 1.00 81.44 337 GLU A N 1
ATOM 2715 C CA . GLU A 1 337 ? -74.983 -4.902 88.629 1.00 81.44 337 GLU A CA 1
ATOM 2716 C C . GLU A 1 337 ? -73.596 -5.228 88.059 1.00 81.44 337 GLU A C 1
ATOM 2718 O O . GLU A 1 337 ? -73.345 -4.999 86.874 1.00 81.44 337 GLU A O 1
ATOM 2723 N N . PHE A 1 338 ? -72.706 -5.836 88.852 1.00 81.38 338 PHE A N 1
ATOM 2724 C CA . PHE A 1 338 ? -71.392 -6.253 88.356 1.00 81.38 338 PHE A CA 1
ATOM 2725 C C . PHE A 1 338 ? -71.500 -7.301 87.244 1.00 81.38 338 PHE A C 1
ATOM 2727 O O . PHE A 1 338 ? -70.746 -7.241 86.272 1.00 81.38 338 PHE A O 1
ATOM 2734 N N . GLN A 1 339 ? -72.445 -8.242 87.335 1.00 79.69 339 GLN A N 1
ATOM 2735 C CA . GLN A 1 339 ? -72.699 -9.192 86.250 1.00 79.69 339 GLN A CA 1
ATOM 2736 C C . GLN A 1 339 ? -73.204 -8.501 84.976 1.00 79.69 339 GLN A C 1
ATOM 2738 O O . GLN A 1 339 ? -72.786 -8.885 83.880 1.00 79.69 339 GLN A O 1
ATOM 2743 N N . ALA A 1 340 ? -74.045 -7.471 85.095 1.00 80.38 340 ALA A N 1
ATOM 2744 C CA . ALA A 1 340 ? -74.509 -6.688 83.952 1.00 80.38 340 ALA A CA 1
ATOM 2745 C C . ALA A 1 340 ? -73.366 -5.898 83.284 1.00 80.38 340 ALA A C 1
ATOM 2747 O O . ALA A 1 340 ? -73.246 -5.910 82.054 1.00 80.38 340 ALA A O 1
ATOM 2748 N N . GLU A 1 341 ? -72.475 -5.284 84.068 1.00 86.25 341 GLU A N 1
ATOM 2749 C CA . GLU A 1 341 ? -71.300 -4.563 83.554 1.00 86.25 341 GLU A CA 1
ATOM 2750 C C . GLU A 1 341 ? -70.308 -5.524 82.868 1.00 86.25 341 GLU A C 1
ATOM 2752 O O . GLU A 1 341 ? -69.820 -5.253 81.768 1.00 86.25 341 GLU A O 1
ATOM 2757 N N . ILE A 1 342 ? -70.079 -6.710 83.452 1.00 81.06 342 ILE A N 1
ATOM 2758 C CA . ILE A 1 342 ? -69.266 -7.778 82.844 1.00 81.06 342 ILE A CA 1
ATOM 2759 C C . ILE A 1 342 ? -69.881 -8.246 81.517 1.00 81.06 342 ILE A C 1
ATOM 2761 O O . ILE A 1 342 ? -69.157 -8.480 80.545 1.00 81.06 342 ILE A O 1
ATOM 2765 N N . ALA A 1 343 ? -71.207 -8.377 81.438 1.00 81.38 343 ALA A N 1
ATOM 2766 C CA . ALA A 1 343 ? -71.890 -8.749 80.202 1.00 81.38 343 ALA A CA 1
ATOM 2767 C C . ALA A 1 343 ? -71.733 -7.674 79.111 1.00 81.38 343 ALA A C 1
ATOM 2769 O O . ALA A 1 343 ? -71.481 -8.008 77.950 1.00 81.38 343 ALA A O 1
ATOM 2770 N N . LYS A 1 344 ? -71.809 -6.389 79.478 1.00 85.75 344 LYS A N 1
ATOM 2771 C CA . LYS A 1 344 ? -71.605 -5.260 78.559 1.00 85.75 344 LYS A CA 1
ATOM 2772 C C . LYS A 1 344 ? -70.166 -5.198 78.036 1.00 85.75 344 LYS A C 1
ATOM 2774 O O . LYS A 1 344 ? -69.968 -5.137 76.823 1.00 85.75 344 LYS A O 1
ATOM 2779 N N . LEU A 1 345 ? -69.174 -5.331 78.918 1.00 83.25 345 LEU A N 1
ATOM 2780 C CA . LEU A 1 345 ? -67.757 -5.387 78.538 1.00 83.25 345 LEU A CA 1
ATOM 2781 C C . LEU A 1 345 ? -67.444 -6.592 77.644 1.00 83.25 345 LEU A C 1
ATOM 2783 O O . LEU A 1 345 ? -66.682 -6.474 76.685 1.00 83.25 345 LEU A O 1
ATOM 2787 N N . ASN A 1 346 ? -68.056 -7.750 77.903 1.00 81.12 346 ASN A N 1
ATOM 2788 C CA . ASN A 1 346 ? -67.903 -8.916 77.032 1.00 81.12 346 ASN A CA 1
ATOM 2789 C C . ASN A 1 346 ? -68.526 -8.696 75.647 1.00 81.12 346 ASN A C 1
ATOM 2791 O O . ASN A 1 346 ? -67.968 -9.156 74.649 1.00 81.12 346 ASN A O 1
ATOM 2795 N N . LYS A 1 347 ? -69.644 -7.967 75.560 1.00 87.38 347 LYS A N 1
ATOM 2796 C CA . LYS A 1 347 ? -70.245 -7.591 74.277 1.00 87.38 347 LYS A CA 1
ATOM 2797 C C . LYS A 1 347 ? -69.325 -6.660 73.480 1.00 87.38 347 LYS A C 1
ATOM 2799 O O . LYS A 1 347 ? -69.032 -6.960 72.325 1.00 87.38 347 LYS A O 1
ATOM 2804 N N . GLU A 1 348 ? -68.793 -5.609 74.104 1.00 85.75 348 GLU A N 1
ATOM 2805 C CA . GLU A 1 348 ? -67.839 -4.687 73.463 1.00 85.75 348 GLU A CA 1
ATOM 2806 C C . GLU A 1 348 ? -66.541 -5.393 73.048 1.00 85.75 348 GLU A C 1
ATOM 2808 O O . GLU A 1 348 ? -66.057 -5.212 71.928 1.00 85.75 348 GLU A O 1
ATOM 2813 N N . LYS A 1 349 ? -66.008 -6.273 73.904 1.00 88.19 349 LYS A N 1
ATOM 2814 C CA . LYS A 1 349 ? -64.855 -7.121 73.578 1.00 88.19 349 LYS A CA 1
ATOM 2815 C C . LYS A 1 349 ? -65.112 -7.945 72.318 1.00 88.19 349 LYS A C 1
ATOM 2817 O O . LYS A 1 349 ? -64.251 -7.985 71.442 1.00 88.19 349 LYS A O 1
ATOM 2822 N N . ASN A 1 350 ? -66.276 -8.583 72.208 1.00 84.31 350 ASN A N 1
ATOM 2823 C CA . ASN A 1 350 ? -66.628 -9.396 71.044 1.00 84.31 350 ASN A CA 1
ATOM 2824 C C . ASN A 1 350 ? -66.817 -8.544 69.776 1.00 84.31 350 ASN A C 1
ATOM 2826 O O . ASN A 1 350 ? -66.388 -8.952 68.698 1.00 84.31 350 ASN A O 1
ATOM 2830 N N . GLU A 1 351 ? -67.380 -7.340 69.889 1.00 86.50 351 GLU A N 1
ATOM 2831 C CA . GLU A 1 351 ? -67.491 -6.398 68.765 1.00 86.50 351 GLU A CA 1
ATOM 2832 C C . GLU A 1 351 ? -66.116 -5.931 68.259 1.00 86.50 351 GLU A C 1
ATOM 2834 O O . GLU A 1 351 ? -65.872 -5.903 67.049 1.00 86.50 351 GLU A O 1
ATOM 2839 N N . ILE A 1 352 ? -65.186 -5.621 69.168 1.00 86.06 352 ILE A N 1
ATOM 2840 C CA . ILE A 1 352 ? -63.801 -5.266 68.823 1.00 86.06 352 ILE A CA 1
ATOM 2841 C C . ILE A 1 352 ? -63.078 -6.460 68.189 1.00 86.06 352 ILE A C 1
ATOM 2843 O O . ILE A 1 352 ? -62.330 -6.289 67.224 1.00 86.06 352 ILE A O 1
ATOM 2847 N N . LEU A 1 353 ? -63.310 -7.672 68.694 1.00 85.50 353 LEU A N 1
ATOM 2848 C CA . LEU A 1 353 ? -62.692 -8.892 68.176 1.00 85.50 353 LEU A CA 1
ATOM 2849 C C . LEU A 1 353 ? -63.174 -9.202 66.748 1.00 85.50 353 LEU A C 1
ATOM 2851 O O . LEU A 1 353 ? -62.351 -9.495 65.881 1.00 85.50 353 LEU A O 1
ATOM 2855 N N . ASN A 1 354 ? -64.467 -9.016 66.470 1.00 85.19 354 ASN A N 1
ATOM 2856 C CA . ASN A 1 354 ? -65.034 -9.136 65.124 1.00 85.19 354 ASN A CA 1
ATOM 2857 C C . ASN A 1 354 ? -64.496 -8.061 64.165 1.00 85.19 354 ASN A C 1
ATOM 2859 O O . ASN A 1 354 ? -64.130 -8.376 63.032 1.00 85.19 354 ASN A O 1
ATOM 2863 N N . LYS A 1 355 ? -64.378 -6.801 64.611 1.00 88.50 355 LYS A N 1
ATOM 2864 C CA . LYS A 1 355 ? -63.757 -5.733 63.803 1.00 88.50 355 LYS A CA 1
ATOM 2865 C C . LYS A 1 355 ? -62.296 -6.037 63.474 1.00 88.50 355 LYS A C 1
ATOM 2867 O O . LYS A 1 355 ? -61.877 -5.828 62.340 1.00 88.50 355 LYS A O 1
ATOM 2872 N N . ASN A 1 356 ? -61.535 -6.570 64.429 1.00 79.69 356 ASN A N 1
ATOM 2873 C CA . ASN A 1 356 ? -60.155 -6.994 64.191 1.00 79.69 356 ASN A CA 1
ATOM 2874 C C . ASN A 1 356 ? -60.064 -8.144 63.182 1.00 79.69 356 ASN A C 1
ATOM 2876 O O . ASN A 1 356 ? -59.162 -8.148 62.349 1.00 79.69 356 ASN A O 1
ATOM 2880 N N . GLN A 1 357 ? -60.990 -9.105 63.221 1.00 85.50 357 GLN A N 1
ATOM 2881 C CA . GLN A 1 357 ? -61.036 -10.181 62.226 1.00 85.50 357 GLN A CA 1
ATOM 2882 C C . GLN A 1 357 ? -61.354 -9.657 60.819 1.00 85.50 357 GLN A C 1
ATOM 2884 O O . GLN A 1 357 ? -60.683 -10.056 59.869 1.00 85.50 357 GLN A O 1
ATOM 2889 N N . LEU A 1 358 ? -62.308 -8.729 60.688 1.00 86.88 358 LEU A N 1
ATOM 2890 C CA . LEU A 1 358 ? -62.629 -8.064 59.419 1.00 86.88 358 LEU A CA 1
ATOM 2891 C C . LEU A 1 358 ? -61.432 -7.287 58.860 1.00 86.88 358 LEU A C 1
ATOM 2893 O O . LEU A 1 358 ? -61.028 -7.529 57.727 1.00 86.88 358 LEU A O 1
ATOM 2897 N N . LEU A 1 359 ? -60.803 -6.439 59.680 1.00 86.38 359 LEU A N 1
ATOM 2898 C CA . LEU A 1 359 ? -59.615 -5.677 59.279 1.00 86.38 359 LEU A CA 1
ATOM 2899 C C . LEU A 1 359 ? -58.456 -6.587 58.871 1.00 86.38 359 LEU A C 1
ATOM 2901 O O . LEU A 1 359 ? -57.736 -6.273 57.931 1.00 86.38 359 LEU A O 1
ATOM 2905 N N . LYS A 1 360 ? -58.283 -7.731 59.541 1.00 85.69 360 LYS A N 1
ATOM 2906 C CA . LYS A 1 360 ? -57.273 -8.726 59.166 1.00 85.69 360 LYS A CA 1
ATOM 2907 C C . LYS A 1 360 ? -57.586 -9.373 57.813 1.00 85.69 360 LYS A C 1
ATOM 2909 O O . LYS A 1 360 ? -56.671 -9.594 57.027 1.00 85.69 360 LYS A O 1
ATOM 2914 N N . GLY A 1 361 ? -58.862 -9.630 57.524 1.00 86.38 361 GLY A N 1
ATOM 2915 C CA . GLY A 1 361 ? -59.315 -10.092 56.211 1.00 86.38 361 GLY A CA 1
ATOM 2916 C C . GLY A 1 361 ? -59.051 -9.073 55.100 1.00 86.38 361 GLY A C 1
ATOM 2917 O O . GLY A 1 361 ? -58.537 -9.442 54.046 1.00 86.38 361 GLY A O 1
ATOM 2918 N N . ASP A 1 362 ? -59.331 -7.795 55.349 1.00 88.38 362 ASP A N 1
ATOM 2919 C CA . ASP A 1 362 ? -59.063 -6.719 54.389 1.00 88.38 362 ASP A CA 1
ATOM 2920 C C . ASP A 1 362 ? -57.561 -6.489 54.181 1.00 88.38 362 ASP A C 1
ATOM 2922 O O . ASP A 1 362 ? -57.128 -6.269 53.051 1.00 88.38 362 ASP A O 1
ATOM 2926 N N . ASN A 1 363 ? -56.748 -6.614 55.236 1.00 84.00 363 ASN A N 1
ATOM 2927 C CA . ASN A 1 363 ? -55.291 -6.526 55.124 1.00 84.00 363 ASN A CA 1
ATOM 2928 C C . ASN A 1 363 ? -54.730 -7.639 54.233 1.00 84.00 363 ASN A C 1
ATOM 2930 O O . ASN A 1 363 ? -53.915 -7.361 53.360 1.00 84.00 363 ASN A O 1
ATOM 2934 N N . ASN A 1 364 ? -55.216 -8.873 54.404 1.00 86.62 364 ASN A N 1
ATOM 2935 C CA . ASN A 1 364 ? -54.809 -9.995 53.558 1.00 86.62 364 ASN A CA 1
ATOM 2936 C C . ASN A 1 364 ? -55.209 -9.762 52.092 1.00 86.62 364 ASN A C 1
ATOM 2938 O O . ASN A 1 364 ? -54.404 -9.976 51.195 1.00 86.62 364 ASN A O 1
ATOM 2942 N N . ARG A 1 365 ? -56.424 -9.254 51.837 1.00 88.31 365 ARG A N 1
ATOM 2943 C CA . ARG A 1 365 ? -56.868 -8.909 50.474 1.00 88.31 365 ARG A CA 1
ATOM 2944 C C . ARG A 1 365 ? -56.001 -7.827 49.843 1.00 88.31 365 ARG A C 1
ATOM 2946 O O . ARG A 1 365 ? -55.639 -7.942 48.677 1.00 88.31 365 ARG A O 1
ATOM 2953 N N . LEU A 1 366 ? -55.670 -6.785 50.607 1.00 87.44 366 LEU A N 1
ATOM 2954 C CA . LEU A 1 366 ? -54.777 -5.723 50.152 1.00 87.44 366 LEU A CA 1
ATOM 2955 C C . LEU A 1 366 ? -53.385 -6.275 49.834 1.00 87.44 366 LEU A C 1
ATOM 2957 O O . LEU A 1 366 ? -52.818 -5.925 48.800 1.00 87.44 366 LEU A O 1
ATOM 2961 N N . GLU A 1 367 ? -52.871 -7.172 50.671 1.00 90.06 367 GLU A N 1
ATOM 2962 C CA . GLU A 1 367 ? -51.590 -7.849 50.471 1.00 90.06 367 GLU A CA 1
ATOM 2963 C C . GLU A 1 367 ? -51.591 -8.717 49.202 1.00 90.06 367 GLU A C 1
ATOM 2965 O O . GLU A 1 367 ? -50.658 -8.621 48.401 1.00 90.06 367 GLU A O 1
ATOM 2970 N N . ASP A 1 368 ? -52.676 -9.449 48.934 1.00 89.62 368 ASP A N 1
ATOM 2971 C CA . ASP A 1 368 ? -52.866 -10.202 47.690 1.00 89.62 368 ASP A CA 1
ATOM 2972 C C . ASP A 1 368 ? -52.879 -9.278 46.461 1.00 89.62 368 ASP A C 1
ATOM 2974 O O . ASP A 1 368 ? -52.167 -9.530 45.484 1.00 89.62 368 ASP A O 1
ATOM 2978 N N . THR A 1 369 ? -53.607 -8.153 46.509 1.00 91.56 369 THR A N 1
ATOM 2979 C CA . THR A 1 369 ? -53.574 -7.164 45.414 1.00 91.56 369 THR A CA 1
ATOM 2980 C C . THR A 1 369 ? -52.190 -6.556 45.217 1.00 91.56 369 THR A C 1
ATOM 2982 O O . THR A 1 369 ? -51.750 -6.432 44.074 1.00 91.56 369 THR A O 1
ATOM 2985 N N . ILE A 1 370 ? -51.473 -6.215 46.294 1.00 88.44 370 ILE A N 1
ATOM 2986 C CA . ILE A 1 370 ? -50.101 -5.690 46.222 1.00 88.44 370 ILE A CA 1
ATOM 2987 C C . ILE A 1 370 ? -49.176 -6.713 45.565 1.00 88.44 370 ILE A C 1
ATOM 2989 O O . ILE A 1 370 ? -48.337 -6.339 44.745 1.00 88.44 370 ILE A O 1
ATOM 2993 N N . ASN A 1 371 ? -49.323 -7.994 45.897 1.00 89.75 371 ASN A N 1
ATOM 2994 C CA . ASN A 1 371 ? -48.519 -9.055 45.306 1.00 89.75 371 ASN A CA 1
ATOM 2995 C C . ASN A 1 371 ? -48.837 -9.248 43.818 1.00 89.75 371 ASN A C 1
ATOM 2997 O O . ASN A 1 371 ? -47.900 -9.345 43.025 1.00 89.75 371 ASN A O 1
ATOM 3001 N N . SER A 1 372 ? -50.114 -9.196 43.418 1.00 91.56 372 SER A N 1
ATOM 3002 C CA . SER A 1 372 ? -50.491 -9.241 41.995 1.00 91.56 372 SER A CA 1
ATOM 3003 C C . SER A 1 372 ? -49.921 -8.049 41.213 1.00 91.56 372 SER A C 1
ATOM 3005 O O . SER A 1 372 ? -49.260 -8.233 40.195 1.00 91.56 372 SER A O 1
ATOM 3007 N N . LEU A 1 373 ? -50.034 -6.829 41.754 1.00 91.00 373 LEU A N 1
ATOM 3008 C CA . LEU A 1 373 ? -49.510 -5.617 41.122 1.00 91.00 373 LEU A CA 1
ATOM 3009 C C . LEU A 1 373 ? -47.982 -5.629 41.032 1.00 91.00 373 LEU A C 1
ATOM 3011 O O . LEU A 1 373 ? -47.418 -5.151 40.051 1.00 91.00 373 LEU A O 1
ATOM 3015 N N . LYS A 1 374 ? -47.286 -6.190 42.029 1.00 90.81 374 LYS A N 1
ATOM 3016 C CA . LYS A 1 374 ? -45.831 -6.401 41.960 1.00 90.81 374 LYS A CA 1
ATOM 3017 C C . LYS A 1 374 ? -45.458 -7.380 40.852 1.00 90.81 374 LYS A C 1
ATOM 3019 O O . LYS A 1 374 ? -44.463 -7.157 40.161 1.00 90.81 374 LYS A O 1
ATOM 3024 N N . GLN A 1 375 ? -46.231 -8.448 40.680 1.00 90.12 375 GLN A N 1
ATOM 3025 C CA . GLN A 1 375 ? -46.003 -9.425 39.621 1.00 90.12 375 GLN A CA 1
ATOM 3026 C C . GLN A 1 375 ? -46.197 -8.788 38.237 1.00 90.12 375 GLN A C 1
ATOM 3028 O O . GLN A 1 375 ? -45.319 -8.924 37.383 1.00 90.12 375 GLN A O 1
ATOM 3033 N N . ASP A 1 376 ? -47.257 -7.999 38.056 1.00 91.19 376 ASP A N 1
ATOM 3034 C CA . ASP A 1 376 ? -47.527 -7.257 36.817 1.00 91.19 376 ASP A CA 1
ATOM 3035 C C . ASP A 1 376 ? -46.461 -6.192 36.526 1.00 91.19 376 ASP A C 1
ATOM 3037 O O . ASP A 1 376 ? -46.027 -6.025 35.380 1.00 91.19 376 ASP A O 1
ATOM 3041 N N . LEU A 1 377 ? -45.983 -5.495 37.563 1.00 90.31 377 LEU A N 1
ATOM 3042 C CA . LEU A 1 377 ? -44.891 -4.528 37.449 1.00 90.31 377 LEU A CA 1
ATOM 3043 C C . LEU A 1 377 ? -43.594 -5.216 37.008 1.00 90.31 377 LEU A C 1
ATOM 3045 O O . LEU A 1 377 ? -42.904 -4.720 36.121 1.00 90.31 377 LEU A O 1
ATOM 3049 N N . THR A 1 378 ? -43.284 -6.378 37.588 1.00 89.44 378 THR A N 1
ATOM 3050 C CA . THR A 1 378 ? -42.095 -7.165 37.227 1.00 89.44 378 THR A CA 1
ATOM 3051 C C . THR A 1 378 ? -42.196 -7.667 35.787 1.00 89.44 378 THR A C 1
ATOM 3053 O O . THR A 1 378 ? -41.234 -7.575 35.028 1.00 89.44 378 THR A O 1
ATOM 3056 N N . HIS A 1 379 ? -43.376 -8.138 35.374 1.00 91.44 379 HIS A N 1
ATOM 3057 C CA . HIS A 1 379 ? -43.623 -8.555 33.996 1.00 91.44 379 HIS A CA 1
ATOM 3058 C C . HIS A 1 379 ? -43.459 -7.392 33.005 1.00 91.44 379 HIS A C 1
ATOM 3060 O O . HIS A 1 379 ? -42.796 -7.539 31.978 1.00 91.44 379 HIS A O 1
ATOM 3066 N N . SER A 1 380 ? -43.999 -6.217 33.339 1.00 86.75 380 SER A N 1
ATOM 3067 C CA . SER A 1 380 ? -43.873 -5.007 32.517 1.00 86.75 380 SER A CA 1
ATOM 3068 C C . SER A 1 380 ? -42.425 -4.520 32.420 1.00 86.75 380 SER A C 1
ATOM 3070 O O . SER A 1 380 ? -41.987 -4.124 31.341 1.00 86.75 380 SER A O 1
ATOM 3072 N N . TYR A 1 381 ? -41.664 -4.598 33.515 1.00 91.75 381 TYR A N 1
ATOM 3073 C CA . TYR A 1 381 ? -40.245 -4.242 33.543 1.00 91.75 381 TYR A CA 1
ATOM 3074 C C . TYR A 1 381 ? -39.400 -5.174 32.667 1.00 91.75 381 TYR A C 1
ATOM 3076 O O . TYR A 1 381 ? -38.612 -4.701 31.852 1.00 91.75 381 TYR A O 1
ATOM 3084 N N . ASN A 1 382 ? -39.617 -6.488 32.762 1.00 89.19 382 ASN A N 1
ATOM 3085 C CA . ASN A 1 382 ? -38.921 -7.458 31.913 1.00 89.19 382 ASN A CA 1
ATOM 3086 C C . ASN A 1 382 ? -39.240 -7.225 30.431 1.00 89.19 382 ASN A C 1
ATOM 3088 O O . ASN A 1 382 ? -38.337 -7.179 29.604 1.00 89.19 382 ASN A O 1
ATOM 3092 N N . LYS A 1 383 ? -40.509 -6.960 30.101 1.00 92.19 383 LYS A N 1
ATOM 3093 C CA . LYS A 1 383 ? -40.915 -6.630 28.730 1.00 92.19 383 LYS A CA 1
ATOM 3094 C C . LYS A 1 383 ? -40.266 -5.341 28.220 1.00 92.19 383 LYS A C 1
ATOM 3096 O O . LYS A 1 383 ? -39.911 -5.254 27.048 1.00 92.19 383 LYS A O 1
ATOM 3101 N N . GLN A 1 384 ? -40.098 -4.338 29.082 1.00 91.12 384 GLN A N 1
ATOM 3102 C CA . GLN A 1 384 ? -39.363 -3.119 28.744 1.00 91.12 384 GLN A CA 1
ATOM 3103 C C . GLN A 1 384 ? -37.876 -3.409 28.496 1.00 91.12 384 GLN A C 1
ATOM 3105 O O . GLN A 1 384 ? -37.292 -2.853 27.568 1.00 91.12 384 GLN A O 1
ATOM 3110 N N . GLN A 1 385 ? -37.267 -4.287 29.292 1.00 91.19 385 GLN A N 1
ATOM 3111 C CA . GLN A 1 385 ? -35.883 -4.706 29.101 1.00 91.19 385 GLN A CA 1
ATOM 3112 C C . GLN A 1 385 ? -35.695 -5.463 27.778 1.00 91.19 385 GLN A C 1
ATOM 3114 O O . GLN A 1 385 ? -34.757 -5.156 27.047 1.00 91.19 385 GLN A O 1
ATOM 3119 N N . ASP A 1 386 ? -36.616 -6.363 27.427 1.00 91.81 386 ASP A N 1
ATOM 3120 C CA . ASP A 1 386 ? -36.614 -7.082 26.146 1.00 91.81 386 ASP A CA 1
ATOM 3121 C C . ASP A 1 386 ? -36.796 -6.134 24.950 1.00 91.81 386 ASP A C 1
ATOM 3123 O O . ASP A 1 386 ? -36.128 -6.263 23.928 1.00 91.81 386 ASP A O 1
ATOM 3127 N N . LEU A 1 387 ? -37.670 -5.129 25.070 1.00 91.69 387 LEU A N 1
ATOM 3128 C CA . LEU A 1 387 ? -37.825 -4.111 24.028 1.00 91.69 387 LEU A CA 1
ATOM 3129 C C . LEU A 1 387 ? -36.553 -3.272 23.861 1.00 91.69 387 LEU A C 1
ATOM 3131 O O . LEU A 1 387 ? -36.165 -2.979 22.734 1.00 91.69 387 LEU A O 1
ATOM 3135 N N . ASN A 1 388 ? -35.876 -2.921 24.955 1.00 89.69 388 ASN A N 1
ATOM 3136 C CA . ASN A 1 388 ? -34.628 -2.161 24.896 1.00 89.69 388 ASN A CA 1
ATOM 3137 C C . ASN A 1 388 ? -33.483 -2.963 24.262 1.00 89.69 388 ASN A C 1
ATOM 3139 O O . ASN A 1 388 ? -32.708 -2.400 23.491 1.00 89.69 388 ASN A O 1
ATOM 3143 N N . THR A 1 389 ? -33.373 -4.266 24.544 1.00 88.94 389 THR A N 1
ATOM 3144 C CA . THR A 1 389 ? -32.379 -5.117 23.867 1.00 88.94 389 THR A CA 1
ATOM 3145 C C . THR A 1 389 ? -32.691 -5.244 22.380 1.00 88.94 389 THR A C 1
ATOM 3147 O O . THR A 1 389 ? -31.774 -5.209 21.563 1.00 88.94 389 THR A O 1
ATOM 3150 N N . HIS A 1 390 ? -33.972 -5.301 22.009 1.00 92.88 390 HIS A N 1
ATOM 3151 C CA . HIS A 1 390 ? -34.378 -5.338 20.609 1.00 92.88 390 HIS A CA 1
ATOM 3152 C C . HIS A 1 390 ? -34.107 -4.018 19.871 1.00 92.88 390 HIS A C 1
ATOM 3154 O O . HIS A 1 390 ? -33.653 -4.036 18.730 1.00 92.88 390 HIS A O 1
ATOM 3160 N N . ILE A 1 391 ? -34.312 -2.870 20.528 1.00 89.56 391 ILE A N 1
ATOM 3161 C CA . ILE A 1 391 ? -33.933 -1.555 19.986 1.00 89.56 391 ILE A CA 1
ATOM 3162 C C . ILE A 1 391 ? -32.422 -1.500 19.737 1.00 89.56 391 ILE A C 1
ATOM 3164 O O . ILE A 1 391 ? -32.014 -1.140 18.638 1.00 89.56 391 ILE A O 1
ATOM 3168 N N . ALA A 1 392 ? -31.602 -1.933 20.699 1.00 86.44 392 ALA A N 1
ATOM 3169 C CA . ALA A 1 392 ? -30.147 -1.955 20.535 1.00 86.44 392 ALA A CA 1
ATOM 3170 C C . ALA A 1 392 ? -29.702 -2.849 19.358 1.00 86.44 392 ALA A C 1
ATOM 3172 O O . ALA A 1 392 ? -28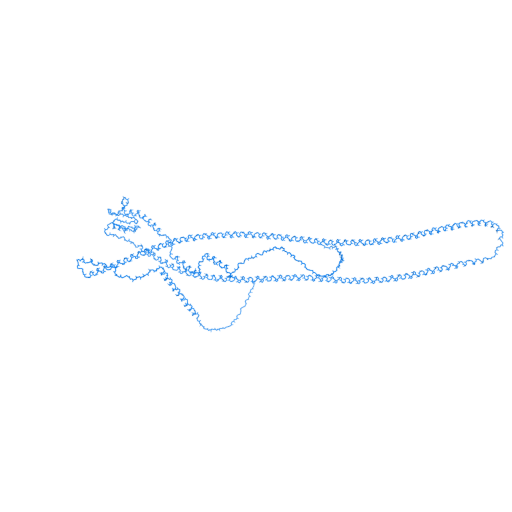.831 -2.461 18.583 1.00 86.44 392 ALA A O 1
ATOM 3173 N N . GLN A 1 393 ? -30.338 -4.013 19.175 1.00 90.00 393 GLN A N 1
ATOM 3174 C CA . GLN A 1 393 ? -30.080 -4.902 18.032 1.00 90.00 393 GLN A CA 1
ATOM 3175 C C . GLN A 1 393 ? -30.448 -4.256 16.688 1.00 90.00 393 GLN A C 1
ATOM 3177 O O . GLN A 1 393 ? -29.732 -4.416 15.699 1.00 90.00 393 GLN A O 1
ATOM 3182 N N . LEU A 1 394 ? -31.567 -3.529 16.633 1.00 89.00 394 LEU A N 1
ATOM 3183 C CA . LEU A 1 394 ? -31.992 -2.824 15.423 1.00 89.00 394 LEU A CA 1
ATOM 3184 C C . LEU A 1 394 ? -31.066 -1.647 15.097 1.00 89.00 394 LEU A C 1
ATOM 3186 O O . LEU A 1 394 ? -30.735 -1.448 13.930 1.00 89.00 394 LEU A O 1
ATOM 3190 N N . GLU A 1 395 ? -30.618 -0.897 16.104 1.00 86.50 395 GLU A N 1
ATOM 3191 C CA . GLU A 1 395 ? -29.631 0.175 15.934 1.00 86.50 395 GLU A CA 1
ATOM 3192 C C . GLU A 1 395 ? -28.307 -0.369 15.386 1.00 86.50 395 GLU A C 1
ATOM 3194 O O . GLU A 1 395 ? -27.780 0.169 14.411 1.00 86.50 395 GLU A O 1
ATOM 3199 N N . GLU A 1 396 ? -27.811 -1.480 15.937 1.00 86.62 396 GLU A N 1
ATOM 3200 C CA . GLU A 1 396 ? -26.614 -2.160 15.432 1.00 86.62 396 GLU A CA 1
ATOM 3201 C C . GLU A 1 396 ? -26.797 -2.616 13.976 1.00 86.62 396 GLU A C 1
ATOM 3203 O O . GLU A 1 396 ? -25.946 -2.350 13.125 1.00 86.62 396 GLU A O 1
ATOM 3208 N N . SER A 1 397 ? -27.942 -3.222 13.645 1.00 88.06 397 SER A N 1
ATOM 3209 C CA . SER A 1 397 ? -28.246 -3.638 12.271 1.00 88.06 397 SER A CA 1
ATOM 3210 C C . SER A 1 397 ? -28.329 -2.461 11.294 1.00 88.06 397 SER A C 1
ATOM 3212 O O . SER A 1 397 ? -27.950 -2.617 10.131 1.00 88.06 397 SER A O 1
ATOM 3214 N N . LEU A 1 398 ? -28.829 -1.299 11.723 1.00 86.50 398 LEU A N 1
ATOM 3215 C CA . LEU A 1 398 ? -28.896 -0.096 10.890 1.00 86.50 398 LEU A CA 1
ATOM 3216 C C . LEU A 1 398 ? -27.507 0.485 10.624 1.00 86.50 398 LEU A C 1
ATOM 3218 O O . LEU A 1 398 ? -27.230 0.883 9.493 1.00 86.50 398 LEU A O 1
ATOM 3222 N N . ILE A 1 399 ? -26.632 0.493 11.633 1.00 87.69 399 ILE A N 1
ATOM 3223 C CA . ILE A 1 399 ? -25.235 0.917 11.476 1.00 87.69 399 ILE A CA 1
ATOM 3224 C C . ILE A 1 399 ? -24.521 -0.014 10.491 1.00 87.69 399 ILE A C 1
ATOM 3226 O O . ILE A 1 399 ? -23.948 0.461 9.513 1.00 87.69 399 ILE A O 1
ATOM 3230 N N . LEU A 1 400 ? -24.648 -1.334 10.667 1.00 84.81 400 LEU A N 1
ATOM 3231 C CA . LEU A 1 400 ? -24.055 -2.317 9.754 1.00 84.81 400 LEU A CA 1
ATOM 3232 C C . LEU A 1 400 ? -24.577 -2.173 8.319 1.00 84.81 400 LEU A C 1
ATOM 3234 O O . LEU A 1 400 ? -23.804 -2.267 7.365 1.00 84.81 400 LEU A O 1
ATOM 3238 N N . HIS A 1 401 ? -25.874 -1.914 8.140 1.00 86.75 401 HIS A N 1
ATOM 3239 C CA . HIS A 1 401 ? -26.442 -1.673 6.815 1.00 86.75 401 HIS A CA 1
ATOM 3240 C C . HIS A 1 401 ? -25.918 -0.364 6.203 1.00 86.75 401 HIS A C 1
ATOM 3242 O O . HIS A 1 401 ? -25.656 -0.308 4.997 1.00 86.75 401 HIS A O 1
ATOM 3248 N N . HIS A 1 402 ? -25.766 0.696 6.999 1.00 83.44 402 HIS A N 1
ATOM 3249 C CA . HIS A 1 402 ? -25.217 1.964 6.524 1.00 83.44 402 HIS A CA 1
ATOM 3250 C C . HIS A 1 402 ? -23.762 1.803 6.067 1.00 83.44 402 HIS A C 1
ATOM 3252 O O . HIS A 1 402 ? -23.428 2.191 4.945 1.00 83.44 402 HIS A O 1
ATOM 3258 N N . ASP A 1 403 ? -22.936 1.142 6.878 1.00 84.88 403 ASP A N 1
ATOM 3259 C CA . ASP A 1 403 ? -21.539 0.851 6.553 1.00 84.88 403 ASP A CA 1
ATOM 3260 C C . ASP A 1 403 ? -21.432 -0.053 5.319 1.00 84.88 403 ASP A C 1
ATOM 3262 O O . ASP A 1 403 ? -20.643 0.217 4.413 1.00 84.88 403 ASP A O 1
ATOM 3266 N N . SER A 1 404 ? -22.278 -1.084 5.218 1.00 84.62 404 SER A N 1
ATOM 3267 C CA . SER A 1 404 ? -22.323 -1.960 4.044 1.00 84.62 404 SER A CA 1
ATOM 3268 C C . SER A 1 404 ? -22.697 -1.202 2.768 1.00 84.62 404 SER A C 1
ATOM 3270 O O . SER A 1 404 ? -22.103 -1.462 1.722 1.00 84.62 404 SER A O 1
ATOM 3272 N N . SER A 1 405 ? -23.637 -0.253 2.837 1.00 88.19 405 SER A N 1
ATOM 3273 C CA . SER A 1 405 ? -23.994 0.604 1.698 1.00 88.19 405 SER A CA 1
ATOM 3274 C C . SER A 1 405 ? -22.838 1.524 1.305 1.00 88.19 405 SER A C 1
ATOM 3276 O O . SER A 1 405 ? -22.529 1.643 0.122 1.00 88.19 405 SER A O 1
ATOM 3278 N N . ALA A 1 406 ? -22.161 2.135 2.281 1.00 86.44 406 ALA A N 1
ATOM 3279 C CA . ALA A 1 406 ? -21.013 3.001 2.023 1.00 86.44 406 ALA A CA 1
ATOM 3280 C C . ALA A 1 406 ? -19.848 2.230 1.377 1.00 86.44 406 ALA A C 1
ATOM 3282 O O . ALA A 1 406 ? -19.223 2.720 0.435 1.00 86.44 406 ALA A O 1
ATOM 3283 N N . ILE A 1 407 ? -19.585 1.001 1.837 1.00 81.69 407 ILE A N 1
ATOM 3284 C CA . ILE A 1 407 ? -18.593 0.103 1.233 1.00 81.69 407 ILE A CA 1
ATOM 3285 C C . ILE A 1 407 ? -19.006 -0.273 -0.194 1.00 81.69 407 ILE A C 1
ATOM 3287 O O . ILE A 1 407 ? -18.162 -0.260 -1.089 1.00 81.69 407 ILE A O 1
ATOM 3291 N N . GLN A 1 408 ? -20.286 -0.567 -0.436 1.00 88.31 408 GLN A N 1
ATOM 3292 C CA . GLN A 1 408 ? -20.782 -0.893 -1.774 1.00 88.31 408 GLN A CA 1
ATOM 3293 C C . GLN A 1 408 ? -20.596 0.278 -2.750 1.00 88.31 408 GLN A C 1
ATOM 3295 O O . GLN A 1 408 ? -20.162 0.073 -3.885 1.00 88.31 408 GLN A O 1
ATOM 3300 N N . ASP A 1 409 ? -20.860 1.508 -2.310 1.00 87.56 409 ASP A N 1
ATOM 3301 C CA . ASP A 1 409 ? -20.653 2.707 -3.123 1.00 87.56 409 ASP A CA 1
ATOM 3302 C C . ASP A 1 409 ? -19.170 2.939 -3.430 1.00 87.56 409 ASP A C 1
ATOM 3304 O O . ASP A 1 409 ? -18.808 3.238 -4.572 1.00 87.56 409 ASP A O 1
ATOM 3308 N N . GLN A 1 410 ? -18.290 2.740 -2.444 1.00 86.44 410 GLN A N 1
ATOM 3309 C CA . GLN A 1 410 ? -16.842 2.794 -2.655 1.00 86.44 410 GLN A CA 1
ATOM 3310 C C . GLN A 1 410 ? -16.371 1.711 -3.632 1.00 86.44 410 GLN A C 1
ATOM 3312 O O . GLN A 1 410 ? -15.578 1.995 -4.530 1.00 86.44 410 GLN A O 1
ATOM 3317 N N . LEU A 1 411 ? -16.889 0.487 -3.512 1.00 84.31 411 LEU A N 1
ATOM 3318 C CA . LEU A 1 411 ? -16.560 -0.614 -4.412 1.00 84.31 411 LEU A CA 1
ATOM 3319 C C . LEU A 1 411 ? -17.004 -0.310 -5.849 1.00 84.31 411 LEU A C 1
ATOM 3321 O O . LEU A 1 411 ? -16.243 -0.531 -6.791 1.00 84.31 411 LEU A O 1
ATOM 3325 N N . ASN A 1 412 ? -18.195 0.268 -6.020 1.00 88.56 412 ASN A N 1
ATOM 3326 C CA . ASN A 1 412 ? -18.696 0.703 -7.321 1.00 88.56 412 ASN A CA 1
ATOM 3327 C C . ASN A 1 412 ? -17.811 1.804 -7.932 1.00 88.56 412 ASN A C 1
ATOM 3329 O O . ASN A 1 412 ? -17.500 1.747 -9.123 1.00 88.56 412 ASN A O 1
ATOM 3333 N N . GLN A 1 413 ? -17.354 2.773 -7.130 1.00 88.88 413 GLN A N 1
ATOM 3334 C CA . GLN A 1 413 ? -16.419 3.809 -7.587 1.00 88.88 413 GLN A CA 1
ATOM 3335 C C . GLN A 1 413 ? -15.077 3.214 -8.027 1.00 88.88 413 GLN A C 1
ATOM 3337 O O . GLN A 1 413 ? -14.578 3.552 -9.100 1.00 88.88 413 GLN A O 1
ATOM 3342 N N . VAL A 1 414 ? -14.515 2.291 -7.241 1.00 81.69 414 VAL A N 1
ATOM 3343 C CA . VAL A 1 414 ? -13.265 1.596 -7.588 1.00 81.69 414 VAL A CA 1
ATOM 3344 C C . VAL A 1 414 ? -13.437 0.761 -8.859 1.00 81.69 414 VAL A C 1
ATOM 3346 O O . VAL A 1 414 ? -12.558 0.770 -9.722 1.00 81.69 414 VAL A O 1
ATOM 3349 N N . SER A 1 415 ? -14.575 0.084 -9.026 1.00 89.06 415 SER A N 1
ATOM 3350 C CA . SER A 1 415 ? -14.875 -0.686 -10.236 1.00 89.06 415 SER A CA 1
ATOM 3351 C C . SER A 1 415 ? -14.961 0.204 -11.479 1.00 89.06 415 SER A C 1
ATOM 3353 O O . SER A 1 415 ? -14.418 -0.159 -12.521 1.00 89.06 415 SER A O 1
ATOM 3355 N N . GLN A 1 416 ? -15.610 1.369 -11.385 1.00 89.62 416 GLN A N 1
ATOM 3356 C CA . GLN A 1 416 ? -15.675 2.336 -12.490 1.00 89.62 416 GLN A CA 1
ATOM 3357 C C . GLN A 1 416 ? -14.289 2.888 -12.831 1.00 89.62 416 GLN A C 1
ATOM 3359 O O . GLN A 1 416 ? -13.882 2.876 -13.989 1.00 89.62 416 GLN A O 1
ATOM 3364 N N . PHE A 1 417 ? -13.514 3.267 -11.814 1.00 87.62 417 PHE A N 1
ATOM 3365 C CA . PHE A 1 417 ? -12.144 3.734 -12.005 1.00 87.62 417 PHE A CA 1
ATOM 3366 C C . PHE A 1 417 ? -11.256 2.673 -12.675 1.00 87.62 417 PHE A C 1
ATOM 3368 O O . PHE A 1 417 ? -10.474 2.982 -13.572 1.00 87.62 417 PHE A O 1
ATOM 3375 N N . THR A 1 418 ? -11.424 1.405 -12.296 1.00 83.06 418 THR A N 1
ATOM 3376 C CA . THR A 1 418 ? -10.707 0.274 -12.902 1.00 83.06 418 THR A CA 1
ATOM 3377 C C . THR A 1 418 ? -11.085 0.098 -14.376 1.00 83.06 418 THR A C 1
ATOM 3379 O O . THR A 1 418 ? -10.204 -0.091 -15.214 1.00 83.06 418 THR A O 1
ATOM 3382 N N . LEU A 1 419 ? -12.372 0.218 -14.725 1.00 92.69 419 LEU A N 1
ATOM 3383 C CA . LEU A 1 419 ? -12.832 0.182 -16.120 1.00 92.69 419 LEU A CA 1
ATOM 3384 C C . LEU A 1 419 ? -12.239 1.321 -16.955 1.00 92.69 419 LEU A C 1
ATOM 3386 O O . LEU A 1 419 ? -11.846 1.096 -18.100 1.00 92.69 419 LEU A O 1
ATOM 3390 N N . ASP A 1 420 ? -12.150 2.524 -16.394 1.00 90.62 420 ASP A N 1
ATOM 3391 C CA . ASP A 1 420 ? -11.592 3.679 -17.095 1.00 90.62 420 ASP A CA 1
ATOM 3392 C C . ASP A 1 420 ? -10.078 3.556 -17.296 1.00 90.62 420 ASP A C 1
ATOM 3394 O O . ASP A 1 420 ? -9.587 3.830 -18.394 1.00 90.62 420 ASP A O 1
ATOM 3398 N N . ILE A 1 421 ? -9.343 3.043 -16.300 1.00 86.81 421 ILE A N 1
ATOM 3399 C CA . ILE A 1 421 ? -7.925 2.692 -16.467 1.00 86.81 421 ILE A CA 1
ATOM 3400 C C . ILE A 1 421 ? -7.765 1.648 -17.568 1.00 86.81 421 ILE A C 1
ATOM 3402 O O . ILE A 1 421 ? -6.933 1.828 -18.454 1.00 86.81 421 ILE A O 1
ATOM 3406 N N . HIS A 1 422 ? -8.561 0.575 -17.554 1.00 90.12 422 HIS A N 1
ATOM 3407 C CA . HIS A 1 422 ? -8.471 -0.452 -18.589 1.00 90.12 422 HIS A CA 1
ATOM 3408 C C . HIS A 1 422 ? -8.707 0.128 -19.984 1.00 90.12 422 HIS A C 1
ATOM 3410 O O . HIS A 1 422 ? -7.918 -0.146 -20.884 1.00 90.12 422 HIS A O 1
ATOM 3416 N N . LYS A 1 423 ? -9.734 0.967 -20.170 1.00 91.88 423 LYS A N 1
ATOM 3417 C CA . LYS A 1 423 ? -9.982 1.645 -21.454 1.00 91.88 423 LYS A CA 1
ATOM 3418 C C . LYS A 1 423 ? -8.789 2.492 -21.896 1.00 91.88 423 LYS A C 1
ATOM 3420 O O . LYS A 1 423 ? -8.425 2.451 -23.069 1.00 91.88 423 LYS A O 1
ATOM 3425 N N . GLN A 1 424 ? -8.183 3.240 -20.976 1.00 88.94 424 GLN A N 1
ATOM 3426 C CA . GLN A 1 424 ? -7.025 4.075 -21.282 1.00 88.94 424 GLN A CA 1
ATOM 3427 C C . GLN A 1 424 ? -5.807 3.229 -21.672 1.00 88.94 424 GLN A C 1
ATOM 3429 O O . GLN A 1 424 ? -5.169 3.512 -22.683 1.00 88.94 424 GLN A O 1
ATOM 3434 N N . VAL A 1 425 ? -5.534 2.150 -20.935 1.00 88.56 425 VAL A N 1
ATOM 3435 C CA . VAL A 1 425 ? -4.443 1.215 -21.244 1.00 88.56 425 VAL A CA 1
ATOM 3436 C C . VAL A 1 425 ? -4.661 0.541 -22.596 1.00 88.56 425 VAL A C 1
ATOM 3438 O O . VAL A 1 425 ? -3.723 0.454 -23.379 1.00 88.56 425 VAL A O 1
ATOM 3441 N N . TYR A 1 426 ? -5.885 0.106 -22.915 1.00 92.81 426 TYR A N 1
ATOM 3442 C CA . TYR A 1 426 ? -6.179 -0.469 -24.231 1.00 92.81 426 TYR A CA 1
ATOM 3443 C C . TYR A 1 426 ? -5.946 0.535 -25.358 1.00 92.81 426 TYR A C 1
ATOM 3445 O O . TYR A 1 426 ? -5.375 0.171 -26.380 1.00 92.81 426 TYR A O 1
ATOM 3453 N N . LYS A 1 427 ? -6.326 1.801 -25.162 1.00 92.19 427 LYS A N 1
ATOM 3454 C CA . LYS A 1 427 ? -6.082 2.865 -26.140 1.00 92.19 427 LYS A CA 1
ATOM 3455 C C . LYS A 1 427 ? -4.589 3.135 -26.351 1.00 92.19 427 LYS A C 1
ATOM 3457 O O . LYS A 1 427 ? -4.160 3.357 -27.479 1.00 92.19 427 LYS A O 1
ATOM 3462 N N . GLU A 1 428 ? -3.796 3.121 -25.283 1.00 88.88 428 GLU A N 1
ATOM 3463 C CA . GLU A 1 428 ? -2.339 3.271 -25.377 1.00 88.88 428 GLU A CA 1
ATOM 3464 C C . GLU A 1 428 ? -1.686 2.058 -26.043 1.00 88.88 428 GLU A C 1
ATOM 3466 O O . GLU A 1 428 ? -0.821 2.226 -26.899 1.00 88.88 428 GLU A O 1
ATOM 3471 N N . LEU A 1 429 ? -2.139 0.846 -25.712 1.00 90.50 429 LEU A N 1
ATOM 3472 C CA . LEU A 1 429 ? -1.646 -0.389 -26.316 1.00 90.50 429 LEU A CA 1
ATOM 3473 C C . LEU A 1 429 ? -1.928 -0.437 -27.824 1.00 90.50 429 LEU A C 1
ATOM 3475 O O . LEU A 1 429 ? -1.050 -0.825 -28.592 1.00 90.50 429 LEU A O 1
ATOM 3479 N N . ASP A 1 430 ? -3.118 -0.008 -28.243 1.00 92.56 430 ASP A N 1
ATOM 3480 C CA . ASP A 1 430 ? -3.499 0.085 -29.654 1.00 92.56 430 ASP A CA 1
ATOM 3481 C C . ASP A 1 430 ? -2.600 1.086 -30.400 1.00 92.56 430 ASP A C 1
ATOM 3483 O O . ASP A 1 430 ? -1.986 0.747 -31.412 1.00 92.56 430 ASP A O 1
ATOM 3487 N N . GLY A 1 431 ? -2.375 2.271 -29.819 1.00 91.38 431 GLY A N 1
ATOM 3488 C CA . GLY A 1 431 ? -1.448 3.262 -30.376 1.00 91.38 431 GLY A CA 1
ATOM 3489 C C . GLY A 1 431 ? 0.007 2.775 -30.449 1.00 91.38 431 GLY A C 1
ATOM 3490 O O . GLY A 1 431 ? 0.716 3.063 -31.416 1.00 91.38 431 GLY A O 1
ATOM 3491 N N . MET A 1 432 ? 0.469 2.000 -29.463 1.00 92.00 432 MET A N 1
ATOM 3492 C CA . MET A 1 432 ? 1.792 1.366 -29.513 1.00 92.00 432 MET A CA 1
ATOM 3493 C C . MET A 1 432 ? 1.865 0.297 -30.608 1.00 92.00 432 MET A C 1
ATOM 3495 O O . MET A 1 432 ? 2.878 0.208 -31.301 1.00 92.00 432 MET A O 1
ATOM 3499 N N . SER A 1 433 ? 0.800 -0.487 -30.787 1.00 92.88 433 SER A N 1
ATOM 3500 C CA . SER A 1 433 ? 0.704 -1.498 -31.841 1.00 92.88 433 SER A CA 1
ATOM 3501 C C . SER A 1 433 ? 0.788 -0.860 -33.229 1.00 92.88 433 SER A C 1
ATOM 3503 O O . SER A 1 433 ? 1.605 -1.282 -34.050 1.00 92.88 433 SER A O 1
ATOM 3505 N N . GLU A 1 434 ? 0.025 0.209 -33.475 1.00 94.12 434 GLU A N 1
ATOM 3506 C CA . GLU A 1 434 ? 0.102 0.976 -34.725 1.00 94.12 434 GLU A CA 1
ATOM 3507 C C . GLU A 1 434 ? 1.514 1.524 -34.973 1.00 94.12 434 GLU A C 1
ATOM 3509 O O . GLU A 1 434 ? 2.043 1.413 -36.082 1.00 94.12 434 GLU A O 1
ATOM 3514 N N . HIS A 1 435 ? 2.165 2.063 -33.937 1.00 92.44 435 HIS A N 1
ATOM 3515 C CA . HIS A 1 435 ? 3.520 2.598 -34.060 1.00 92.44 435 HIS A CA 1
ATOM 3516 C C . HIS A 1 435 ? 4.551 1.517 -34.418 1.00 92.44 435 HIS A C 1
ATOM 3518 O O . HIS A 1 435 ? 5.387 1.730 -35.300 1.00 92.44 435 HIS A O 1
ATOM 3524 N N . ILE A 1 436 ? 4.473 0.345 -33.779 1.00 92.38 436 ILE A N 1
ATOM 3525 C CA . ILE A 1 436 ? 5.361 -0.792 -34.061 1.00 92.38 436 ILE A CA 1
ATOM 3526 C C . ILE A 1 436 ? 5.164 -1.288 -35.496 1.00 92.38 436 ILE A C 1
ATOM 3528 O O . ILE A 1 436 ? 6.149 -1.559 -36.187 1.00 92.38 436 ILE A O 1
ATOM 3532 N N . LEU A 1 437 ? 3.917 -1.381 -35.968 1.00 94.00 437 LEU A N 1
ATOM 3533 C CA . LEU A 1 437 ? 3.624 -1.785 -37.344 1.00 94.00 437 LEU A CA 1
ATOM 3534 C C . LEU A 1 437 ? 4.204 -0.792 -38.358 1.00 94.00 437 LEU A C 1
ATOM 3536 O O . LEU A 1 437 ? 4.904 -1.212 -39.281 1.00 94.00 437 LEU A O 1
ATOM 3540 N N . ALA A 1 438 ? 4.004 0.512 -38.147 1.00 92.38 438 ALA A N 1
ATOM 3541 C CA . ALA A 1 438 ? 4.562 1.550 -39.013 1.00 92.38 438 ALA A CA 1
ATOM 3542 C C . ALA A 1 438 ? 6.102 1.513 -39.045 1.00 92.38 438 ALA A C 1
ATOM 3544 O O . ALA A 1 438 ? 6.720 1.612 -40.108 1.00 92.38 438 ALA A O 1
ATOM 3545 N N . GLN A 1 439 ? 6.739 1.315 -37.887 1.00 91.25 439 GLN A N 1
ATOM 3546 C CA . GLN A 1 439 ? 8.193 1.201 -37.799 1.00 91.25 439 GLN A CA 1
ATOM 3547 C C . GLN A 1 439 ? 8.716 -0.075 -38.480 1.00 91.25 439 GLN A C 1
ATOM 3549 O O . GLN A 1 439 ? 9.761 -0.044 -39.133 1.00 91.25 439 GLN A O 1
ATOM 3554 N N . SER A 1 440 ? 7.991 -1.191 -38.367 1.00 92.44 440 SER A N 1
ATOM 3555 C CA . SER A 1 440 ? 8.327 -2.447 -39.044 1.00 92.44 440 SER A CA 1
ATOM 3556 C C . SER A 1 440 ? 8.258 -2.308 -40.567 1.00 92.44 440 SER A C 1
ATOM 3558 O O . SER A 1 440 ? 9.180 -2.727 -41.272 1.00 92.44 440 SER A O 1
ATOM 3560 N N . GLU A 1 441 ? 7.216 -1.651 -41.082 1.00 94.06 441 GLU A N 1
ATOM 3561 C CA . GLU A 1 441 ? 7.079 -1.362 -42.510 1.00 94.06 441 GLU A CA 1
ATOM 3562 C C . GLU A 1 441 ? 8.228 -0.479 -43.021 1.00 94.06 441 GLU A C 1
ATOM 3564 O O . GLU A 1 441 ? 8.846 -0.784 -44.049 1.00 94.06 441 GLU A O 1
ATOM 3569 N N . GLN A 1 442 ? 8.591 0.563 -42.264 1.00 93.94 442 GLN A N 1
ATOM 3570 C CA . GLN A 1 442 ? 9.730 1.423 -42.584 1.00 93.94 442 GLN A CA 1
ATOM 3571 C C . GLN A 1 442 ? 11.051 0.637 -42.620 1.00 93.94 442 GLN A C 1
ATOM 3573 O O . GLN A 1 442 ? 11.829 0.785 -43.567 1.00 93.94 442 GLN A O 1
ATOM 3578 N N . ALA A 1 443 ? 11.298 -0.224 -41.630 1.00 89.56 443 ALA A N 1
ATOM 3579 C CA . ALA A 1 443 ? 12.502 -1.050 -41.562 1.00 89.56 443 ALA A CA 1
ATOM 3580 C C . ALA A 1 443 ? 12.596 -2.025 -42.749 1.00 89.56 443 ALA A C 1
ATOM 3582 O O . ALA A 1 443 ? 13.659 -2.166 -43.356 1.00 89.56 443 ALA A O 1
ATOM 3583 N N . LEU A 1 444 ? 11.480 -2.643 -43.149 1.00 94.50 444 LEU A N 1
ATOM 3584 C CA . LEU A 1 444 ? 11.421 -3.480 -44.352 1.00 94.50 444 LEU A CA 1
ATOM 3585 C C . LEU A 1 444 ? 11.722 -2.676 -45.624 1.00 94.50 444 LEU A C 1
ATOM 3587 O O . LEU A 1 444 ? 12.435 -3.158 -46.510 1.00 94.50 444 LEU A O 1
ATOM 3591 N N . GLY A 1 445 ? 11.215 -1.444 -45.714 1.00 92.06 445 GLY A N 1
ATOM 3592 C CA . GLY A 1 445 ? 11.539 -0.517 -46.798 1.00 92.06 445 GLY A CA 1
ATOM 3593 C C . GLY A 1 445 ? 13.037 -0.210 -46.873 1.00 92.06 445 GLY A C 1
ATOM 3594 O O . GLY A 1 445 ? 13.645 -0.328 -47.940 1.00 92.06 445 GLY A O 1
ATOM 3595 N N . GLN A 1 446 ? 13.655 0.106 -45.734 1.00 90.81 446 GLN A N 1
ATOM 3596 C CA . GLN A 1 446 ? 15.094 0.358 -45.636 1.00 90.81 446 GLN A CA 1
ATOM 3597 C C . GLN A 1 446 ? 15.918 -0.880 -46.007 1.00 90.81 446 GLN A C 1
ATOM 3599 O O . GLN A 1 446 ? 16.854 -0.765 -46.797 1.00 90.81 446 GLN A O 1
ATOM 3604 N N . GLN A 1 447 ? 15.534 -2.071 -45.536 1.00 92.56 447 GLN A N 1
ATOM 3605 C CA . GLN A 1 447 ? 16.220 -3.323 -45.865 1.00 92.56 447 GLN A CA 1
ATOM 3606 C C . GLN A 1 447 ? 16.222 -3.597 -47.374 1.00 92.56 447 GLN A C 1
ATOM 3608 O O . GLN A 1 447 ? 17.242 -3.992 -47.940 1.00 92.56 447 GLN A O 1
ATOM 3613 N N . ARG A 1 448 ? 15.099 -3.349 -48.059 1.00 93.50 448 ARG A N 1
ATOM 3614 C CA . ARG A 1 448 ? 15.019 -3.484 -49.524 1.00 93.50 448 ARG A CA 1
ATOM 3615 C C . ARG A 1 448 ? 15.969 -2.520 -50.233 1.00 93.50 448 ARG A C 1
ATOM 3617 O O . ARG A 1 448 ? 16.595 -2.908 -51.217 1.00 93.50 448 ARG A O 1
ATOM 3624 N N . THR A 1 449 ? 16.091 -1.286 -49.747 1.00 90.06 449 THR A N 1
ATOM 3625 C CA . THR A 1 449 ? 17.016 -0.290 -50.308 1.00 90.06 449 THR A CA 1
ATOM 3626 C C . THR A 1 449 ? 18.471 -0.677 -50.068 1.00 90.06 449 THR A C 1
ATOM 3628 O O . THR A 1 449 ? 19.266 -0.623 -51.003 1.00 90.06 449 THR A O 1
ATOM 3631 N N . ILE A 1 450 ? 18.810 -1.144 -48.863 1.00 92.81 450 ILE A N 1
ATOM 3632 C CA . ILE A 1 450 ? 20.150 -1.649 -48.534 1.00 92.81 450 ILE A CA 1
ATOM 3633 C C . ILE A 1 450 ? 20.531 -2.790 -49.478 1.00 92.81 450 ILE A C 1
ATOM 3635 O O . ILE A 1 450 ? 21.591 -2.736 -50.091 1.00 92.81 450 ILE A O 1
ATOM 3639 N N . ASN A 1 451 ? 19.641 -3.766 -49.684 1.00 91.94 451 ASN A N 1
ATOM 3640 C CA . ASN A 1 451 ? 19.911 -4.888 -50.585 1.00 91.94 451 ASN A CA 1
ATOM 3641 C C . ASN A 1 451 ? 20.186 -4.427 -52.029 1.00 91.94 451 ASN A C 1
ATOM 3643 O O . ASN A 1 451 ? 21.081 -4.961 -52.682 1.00 91.94 451 ASN A O 1
ATOM 3647 N N . LYS A 1 452 ? 19.468 -3.407 -52.522 1.00 92.38 452 LYS A N 1
ATOM 3648 C CA . LYS A 1 452 ? 19.740 -2.810 -53.843 1.00 92.38 452 LYS A CA 1
ATOM 3649 C C . LYS A 1 452 ? 21.118 -2.151 -53.896 1.00 92.38 452 LYS A C 1
ATOM 3651 O O . LYS A 1 452 ? 21.849 -2.362 -54.857 1.00 92.38 452 LYS A O 1
ATOM 3656 N N . VAL A 1 453 ? 21.487 -1.383 -52.868 1.00 90.06 453 VAL A N 1
ATOM 3657 C CA . VAL A 1 453 ? 22.808 -0.740 -52.789 1.00 90.06 453 VAL A CA 1
ATOM 3658 C C . VAL A 1 453 ? 23.920 -1.787 -52.732 1.00 90.06 453 VAL A C 1
ATOM 3660 O O . VAL A 1 453 ? 24.905 -1.647 -53.447 1.00 90.06 453 VAL A O 1
ATOM 3663 N N . CYS A 1 454 ? 23.755 -2.860 -51.954 1.00 91.81 454 CYS A N 1
ATOM 3664 C CA . CYS A 1 454 ? 24.719 -3.960 -51.895 1.00 91.81 454 CYS A CA 1
ATOM 3665 C C . CYS A 1 454 ? 24.926 -4.633 -53.260 1.00 91.81 454 CYS A C 1
ATOM 3667 O O . CYS A 1 454 ? 26.069 -4.901 -53.617 1.00 91.81 454 CYS A O 1
ATOM 3669 N N . SER A 1 455 ? 23.858 -4.845 -54.041 1.00 92.25 455 SER A N 1
ATOM 3670 C CA . SER A 1 455 ? 23.969 -5.364 -55.416 1.00 92.25 455 SER A CA 1
ATOM 3671 C C . SER A 1 455 ? 24.840 -4.455 -56.285 1.00 92.25 455 SER A C 1
ATOM 3673 O O . SER A 1 455 ? 25.795 -4.917 -56.899 1.00 92.25 455 SER A O 1
ATOM 3675 N N . VAL A 1 456 ? 24.570 -3.145 -56.264 1.00 92.81 456 VAL A N 1
ATOM 3676 C CA . VAL A 1 456 ? 25.333 -2.158 -57.047 1.00 92.81 456 VAL A CA 1
ATOM 3677 C C . VAL A 1 456 ? 26.795 -2.093 -56.601 1.00 92.81 456 VAL A C 1
ATOM 3679 O O . VAL A 1 456 ? 27.689 -1.994 -57.435 1.00 92.81 456 VAL A O 1
ATOM 3682 N N . VAL A 1 457 ? 27.063 -2.145 -55.294 1.00 90.50 457 VAL A N 1
ATOM 3683 C CA . VAL A 1 457 ? 28.439 -2.160 -54.775 1.00 90.50 457 VAL A CA 1
ATOM 3684 C C . VAL A 1 457 ? 29.176 -3.408 -55.252 1.00 90.50 457 VAL A C 1
ATOM 3686 O O . VAL A 1 457 ? 30.291 -3.277 -55.745 1.00 90.50 457 VAL A O 1
ATOM 3689 N N . SER A 1 458 ? 28.546 -4.583 -55.189 1.00 93.12 458 SER A N 1
ATOM 3690 C CA . SER A 1 458 ? 29.146 -5.835 -55.661 1.00 93.12 458 SER A CA 1
ATOM 3691 C C . SER A 1 458 ? 29.466 -5.798 -57.160 1.00 93.12 458 SER A C 1
ATOM 3693 O O . SER A 1 458 ? 30.558 -6.198 -57.559 1.00 93.12 458 SER A O 1
ATOM 3695 N N . GLU A 1 459 ? 28.566 -5.254 -57.985 1.00 92.25 459 GLU A N 1
ATOM 3696 C CA . GLU A 1 459 ? 28.816 -5.043 -59.419 1.00 92.25 459 GLU A CA 1
ATOM 3697 C C . GLU A 1 459 ? 30.020 -4.117 -59.656 1.00 92.25 459 GLU A C 1
ATOM 3699 O O . GLU A 1 459 ? 30.861 -4.386 -60.515 1.00 92.25 459 GLU A O 1
ATOM 3704 N N . LYS A 1 460 ? 30.145 -3.041 -58.867 1.00 89.75 460 LYS A N 1
ATOM 3705 C CA . LYS A 1 460 ? 31.261 -2.090 -58.981 1.00 89.75 460 LYS A CA 1
ATOM 3706 C C . LYS A 1 460 ? 32.584 -2.633 -58.462 1.00 89.75 460 LYS A C 1
ATOM 3708 O O . LYS A 1 460 ? 33.625 -2.295 -59.016 1.00 89.75 460 LYS A O 1
ATOM 3713 N N . GLU A 1 461 ? 32.570 -3.474 -57.437 1.00 91.38 461 GLU A N 1
ATOM 3714 C CA . GLU A 1 461 ? 33.769 -4.175 -56.975 1.00 91.38 461 GLU A CA 1
ATOM 3715 C C . GLU A 1 461 ? 34.294 -5.140 -58.044 1.00 91.38 461 GLU A C 1
ATOM 3717 O O . GLU A 1 461 ? 35.498 -5.151 -58.299 1.00 91.38 461 GLU A O 1
ATOM 3722 N N . ALA A 1 462 ? 33.406 -5.863 -58.737 1.00 91.12 462 ALA A N 1
ATOM 3723 C CA . ALA A 1 462 ? 33.789 -6.714 -59.865 1.00 91.12 462 ALA A CA 1
ATOM 3724 C C . ALA A 1 462 ? 34.393 -5.903 -61.028 1.00 91.12 462 ALA A C 1
ATOM 3726 O O . ALA A 1 462 ? 35.418 -6.289 -61.585 1.00 91.12 462 ALA A O 1
ATOM 3727 N N . GLU A 1 463 ? 33.808 -4.748 -61.363 1.00 92.00 463 GLU A N 1
ATOM 3728 C CA . GLU A 1 463 ? 34.350 -3.841 -62.386 1.00 92.00 463 GLU A CA 1
ATOM 3729 C C . GLU A 1 463 ? 35.746 -3.313 -62.009 1.00 92.00 463 GLU A C 1
ATOM 3731 O O . GLU A 1 463 ? 36.650 -3.285 -62.844 1.00 92.00 463 GLU A O 1
ATOM 3736 N N . ILE A 1 464 ? 35.950 -2.930 -60.742 1.00 89.25 464 ILE A N 1
ATOM 3737 C CA . ILE A 1 464 ? 37.260 -2.491 -60.239 1.00 89.25 464 ILE A CA 1
ATOM 3738 C C . ILE A 1 464 ? 38.300 -3.604 -60.372 1.00 89.25 464 ILE A C 1
ATOM 3740 O O . ILE A 1 464 ? 39.446 -3.312 -60.716 1.00 89.25 464 ILE A O 1
ATOM 3744 N N . GLU A 1 465 ? 37.927 -4.853 -60.103 1.00 90.44 465 GLU A N 1
ATOM 3745 C CA . GLU A 1 465 ? 38.857 -5.976 -60.201 1.00 90.44 465 GLU A CA 1
ATOM 3746 C C . GLU A 1 465 ? 39.300 -6.216 -61.649 1.00 90.44 465 GLU A C 1
ATOM 3748 O O . GLU A 1 465 ? 40.499 -6.290 -61.915 1.00 90.44 465 GLU A O 1
ATOM 3753 N N . ILE A 1 466 ? 38.366 -6.173 -62.604 1.00 91.88 466 ILE A N 1
ATOM 3754 C CA . ILE A 1 466 ? 38.685 -6.251 -64.041 1.00 91.88 466 ILE A CA 1
ATOM 3755 C C . ILE A 1 466 ? 39.640 -5.117 -64.454 1.00 91.88 466 ILE A C 1
ATOM 3757 O O . ILE A 1 466 ? 40.620 -5.338 -65.167 1.00 91.88 466 ILE A O 1
ATOM 3761 N N . LEU A 1 467 ? 39.397 -3.887 -63.987 1.00 88.00 467 LEU A N 1
ATOM 3762 C CA . LEU A 1 467 ? 40.275 -2.750 -64.286 1.00 88.00 467 LEU A CA 1
ATOM 3763 C C . LEU A 1 467 ? 41.677 -2.920 -63.688 1.00 88.00 467 LEU A C 1
ATOM 3765 O O . LEU A 1 467 ? 42.663 -2.525 -64.314 1.00 88.00 467 LEU A O 1
ATOM 3769 N N . ARG A 1 468 ? 41.789 -3.501 -62.488 1.00 86.56 468 ARG A N 1
ATOM 3770 C CA . ARG A 1 468 ? 43.085 -3.803 -61.863 1.00 86.56 468 ARG A CA 1
ATOM 3771 C C . ARG A 1 468 ? 43.869 -4.832 -62.664 1.00 86.56 468 ARG A C 1
ATOM 3773 O O . ARG A 1 468 ? 45.064 -4.623 -62.868 1.00 86.56 468 ARG A O 1
ATOM 3780 N N . GLU A 1 469 ? 43.212 -5.888 -63.139 1.00 89.00 469 GLU A N 1
ATOM 3781 C CA . GLU A 1 469 ? 43.835 -6.888 -64.011 1.00 89.00 469 GLU A CA 1
ATOM 3782 C C . GLU A 1 469 ? 44.356 -6.245 -65.303 1.00 89.00 469 GLU A C 1
ATOM 3784 O O . GLU A 1 469 ? 45.528 -6.413 -65.643 1.00 89.00 469 GLU A O 1
ATOM 3789 N N . MET A 1 470 ? 43.547 -5.407 -65.960 1.00 82.88 470 MET A N 1
ATOM 3790 C CA . MET A 1 470 ? 43.950 -4.714 -67.190 1.00 82.88 470 MET A CA 1
ATOM 3791 C C . MET A 1 470 ? 45.147 -3.773 -66.974 1.00 82.88 470 MET A C 1
ATOM 3793 O O . MET A 1 470 ? 46.074 -3.743 -67.784 1.00 82.88 470 MET A O 1
ATOM 3797 N N . ILE A 1 471 ? 45.175 -3.021 -65.865 1.00 81.06 471 ILE A N 1
ATOM 3798 C CA . ILE A 1 471 ? 46.326 -2.172 -65.512 1.00 81.06 471 ILE A CA 1
ATOM 3799 C C . ILE A 1 471 ? 47.574 -3.028 -65.275 1.00 81.06 471 ILE A C 1
ATOM 3801 O O . ILE A 1 471 ? 48.654 -2.668 -65.747 1.00 81.06 471 ILE A O 1
ATOM 3805 N N . ALA A 1 472 ? 47.444 -4.153 -64.568 1.00 78.88 472 ALA A N 1
ATOM 3806 C CA . ALA A 1 472 ? 48.560 -5.058 -64.317 1.00 78.88 472 ALA A CA 1
ATOM 3807 C C . ALA A 1 472 ? 49.121 -5.654 -65.621 1.00 78.88 472 ALA A C 1
ATOM 3809 O O . ALA A 1 472 ? 50.336 -5.803 -65.752 1.00 78.88 472 ALA A O 1
ATOM 3810 N N . GLU A 1 473 ? 48.270 -5.955 -66.606 1.00 81.06 473 GLU A N 1
ATOM 3811 C CA . GLU A 1 473 ? 48.705 -6.370 -67.945 1.00 81.06 473 GLU A CA 1
ATOM 3812 C C . GLU A 1 473 ? 49.425 -5.249 -68.699 1.00 81.06 473 GLU A C 1
ATOM 3814 O O . GLU A 1 473 ? 50.512 -5.472 -69.233 1.00 81.06 473 GLU A O 1
ATOM 3819 N N . MET A 1 474 ? 48.886 -4.026 -68.687 1.00 74.38 474 MET A N 1
ATOM 3820 C CA . MET A 1 474 ? 49.529 -2.873 -69.328 1.00 74.38 474 MET A CA 1
ATOM 3821 C C . MET A 1 474 ? 50.894 -2.546 -68.709 1.00 74.38 474 MET A C 1
ATOM 3823 O O . MET A 1 474 ? 51.825 -2.190 -69.427 1.00 74.38 474 MET A O 1
ATOM 3827 N N . GLN A 1 475 ? 51.044 -2.702 -67.392 1.00 69.50 475 GLN A N 1
ATOM 3828 C CA . GLN A 1 475 ? 52.315 -2.484 -66.693 1.00 69.50 475 GLN A CA 1
ATOM 3829 C C . GLN A 1 475 ? 53.389 -3.531 -67.030 1.00 69.50 475 GLN A C 1
ATOM 3831 O O . GLN A 1 475 ? 54.574 -3.244 -66.873 1.00 69.50 475 GLN A O 1
ATOM 3836 N N . LYS A 1 476 ? 53.015 -4.725 -67.515 1.00 68.62 476 LYS A N 1
ATOM 3837 C CA . LYS A 1 476 ? 53.980 -5.743 -67.971 1.00 68.62 476 LYS A CA 1
ATOM 3838 C C . LYS A 1 476 ? 54.613 -5.407 -69.327 1.00 68.62 476 LYS A C 1
ATOM 3840 O O . LYS A 1 476 ? 55.639 -5.996 -69.667 1.00 68.62 476 LYS A O 1
ATOM 3845 N N . ALA A 1 477 ? 54.044 -4.483 -70.106 1.00 64.94 477 ALA A N 1
ATOM 3846 C CA . ALA A 1 477 ? 54.644 -4.039 -71.361 1.00 64.94 477 ALA A CA 1
ATOM 3847 C C . ALA A 1 477 ? 55.905 -3.196 -71.076 1.00 64.94 477 ALA A C 1
ATOM 3849 O O . ALA A 1 477 ? 55.823 -2.084 -70.557 1.00 64.94 477 ALA A O 1
ATOM 3850 N N . ARG A 1 478 ? 57.089 -3.741 -71.391 1.00 62.66 478 ARG A N 1
ATOM 3851 C CA . ARG A 1 478 ? 58.390 -3.114 -71.101 1.00 62.66 478 ARG A CA 1
ATOM 3852 C C . ARG A 1 478 ? 58.623 -1.886 -72.003 1.00 62.66 478 ARG A C 1
ATOM 3854 O O . ARG A 1 478 ? 58.662 -2.057 -73.223 1.00 62.66 478 ARG A O 1
ATOM 3861 N N . PRO A 1 479 ? 58.839 -0.673 -71.459 1.00 63.25 479 PRO A N 1
ATOM 3862 C CA . PRO A 1 479 ? 59.263 0.463 -72.272 1.00 63.25 479 PRO A CA 1
ATOM 3863 C C . PRO A 1 479 ? 60.729 0.276 -72.694 1.00 63.25 479 PRO A C 1
ATOM 3865 O O . PRO A 1 479 ? 61.612 0.138 -71.848 1.00 63.25 479 PRO A O 1
ATOM 3868 N N . VAL A 1 480 ? 60.988 0.237 -74.003 1.00 74.50 480 VAL A N 1
ATOM 3869 C CA . VAL A 1 480 ? 62.343 0.190 -74.581 1.00 74.50 480 VAL A CA 1
ATOM 3870 C C . VAL A 1 480 ? 62.874 1.620 -74.678 1.00 74.50 480 VAL A C 1
ATOM 3872 O O . VAL A 1 480 ? 62.201 2.478 -75.250 1.00 74.50 480 VAL A O 1
ATOM 3875 N N . TYR A 1 481 ? 64.062 1.893 -74.132 1.00 85.25 481 TYR A N 1
ATOM 3876 C CA . TYR A 1 481 ? 64.691 3.210 -74.261 1.00 85.25 481 TYR A CA 1
ATOM 3877 C C . TYR A 1 481 ? 65.243 3.381 -75.682 1.00 85.25 481 TYR A C 1
ATOM 3879 O O . TYR A 1 481 ? 65.965 2.515 -76.176 1.00 85.25 481 TYR A O 1
ATOM 3887 N N . VAL A 1 482 ? 64.903 4.477 -76.359 1.00 86.25 482 VAL A N 1
ATOM 3888 C CA . VAL A 1 482 ? 65.324 4.739 -77.744 1.00 86.25 482 VAL A CA 1
ATOM 3889 C C . VAL A 1 482 ? 66.370 5.861 -77.738 1.00 86.25 482 VAL A C 1
ATOM 3891 O O . VAL A 1 482 ? 66.000 6.984 -77.397 1.00 86.25 482 VAL A O 1
ATOM 3894 N N . PRO A 1 483 ? 67.641 5.595 -78.105 1.00 89.69 483 PRO A N 1
ATOM 3895 C CA . PRO A 1 483 ? 68.687 6.614 -78.094 1.00 89.69 483 PRO A CA 1
ATOM 3896 C C . PRO A 1 483 ? 68.537 7.616 -79.238 1.00 89.69 483 PRO A C 1
ATOM 3898 O O . PRO A 1 483 ? 68.023 7.299 -80.318 1.00 89.69 483 PRO A O 1
ATOM 3901 N N . VAL A 1 484 ? 69.078 8.812 -79.032 1.00 89.88 484 VAL A N 1
ATOM 3902 C CA . VAL A 1 484 ? 69.281 9.812 -80.079 1.00 89.88 484 VAL A CA 1
ATOM 3903 C C . VAL A 1 484 ? 70.462 9.394 -80.957 1.00 89.88 484 VAL A C 1
ATOM 3905 O O . VAL A 1 484 ? 71.562 9.149 -80.474 1.00 89.88 484 VAL A O 1
ATOM 3908 N N . LYS A 1 485 ? 70.226 9.301 -82.272 1.00 84.25 485 LYS A N 1
ATOM 3909 C CA . LYS A 1 485 ? 71.142 8.661 -83.239 1.00 84.25 485 LYS A CA 1
ATOM 3910 C C . LYS A 1 485 ? 72.524 9.315 -83.360 1.00 84.25 485 LYS A C 1
ATOM 3912 O O . LYS A 1 485 ? 73.451 8.640 -83.794 1.00 84.25 485 LYS A O 1
ATOM 3917 N N . ASP A 1 486 ? 72.645 10.584 -82.983 1.00 88.06 486 ASP A N 1
ATOM 3918 C CA . ASP A 1 486 ? 73.864 11.380 -83.158 1.00 88.06 486 ASP A CA 1
ATOM 3919 C C . ASP A 1 486 ? 74.708 11.496 -81.874 1.00 88.06 486 ASP A C 1
ATOM 3921 O O . ASP A 1 486 ? 75.780 12.094 -81.906 1.00 88.06 486 ASP A O 1
ATOM 3925 N N . ASP A 1 487 ? 74.257 10.918 -80.752 1.00 90.94 487 ASP A N 1
ATOM 3926 C CA . ASP A 1 487 ? 74.964 10.966 -79.467 1.00 90.94 487 ASP A CA 1
ATOM 3927 C C . ASP A 1 487 ? 75.533 9.576 -79.108 1.00 90.94 487 ASP A C 1
ATOM 3929 O O . ASP A 1 487 ? 74.780 8.661 -78.751 1.00 90.94 487 ASP A O 1
ATOM 3933 N N . PRO A 1 488 ? 76.865 9.384 -79.174 1.00 89.88 488 PRO A N 1
ATOM 3934 C CA . PRO A 1 488 ? 77.482 8.104 -78.842 1.00 89.88 488 PRO A CA 1
ATOM 3935 C C . PRO A 1 488 ? 77.354 7.752 -77.352 1.00 89.88 488 PRO A C 1
ATOM 3937 O O . PRO A 1 488 ? 77.362 6.570 -77.008 1.00 89.88 488 PRO A O 1
ATOM 3940 N N . VAL A 1 489 ? 77.219 8.746 -76.465 1.00 91.25 489 VAL A N 1
ATOM 3941 C CA . VAL A 1 489 ? 77.012 8.535 -75.024 1.00 91.25 489 VAL A CA 1
ATOM 3942 C C . VAL A 1 489 ? 75.599 8.019 -74.764 1.00 91.25 489 VAL A C 1
ATOM 3944 O O . VAL A 1 489 ? 75.433 7.072 -73.996 1.00 91.25 489 VAL A O 1
ATOM 3947 N N . ASP A 1 490 ? 74.595 8.578 -75.443 1.00 92.88 490 ASP A N 1
ATOM 3948 C CA . ASP A 1 490 ? 73.198 8.136 -75.319 1.00 92.88 490 ASP A CA 1
ATOM 3949 C C . ASP A 1 490 ? 72.981 6.735 -75.894 1.00 92.88 490 ASP A C 1
ATOM 3951 O O . ASP A 1 490 ? 72.290 5.915 -75.292 1.00 92.88 490 ASP A O 1
ATOM 3955 N N . ALA A 1 491 ? 73.626 6.417 -77.021 1.00 91.81 491 ALA A N 1
ATOM 3956 C CA . ALA A 1 491 ? 73.603 5.071 -77.587 1.00 91.81 491 ALA A CA 1
ATOM 3957 C C . ALA A 1 491 ? 74.154 4.028 -76.599 1.00 91.81 491 ALA A C 1
ATOM 3959 O O . ALA A 1 491 ? 73.532 2.983 -76.401 1.00 91.81 491 ALA A O 1
ATOM 3960 N N . ALA A 1 492 ? 75.265 4.340 -75.924 1.00 89.50 492 ALA A N 1
ATOM 3961 C CA . ALA A 1 492 ? 75.852 3.459 -74.919 1.00 89.50 492 ALA A CA 1
ATOM 3962 C C . ALA A 1 492 ? 74.956 3.312 -73.673 1.00 89.50 492 ALA A C 1
ATOM 3964 O O . ALA A 1 492 ? 74.832 2.216 -73.127 1.00 89.50 492 ALA A O 1
ATOM 3965 N N . ILE A 1 493 ? 74.286 4.384 -73.235 1.00 90.81 493 ILE A N 1
ATOM 3966 C CA . ILE A 1 493 ? 73.329 4.333 -72.115 1.00 90.81 493 ILE A CA 1
ATOM 3967 C C . ILE A 1 493 ? 72.077 3.540 -72.492 1.00 90.81 493 ILE A C 1
ATOM 3969 O O . ILE A 1 493 ? 71.605 2.732 -71.696 1.00 90.81 493 ILE A O 1
ATOM 3973 N N . ALA A 1 494 ? 71.557 3.713 -73.705 1.00 90.69 494 ALA A N 1
ATOM 3974 C CA . ALA A 1 494 ? 70.425 2.948 -74.209 1.00 90.69 494 ALA A CA 1
ATOM 3975 C C . ALA A 1 494 ? 70.733 1.455 -74.295 1.00 90.69 494 ALA A C 1
ATOM 3977 O O . ALA A 1 494 ? 69.930 0.627 -73.864 1.00 90.69 494 ALA A O 1
ATOM 3978 N N . GLU A 1 495 ? 71.901 1.113 -74.836 1.00 89.69 495 GLU A N 1
ATOM 3979 C CA . GLU A 1 495 ? 72.389 -0.260 -74.884 1.00 89.69 495 GLU A CA 1
ATOM 3980 C C . GLU A 1 495 ? 72.514 -0.832 -73.469 1.00 89.69 495 GLU A C 1
ATOM 3982 O O . GLU A 1 495 ? 71.999 -1.916 -73.196 1.00 89.69 495 GLU A O 1
ATOM 3987 N N . TYR A 1 496 ? 73.082 -0.068 -72.534 1.00 88.31 496 TYR A N 1
ATOM 3988 C CA . TYR A 1 496 ? 73.177 -0.451 -71.127 1.00 88.31 496 TYR A CA 1
ATOM 3989 C C . TYR A 1 496 ? 71.801 -0.663 -70.464 1.00 88.31 496 TYR A C 1
ATOM 3991 O O . TYR A 1 496 ? 71.574 -1.680 -69.814 1.00 88.31 496 TYR A O 1
ATOM 3999 N N . MET A 1 497 ? 70.842 0.249 -70.648 1.00 88.31 497 MET A N 1
ATOM 4000 C CA . MET A 1 497 ? 69.508 0.158 -70.037 1.00 88.31 497 MET A CA 1
ATOM 4001 C C . MET A 1 497 ? 68.663 -0.983 -70.617 1.00 88.31 497 MET A C 1
ATOM 4003 O O . MET A 1 497 ? 67.930 -1.654 -69.886 1.00 88.31 497 MET A O 1
ATOM 4007 N N . ASN A 1 498 ? 68.750 -1.204 -71.929 1.00 88.19 498 ASN A N 1
ATOM 4008 C CA . ASN A 1 498 ? 67.937 -2.200 -72.622 1.00 88.19 498 ASN A CA 1
ATOM 4009 C C . ASN A 1 498 ? 68.510 -3.619 -72.519 1.00 88.19 498 ASN A C 1
ATOM 4011 O O . ASN A 1 498 ? 67.735 -4.574 -72.501 1.00 88.19 498 ASN A O 1
ATOM 4015 N N . SER A 1 499 ? 69.837 -3.770 -72.437 1.00 85.06 499 SER A N 1
ATOM 4016 C CA . SER A 1 499 ? 70.502 -5.082 -72.357 1.00 85.06 499 SER A CA 1
ATOM 4017 C C . SER A 1 499 ? 70.323 -5.790 -71.012 1.00 85.06 499 SER A C 1
ATOM 4019 O O . SER A 1 499 ? 70.485 -7.007 -70.939 1.00 85.06 499 SER A O 1
ATOM 4021 N N . ARG A 1 500 ? 69.948 -5.070 -69.947 1.00 80.62 500 ARG A N 1
ATOM 4022 C CA . ARG A 1 500 ? 69.692 -5.676 -68.632 1.00 80.62 500 ARG A CA 1
ATOM 4023 C C . ARG A 1 500 ? 68.437 -6.556 -68.655 1.00 80.62 500 ARG A C 1
ATOM 4025 O O . ARG A 1 500 ? 67.410 -6.185 -69.225 1.00 80.62 500 ARG A O 1
ATOM 4032 N N . GLU A 1 501 ? 68.494 -7.705 -67.980 1.00 76.06 501 GLU A N 1
ATOM 4033 C CA . GLU A 1 501 ? 67.337 -8.600 -67.802 1.00 76.06 501 GLU A CA 1
ATOM 4034 C C . GLU A 1 501 ? 66.245 -7.960 -66.933 1.00 76.06 501 GLU A C 1
ATOM 4036 O O . GLU A 1 501 ? 65.055 -8.155 -67.173 1.00 76.06 501 GLU A O 1
ATOM 4041 N N . GLN A 1 502 ? 66.658 -7.146 -65.957 1.00 78.00 502 GLN A N 1
ATOM 4042 C CA . GLN A 1 502 ? 65.771 -6.405 -65.065 1.00 78.00 502 GLN A CA 1
ATOM 4043 C C . GLN A 1 502 ? 65.832 -4.905 -65.391 1.00 78.00 502 GLN A C 1
ATOM 4045 O O . GLN A 1 502 ? 66.937 -4.362 -65.512 1.00 78.00 502 GLN A O 1
ATOM 4050 N N . PRO A 1 503 ? 64.680 -4.222 -65.552 1.00 76.62 503 PRO A N 1
ATOM 4051 C CA . PRO A 1 503 ? 64.658 -2.779 -65.746 1.00 76.62 503 PRO A CA 1
ATOM 4052 C C . PRO A 1 503 ? 65.243 -2.075 -64.519 1.00 76.62 503 PRO A C 1
ATOM 4054 O O . PRO A 1 503 ? 65.037 -2.510 -63.388 1.00 76.62 503 PRO A O 1
ATOM 4057 N N . LEU A 1 504 ? 65.963 -0.977 -64.750 1.00 82.19 504 LEU A N 1
ATOM 4058 C CA . LEU A 1 504 ? 66.459 -0.139 -63.662 1.00 82.19 504 LEU A CA 1
ATOM 4059 C C . LEU A 1 504 ? 65.278 0.403 -62.854 1.00 82.19 504 LEU A C 1
ATOM 4061 O O . LEU A 1 504 ? 64.351 0.981 -63.421 1.00 82.19 504 LEU A O 1
ATOM 4065 N N . GLU A 1 505 ? 65.338 0.262 -61.530 1.00 84.00 505 GLU A N 1
ATOM 4066 C CA . GLU A 1 505 ? 64.312 0.802 -60.627 1.00 84.00 505 GLU A CA 1
ATOM 4067 C C . GLU A 1 505 ? 64.253 2.339 -60.691 1.00 84.00 505 GLU A C 1
ATOM 4069 O O . GLU A 1 505 ? 63.202 2.941 -60.471 1.00 84.00 505 GLU A O 1
ATOM 4074 N N . VAL A 1 506 ? 65.374 2.968 -61.060 1.00 86.25 506 VAL A N 1
ATOM 4075 C CA . VAL A 1 506 ? 65.492 4.396 -61.358 1.00 86.25 506 VAL A CA 1
ATOM 4076 C C . VAL A 1 506 ? 66.101 4.547 -62.762 1.00 86.25 506 VAL A C 1
ATOM 4078 O O . VAL A 1 506 ? 67.288 4.267 -62.936 1.00 86.25 506 VAL A O 1
ATOM 4081 N N . PRO A 1 507 ? 65.321 4.938 -63.789 1.00 87.44 507 PRO A N 1
ATOM 4082 C CA . PRO A 1 507 ? 65.836 5.072 -65.149 1.00 87.44 507 PRO A CA 1
ATOM 4083 C C . PRO A 1 507 ? 66.690 6.338 -65.309 1.00 87.44 507 PRO A C 1
ATOM 4085 O O . PRO A 1 507 ? 66.467 7.340 -64.625 1.00 87.44 507 PRO A O 1
ATOM 4088 N N . PHE A 1 508 ? 67.633 6.309 -66.256 1.00 90.50 508 PHE A N 1
ATOM 4089 C CA . PHE A 1 508 ? 68.291 7.524 -66.731 1.00 90.50 508 PHE A CA 1
ATOM 4090 C C . PHE A 1 508 ? 67.371 8.258 -67.709 1.00 90.50 508 PHE A C 1
ATOM 4092 O O . PHE A 1 508 ? 66.767 7.647 -68.590 1.00 90.50 508 PHE A O 1
ATOM 4099 N N . VAL A 1 509 ? 67.277 9.576 -67.559 1.00 90.19 509 VAL A N 1
ATOM 4100 C CA . VAL A 1 509 ? 66.554 10.459 -68.479 1.00 90.19 509 VAL A CA 1
ATOM 4101 C C . VAL A 1 509 ? 67.549 11.467 -69.039 1.00 90.19 509 VAL A C 1
ATOM 4103 O O . VAL A 1 509 ? 68.173 12.197 -68.273 1.00 90.19 509 VAL A O 1
ATOM 4106 N N . ARG A 1 510 ? 67.734 11.501 -70.361 1.00 92.94 510 ARG A N 1
ATOM 4107 C CA . ARG A 1 510 ? 68.634 12.458 -71.020 1.00 92.94 510 ARG A CA 1
ATOM 4108 C C . ARG A 1 510 ? 68.095 13.881 -70.873 1.00 92.94 510 ARG A C 1
ATOM 4110 O O . ARG A 1 510 ? 66.946 14.134 -71.229 1.00 92.94 510 ARG A O 1
ATOM 4117 N N . GLU A 1 511 ? 68.919 14.796 -70.365 1.00 92.50 511 GLU A N 1
ATOM 4118 C CA . GLU A 1 511 ? 68.622 16.236 -70.383 1.00 92.50 511 GLU A CA 1
ATOM 4119 C C . GLU A 1 511 ? 69.379 16.935 -71.516 1.00 92.50 511 GLU A C 1
ATOM 4121 O O . GLU A 1 511 ? 68.784 17.728 -72.240 1.00 92.50 511 GLU A O 1
ATOM 4126 N N . ASP A 1 512 ? 70.667 16.625 -71.681 1.00 92.56 512 ASP A N 1
ATOM 4127 C CA . ASP A 1 512 ? 71.532 17.198 -72.719 1.00 92.56 512 ASP A CA 1
ATOM 4128 C C . ASP A 1 512 ? 72.659 16.212 -73.093 1.00 92.56 512 ASP A C 1
ATOM 4130 O O . ASP A 1 512 ? 72.796 15.148 -72.479 1.00 92.56 512 ASP A O 1
ATOM 4134 N N . GLU A 1 513 ? 73.478 16.535 -74.095 1.00 90.69 513 GLU A N 1
ATOM 4135 C CA . GLU A 1 513 ? 74.631 15.714 -74.480 1.00 90.69 513 GLU A CA 1
ATOM 4136 C C . GLU A 1 513 ? 75.591 15.535 -73.291 1.00 90.69 513 GLU A C 1
ATOM 4138 O O . GLU A 1 513 ? 76.108 16.490 -72.708 1.00 90.69 513 GLU A O 1
ATOM 4143 N N . GLY A 1 514 ? 75.796 14.280 -72.883 1.00 89.75 514 GLY A N 1
ATOM 4144 C CA . GLY A 1 514 ? 76.600 13.949 -71.706 1.00 89.75 514 GLY A CA 1
ATOM 4145 C C . GLY A 1 514 ? 76.003 14.380 -70.357 1.00 89.75 514 GLY A C 1
ATOM 4146 O O . GLY A 1 514 ? 76.684 14.226 -69.345 1.00 89.75 514 GLY A O 1
ATOM 4147 N N . LEU A 1 515 ? 74.759 14.876 -70.290 1.00 93.56 515 LEU A N 1
ATOM 4148 C CA . LEU A 1 515 ? 74.063 15.234 -69.046 1.00 93.56 515 LEU A CA 1
ATOM 4149 C C . LEU A 1 515 ? 72.752 14.451 -68.903 1.00 93.56 515 LEU A C 1
ATOM 4151 O O . LEU A 1 515 ? 71.815 14.596 -69.687 1.00 93.56 515 LEU A O 1
ATOM 4155 N N . TYR A 1 516 ? 72.669 13.651 -67.844 1.00 95.62 516 TYR A N 1
ATOM 4156 C CA . TYR A 1 516 ? 71.538 12.767 -67.579 1.00 95.62 516 TYR A CA 1
ATOM 4157 C C . TYR A 1 516 ? 70.979 13.010 -66.186 1.00 95.62 516 TYR A C 1
ATOM 4159 O O . TYR A 1 516 ? 71.690 13.401 -65.262 1.00 95.62 516 TYR A O 1
ATOM 4167 N N . LEU A 1 517 ? 69.695 12.738 -66.020 1.00 92.25 517 LEU A N 1
ATOM 4168 C CA . LEU A 1 517 ? 69.026 12.710 -64.736 1.00 92.25 517 LEU A CA 1
ATOM 4169 C C . LEU A 1 517 ? 68.890 11.256 -64.278 1.00 92.25 517 LEU A C 1
ATOM 4171 O O . LEU A 1 517 ? 68.311 10.430 -64.979 1.00 92.25 517 LEU A O 1
ATOM 4175 N N . PHE A 1 518 ? 69.410 10.954 -63.093 1.00 92.62 518 PHE A N 1
ATOM 4176 C CA . PHE A 1 518 ? 69.224 9.682 -62.405 1.00 92.62 518 PHE A CA 1
ATOM 4177 C C . PHE A 1 518 ? 68.395 9.930 -61.143 1.00 92.62 518 PHE A C 1
ATOM 4179 O O . PHE A 1 518 ? 68.896 10.438 -60.134 1.00 92.62 518 PHE A O 1
ATOM 4186 N N . GLY A 1 519 ? 67.093 9.653 -61.229 1.00 89.19 519 GLY A N 1
ATOM 4187 C CA . GLY A 1 519 ? 66.133 9.991 -60.178 1.00 89.19 519 GLY A CA 1
ATOM 4188 C C . GLY A 1 519 ? 66.018 11.505 -59.994 1.00 89.19 519 GLY A C 1
ATOM 4189 O O . GLY A 1 519 ? 65.539 12.204 -60.880 1.00 89.19 519 GLY A O 1
ATOM 4190 N N . SER A 1 520 ? 66.465 12.019 -58.847 1.00 87.31 520 SER A N 1
ATOM 4191 C CA . SER A 1 520 ? 66.521 13.461 -58.557 1.00 87.31 520 SER A CA 1
ATOM 4192 C C . SER A 1 520 ? 67.875 14.117 -58.865 1.00 87.31 520 SER A C 1
ATOM 4194 O O . SER A 1 520 ? 68.018 15.331 -58.701 1.00 87.31 520 SER A O 1
ATOM 4196 N N . LYS A 1 521 ? 68.891 13.349 -59.284 1.00 90.06 521 LYS A N 1
ATOM 4197 C CA . LYS A 1 521 ? 70.269 13.842 -59.443 1.00 90.06 521 LYS A CA 1
ATOM 4198 C C . LYS A 1 521 ? 70.656 14.046 -60.898 1.00 90.06 521 LYS A C 1
ATOM 4200 O O . LYS A 1 521 ? 70.563 13.125 -61.700 1.00 90.06 521 LYS A O 1
ATOM 4205 N N . LYS A 1 522 ? 71.193 15.228 -61.203 1.00 91.94 522 LYS A N 1
ATOM 4206 C CA . LYS A 1 522 ? 71.838 15.523 -62.488 1.00 91.94 522 LYS A CA 1
ATOM 4207 C C . LYS A 1 522 ? 73.272 15.004 -62.477 1.00 91.94 522 LYS A C 1
ATOM 4209 O O . LYS A 1 522 ? 74.028 15.308 -61.552 1.00 91.94 522 LYS A O 1
ATOM 4214 N N . VAL A 1 523 ? 73.633 14.225 -63.486 1.00 94.25 523 VAL A N 1
ATOM 4215 C CA . VAL A 1 523 ? 74.922 13.545 -63.598 1.00 94.25 523 VAL A CA 1
ATOM 4216 C C . VAL A 1 523 ? 75.537 13.758 -64.971 1.00 94.25 523 VAL A C 1
ATOM 4218 O O . VAL A 1 523 ? 74.865 13.646 -65.992 1.00 94.25 523 VAL A O 1
ATOM 4221 N N . PHE A 1 524 ? 76.837 14.048 -64.989 1.00 94.25 524 PHE A N 1
ATOM 4222 C CA . PHE A 1 524 ? 77.597 14.151 -66.229 1.00 94.25 524 PHE A CA 1
ATOM 4223 C C . PHE A 1 524 ? 78.202 12.794 -66.569 1.00 94.25 524 PHE A C 1
ATOM 4225 O O . PHE A 1 524 ? 78.937 12.222 -65.757 1.00 94.25 524 PHE A O 1
ATOM 4232 N N . ILE A 1 525 ? 77.902 12.299 -67.762 1.00 95.81 525 ILE A N 1
ATOM 4233 C CA . ILE A 1 525 ? 78.315 10.995 -68.263 1.00 95.81 525 ILE A CA 1
ATOM 4234 C C . ILE A 1 525 ? 79.228 11.200 -69.468 1.00 95.81 525 ILE A C 1
ATOM 4236 O O . ILE A 1 525 ? 78.938 11.994 -70.358 1.00 95.81 525 ILE A O 1
ATOM 4240 N N . LYS A 1 526 ? 80.345 10.474 -69.496 1.00 93.81 526 LYS A N 1
ATOM 4241 C CA . LYS A 1 526 ? 81.261 10.438 -70.637 1.00 93.81 526 LYS A CA 1
ATOM 4242 C C . LYS A 1 526 ? 81.728 9.007 -70.889 1.00 93.81 526 LYS A C 1
ATOM 4244 O O . LYS A 1 526 ? 81.728 8.177 -69.980 1.00 93.81 526 LYS A O 1
ATOM 4249 N N . ILE A 1 527 ? 82.167 8.731 -72.112 1.00 93.81 527 ILE A N 1
ATOM 4250 C CA . ILE A 1 527 ? 82.786 7.452 -72.471 1.00 93.81 527 ILE A CA 1
ATOM 4251 C C . ILE A 1 527 ? 84.307 7.615 -72.405 1.00 93.81 527 ILE A C 1
ATOM 4253 O O . ILE A 1 527 ? 84.866 8.509 -73.036 1.00 93.81 527 ILE A O 1
ATOM 4257 N N . GLU A 1 528 ? 84.987 6.748 -71.657 1.00 92.62 528 GLU A N 1
ATOM 4258 C CA . GLU A 1 528 ? 86.452 6.703 -71.588 1.00 92.62 528 GLU A CA 1
ATOM 4259 C C . GLU A 1 528 ? 86.919 5.254 -71.765 1.00 92.62 528 GLU A C 1
ATOM 4261 O O . GLU A 1 528 ? 86.466 4.353 -71.060 1.00 92.62 528 GLU A O 1
ATOM 4266 N N . ASN A 1 529 ? 87.788 5.005 -72.753 1.00 88.06 529 ASN A N 1
ATOM 4267 C CA . ASN A 1 529 ? 88.263 3.663 -73.130 1.00 88.06 529 ASN A CA 1
ATOM 4268 C C . ASN A 1 529 ? 87.134 2.635 -73.364 1.00 88.06 529 ASN A C 1
ATOM 4270 O O . ASN A 1 529 ? 87.253 1.472 -72.984 1.00 88.06 529 ASN A O 1
ATOM 4274 N N . GLY A 1 530 ? 86.021 3.075 -73.963 1.00 86.81 530 GLY A N 1
ATOM 4275 C CA . GLY A 1 530 ? 84.862 2.222 -74.254 1.00 86.81 530 GLY A CA 1
ATOM 4276 C C . GLY A 1 530 ? 84.004 1.863 -73.037 1.00 86.81 530 GLY A C 1
ATOM 4277 O O . GLY A 1 530 ? 83.088 1.058 -73.167 1.00 86.81 530 GLY A O 1
ATOM 4278 N N . LYS A 1 531 ? 84.270 2.448 -71.863 1.00 90.06 531 LYS A N 1
ATOM 4279 C CA . LYS A 1 531 ? 83.450 2.281 -70.657 1.00 90.06 531 LYS A CA 1
ATOM 4280 C C . LYS A 1 531 ? 82.713 3.573 -70.323 1.00 90.06 531 LYS A C 1
ATOM 4282 O O . LYS A 1 531 ? 83.274 4.664 -70.444 1.00 90.06 531 LYS A O 1
ATOM 4287 N N . ILE A 1 532 ? 81.466 3.441 -69.878 1.00 93.62 532 ILE A N 1
ATOM 4288 C CA . ILE A 1 532 ? 80.651 4.568 -69.419 1.00 93.62 532 ILE A CA 1
ATOM 4289 C C . ILE A 1 532 ? 81.096 4.945 -68.007 1.00 93.62 532 ILE A C 1
ATOM 4291 O O . ILE A 1 532 ? 81.066 4.112 -67.095 1.00 93.62 532 ILE A O 1
ATOM 4295 N N . ILE A 1 533 ? 81.498 6.201 -67.824 1.00 93.69 533 ILE A N 1
ATOM 4296 C CA . ILE A 1 533 ? 81.888 6.736 -66.521 1.00 93.69 533 ILE A CA 1
ATOM 4297 C C . ILE A 1 533 ? 81.142 8.028 -66.195 1.00 93.69 533 ILE A C 1
ATOM 4299 O O . ILE A 1 533 ? 80.875 8.869 -67.055 1.00 93.69 533 ILE A O 1
ATOM 4303 N N . ILE A 1 534 ? 80.818 8.182 -64.916 1.00 95.62 534 ILE A N 1
ATOM 4304 C CA . ILE A 1 534 ? 79.969 9.236 -64.372 1.00 95.62 534 ILE A CA 1
ATOM 4305 C C . ILE A 1 534 ? 80.806 10.125 -63.453 1.00 95.62 534 ILE A C 1
ATOM 4307 O O . ILE A 1 534 ? 81.546 9.640 -62.594 1.00 95.62 534 ILE A O 1
ATOM 4311 N N . ARG A 1 535 ? 80.711 11.447 -63.627 1.00 94.06 535 ARG A N 1
ATOM 4312 C CA . ARG A 1 535 ? 81.386 12.429 -62.769 1.00 94.06 535 ARG A CA 1
ATOM 4313 C C . ARG A 1 535 ? 80.624 12.582 -61.451 1.00 94.06 535 ARG A C 1
ATOM 4315 O O . ARG A 1 535 ? 79.476 13.018 -61.442 1.00 94.06 535 ARG A O 1
ATOM 4322 N N . ILE A 1 536 ? 81.299 12.324 -60.334 1.00 91.81 536 ILE A N 1
ATOM 4323 C CA . ILE A 1 536 ? 80.783 12.526 -58.969 1.00 91.81 536 ILE A CA 1
ATOM 4324 C C . ILE A 1 536 ? 81.753 13.421 -58.193 1.00 91.81 536 ILE A C 1
ATOM 4326 O O . ILE A 1 536 ? 82.948 13.320 -58.425 1.00 91.81 536 ILE A O 1
ATOM 4330 N N . GLY A 1 537 ? 81.262 14.319 -57.328 1.00 80.31 537 GLY A N 1
ATOM 4331 C CA . GLY A 1 537 ? 81.967 15.436 -56.654 1.00 80.31 537 GLY A CA 1
ATOM 4332 C C . GLY A 1 537 ? 83.427 15.241 -56.189 1.00 80.31 537 GLY A C 1
ATOM 4333 O O . GLY A 1 537 ? 83.693 15.269 -54.994 1.00 80.31 537 GLY A O 1
ATOM 4334 N N . GLY A 1 538 ? 84.370 15.089 -57.128 1.00 81.94 538 GLY A N 1
ATOM 4335 C CA . GLY A 1 538 ? 85.803 14.870 -56.892 1.00 81.94 538 GLY A CA 1
ATOM 4336 C C . GLY A 1 538 ? 86.490 13.854 -57.827 1.00 81.94 538 GLY A C 1
ATOM 4337 O O . GLY A 1 538 ? 87.707 13.910 -57.965 1.00 81.94 538 GLY A O 1
ATOM 4338 N N . GLY A 1 539 ? 85.756 12.982 -58.531 1.00 91.12 539 GLY A N 1
ATOM 4339 C CA . GLY A 1 539 ? 86.315 11.912 -59.374 1.00 91.12 539 GLY A CA 1
ATOM 4340 C C . GLY A 1 539 ? 85.343 11.371 -60.433 1.00 91.12 539 GLY A C 1
ATOM 4341 O O . GLY A 1 539 ? 84.307 11.977 -60.706 1.00 91.12 539 GLY A O 1
ATOM 4342 N N . PHE A 1 540 ? 85.698 10.249 -61.060 1.00 91.69 540 PHE A N 1
ATOM 4343 C CA . PHE A 1 540 ? 84.844 9.512 -62.001 1.00 91.69 540 PHE A CA 1
ATOM 4344 C C . PHE A 1 540 ? 84.575 8.104 -61.455 1.00 91.69 540 PHE A C 1
ATOM 4346 O O . PHE A 1 540 ? 85.460 7.516 -60.839 1.00 91.69 540 PHE A O 1
ATOM 4353 N N . MET A 1 541 ? 83.371 7.585 -61.680 1.00 93.75 541 MET A N 1
ATOM 4354 C CA . MET A 1 541 ? 82.903 6.268 -61.224 1.00 93.75 541 MET A CA 1
ATOM 4355 C C . MET A 1 541 ? 82.296 5.500 -62.403 1.00 93.75 541 MET A C 1
ATOM 4357 O O . MET A 1 541 ? 81.771 6.128 -63.320 1.00 93.75 541 MET A O 1
ATOM 4361 N N . GLN A 1 542 ? 82.371 4.167 -62.417 1.00 93.88 542 GLN A N 1
ATOM 4362 C CA . GLN A 1 542 ? 81.739 3.372 -63.482 1.00 93.88 542 GLN A CA 1
ATOM 4363 C C . GLN A 1 542 ? 80.212 3.359 -63.335 1.00 93.88 542 GLN A C 1
ATOM 4365 O O . GLN A 1 542 ? 79.695 3.491 -62.227 1.00 93.88 542 GLN A O 1
ATOM 4370 N N . ILE A 1 543 ? 79.486 3.207 -64.449 1.00 93.38 543 ILE A N 1
ATOM 4371 C CA . ILE A 1 543 ? 78.013 3.227 -64.440 1.00 93.38 543 ILE A CA 1
ATOM 4372 C C . ILE A 1 543 ? 77.402 2.154 -63.525 1.00 93.38 543 ILE A C 1
ATOM 4374 O O . ILE A 1 543 ? 76.461 2.468 -62.804 1.00 93.38 543 ILE A O 1
ATOM 4378 N N . ASP A 1 544 ? 77.964 0.942 -63.484 1.00 91.81 544 ASP A N 1
ATOM 4379 C CA . ASP A 1 544 ? 77.471 -0.142 -62.619 1.00 91.81 544 ASP A CA 1
ATOM 4380 C C . ASP A 1 544 ? 77.604 0.213 -61.135 1.00 91.81 544 ASP A C 1
ATOM 4382 O O . ASP A 1 544 ? 76.626 0.188 -60.391 1.00 91.81 544 ASP A O 1
ATOM 4386 N N . GLU A 1 545 ? 78.798 0.655 -60.728 1.00 91.75 545 GLU A N 1
ATOM 4387 C CA . GLU A 1 545 ? 79.072 1.092 -59.355 1.00 91.75 545 GLU A CA 1
ATOM 4388 C C . GLU A 1 545 ? 78.186 2.280 -58.951 1.00 91.75 545 GLU A C 1
ATOM 4390 O O . GLU A 1 545 ? 77.720 2.365 -57.814 1.00 91.75 545 GLU A O 1
ATOM 4395 N N . PHE A 1 546 ? 77.929 3.197 -59.889 1.00 92.75 546 PHE A N 1
ATOM 4396 C CA . PHE A 1 546 ? 77.072 4.351 -59.655 1.00 92.75 546 PHE A CA 1
ATOM 4397 C C . PHE A 1 546 ? 75.608 3.947 -59.459 1.00 92.75 546 PHE A C 1
ATOM 4399 O O . PHE A 1 546 ? 74.965 4.415 -58.517 1.00 92.75 546 PHE A O 1
ATOM 4406 N N . VAL A 1 547 ? 75.075 3.087 -60.331 1.00 91.69 547 VAL A N 1
ATOM 4407 C CA . VAL A 1 547 ? 73.695 2.603 -60.222 1.00 91.69 547 VAL A CA 1
ATOM 4408 C C . VAL A 1 547 ? 73.513 1.884 -58.889 1.00 91.69 547 VAL A C 1
ATOM 4410 O O . VAL A 1 547 ? 72.593 2.230 -58.150 1.00 91.69 547 VAL A O 1
ATOM 4413 N N . ASP A 1 548 ? 74.411 0.976 -58.514 1.00 90.12 548 ASP A N 1
ATOM 4414 C CA . ASP A 1 548 ? 74.285 0.220 -57.264 1.00 90.12 548 ASP A CA 1
ATOM 4415 C C . ASP A 1 548 ? 74.359 1.126 -56.023 1.00 90.12 548 ASP A C 1
ATOM 4417 O O . ASP A 1 548 ? 73.565 0.983 -55.090 1.00 90.12 548 ASP A O 1
ATOM 4421 N N . ALA A 1 549 ? 75.257 2.118 -56.022 1.00 89.62 549 ALA A N 1
ATOM 4422 C CA . ALA A 1 549 ? 75.420 3.030 -54.892 1.00 89.62 549 ALA A CA 1
ATOM 4423 C C . ALA A 1 549 ? 74.253 4.020 -54.729 1.00 89.62 549 ALA A C 1
ATOM 4425 O O . ALA A 1 549 ? 73.888 4.371 -53.603 1.00 89.62 549 ALA A O 1
ATOM 4426 N N . TYR A 1 550 ? 73.678 4.509 -55.832 1.00 90.44 550 TYR A N 1
ATOM 4427 C CA . TYR A 1 550 ? 72.691 5.591 -55.790 1.00 90.44 550 TYR A CA 1
ATOM 4428 C C . TYR A 1 550 ? 71.239 5.137 -55.957 1.00 90.44 550 TYR A C 1
ATOM 4430 O O . TYR A 1 550 ? 70.350 5.897 -55.571 1.00 90.44 550 TYR A O 1
ATOM 4438 N N . THR A 1 551 ? 70.968 3.922 -56.446 1.00 90.00 551 THR A N 1
ATOM 4439 C CA . THR A 1 551 ? 69.589 3.420 -56.614 1.00 90.00 551 THR A CA 1
ATOM 4440 C C . THR A 1 551 ? 68.834 3.392 -55.285 1.00 90.00 551 THR A C 1
ATOM 4442 O O . THR A 1 551 ? 67.752 3.968 -55.186 1.00 90.00 551 THR A O 1
ATOM 4445 N N . VAL A 1 552 ? 69.430 2.820 -54.231 1.00 87.44 552 VAL A N 1
ATOM 4446 C CA . VAL A 1 552 ? 68.794 2.719 -52.902 1.00 87.44 552 VAL A CA 1
ATOM 4447 C C . VAL A 1 552 ? 68.447 4.104 -52.344 1.00 87.44 552 VAL A C 1
ATOM 4449 O O . VAL A 1 552 ? 67.341 4.330 -51.856 1.00 87.44 552 VAL A O 1
ATOM 4452 N N . ILE A 1 553 ? 69.364 5.064 -52.496 1.00 88.50 553 ILE A N 1
ATOM 4453 C CA . ILE A 1 553 ? 69.203 6.438 -52.000 1.00 88.50 553 ILE A CA 1
ATOM 4454 C C . ILE A 1 553 ? 68.059 7.156 -52.726 1.00 88.50 553 ILE A C 1
ATOM 4456 O O . ILE A 1 553 ? 67.274 7.880 -52.111 1.00 88.50 553 ILE A O 1
ATOM 4460 N N . GLU A 1 554 ? 67.963 6.995 -54.045 1.00 88.38 554 GLU A N 1
ATOM 4461 C CA . GLU A 1 554 ? 66.914 7.645 -54.829 1.00 88.38 554 GLU A CA 1
ATOM 4462 C C . GLU A 1 554 ? 65.543 6.989 -54.597 1.00 88.38 554 GLU A C 1
ATOM 4464 O O . GLU A 1 554 ? 64.538 7.698 -54.498 1.00 88.38 554 GLU A O 1
ATOM 4469 N N . LEU A 1 555 ? 65.482 5.671 -54.392 1.00 84.81 555 LEU A N 1
ATOM 4470 C CA . LEU A 1 555 ? 64.238 4.976 -54.045 1.00 84.81 555 LEU A CA 1
ATOM 4471 C C . LEU A 1 555 ? 63.684 5.383 -52.683 1.00 84.81 555 LEU A C 1
ATOM 4473 O O . LEU A 1 555 ? 62.475 5.579 -52.558 1.00 84.81 555 LEU A O 1
ATOM 4477 N N . GLU A 1 556 ? 64.539 5.570 -51.677 1.00 84.12 556 GLU A N 1
ATOM 4478 C CA . GLU A 1 556 ? 64.110 6.074 -50.368 1.00 84.12 556 GLU A CA 1
ATOM 4479 C C . GLU A 1 556 ? 63.486 7.472 -50.476 1.00 84.12 556 GLU A C 1
ATOM 4481 O O . GLU A 1 556 ? 62.433 7.734 -49.883 1.00 84.12 556 GLU A O 1
ATOM 4486 N N . LYS A 1 557 ? 64.071 8.353 -51.298 1.00 82.81 557 LYS A N 1
ATOM 4487 C CA . LYS A 1 557 ? 63.498 9.679 -51.576 1.00 82.81 557 LYS A CA 1
ATOM 4488 C C . LYS A 1 557 ? 62.149 9.581 -52.286 1.00 82.81 557 LYS A C 1
ATOM 4490 O O . LYS A 1 557 ? 61.198 10.243 -51.870 1.00 82.81 557 LYS A O 1
ATOM 4495 N N . PHE A 1 558 ? 62.030 8.741 -53.316 1.00 76.94 558 PHE A N 1
ATOM 4496 C CA . PHE A 1 558 ? 60.757 8.536 -54.015 1.00 76.94 558 PHE A CA 1
ATOM 4497 C C . PHE A 1 558 ? 59.681 7.940 -53.101 1.00 76.94 558 PHE A C 1
ATOM 4499 O O . PHE A 1 558 ? 58.523 8.359 -53.156 1.00 76.94 558 PHE A O 1
ATOM 4506 N N . ALA A 1 559 ? 60.044 6.998 -52.229 1.00 75.12 559 ALA A N 1
ATOM 4507 C CA . ALA A 1 559 ? 59.131 6.419 -51.253 1.00 75.12 559 ALA A CA 1
ATOM 4508 C C . ALA A 1 559 ? 58.658 7.456 -50.221 1.00 75.12 559 ALA A C 1
ATOM 4510 O O . ALA A 1 559 ? 57.487 7.441 -49.838 1.00 75.12 559 ALA A O 1
ATOM 4511 N N . ALA A 1 560 ? 59.526 8.381 -49.798 1.00 70.94 560 ALA A N 1
ATOM 4512 C CA . ALA A 1 560 ? 59.156 9.480 -48.908 1.00 70.94 560 ALA A CA 1
ATOM 4513 C C . ALA A 1 560 ? 58.167 10.456 -49.571 1.00 70.94 560 ALA A C 1
ATOM 4515 O O . ALA A 1 560 ? 57.175 10.834 -48.946 1.00 70.94 560 ALA A O 1
ATOM 4516 N N . ILE A 1 561 ? 58.380 10.794 -50.848 1.00 68.12 561 ILE A N 1
ATOM 4517 C CA . ILE A 1 561 ? 57.464 11.644 -51.627 1.00 68.12 561 ILE A CA 1
ATOM 4518 C C . ILE A 1 561 ? 56.108 10.943 -51.815 1.00 68.12 561 ILE A C 1
ATOM 4520 O O . ILE A 1 561 ? 55.071 11.514 -51.479 1.00 68.12 561 ILE A O 1
ATOM 4524 N N . LYS A 1 562 ? 56.090 9.665 -52.224 1.00 65.94 562 LYS A N 1
ATOM 4525 C CA . LYS A 1 562 ? 54.840 8.892 -52.362 1.00 65.94 562 LYS A CA 1
ATOM 4526 C C . LYS A 1 562 ? 54.084 8.733 -51.040 1.00 65.94 562 LYS A C 1
ATOM 4528 O O . LYS A 1 562 ? 52.860 8.801 -51.044 1.00 65.94 562 LYS A O 1
ATOM 4533 N N . LYS A 1 563 ? 54.772 8.554 -49.903 1.00 59.50 563 LYS A N 1
ATOM 4534 C CA . LYS A 1 563 ? 54.134 8.497 -48.571 1.00 59.50 563 LYS A CA 1
ATOM 4535 C C . LYS A 1 563 ? 53.507 9.831 -48.157 1.00 59.50 563 LYS A C 1
ATOM 4537 O O . LYS A 1 563 ? 52.497 9.818 -47.456 1.00 59.50 563 LYS A O 1
ATOM 4542 N N . ALA A 1 564 ? 54.067 10.962 -48.589 1.00 58.81 564 ALA A N 1
ATOM 4543 C CA . ALA A 1 564 ? 53.450 12.272 -48.382 1.00 58.81 564 ALA A CA 1
ATOM 4544 C C . ALA A 1 564 ? 52.178 12.446 -49.237 1.00 58.81 564 ALA A C 1
ATOM 4546 O O . ALA A 1 564 ? 51.206 13.048 -48.781 1.00 58.81 564 ALA A O 1
ATOM 4547 N N . GLU A 1 565 ? 52.149 11.862 -50.438 1.00 55.47 565 GLU A N 1
ATOM 4548 C CA . GLU A 1 565 ? 51.003 11.920 -51.357 1.00 55.47 565 GLU A CA 1
ATOM 4549 C C . GLU A 1 565 ? 49.902 10.878 -51.053 1.00 55.47 565 GLU A C 1
ATOM 4551 O O . GLU A 1 565 ? 48.721 11.143 -51.284 1.00 55.47 565 GLU A O 1
ATOM 4556 N N . SER A 1 566 ? 50.234 9.709 -50.487 1.00 48.31 566 SER A N 1
ATOM 4557 C CA . SER A 1 566 ? 49.307 8.575 -50.295 1.00 48.31 566 SER A CA 1
ATOM 4558 C C . SER A 1 566 ? 48.508 8.590 -48.981 1.00 48.31 566 SER A C 1
ATOM 4560 O O . SER A 1 566 ? 48.141 7.532 -48.460 1.00 48.31 566 SER A O 1
ATOM 4562 N N . ASN A 1 567 ? 48.242 9.760 -48.399 1.00 45.56 567 ASN A N 1
ATOM 4563 C CA . ASN A 1 567 ? 47.534 9.857 -47.120 1.00 45.56 567 ASN A CA 1
ATOM 4564 C C . ASN A 1 567 ? 46.088 9.289 -47.246 1.00 45.56 567 ASN A C 1
ATOM 4566 O O . ASN A 1 567 ? 45.295 9.797 -48.048 1.00 45.56 567 ASN A O 1
ATOM 4570 N N . PRO A 1 568 ? 45.689 8.260 -46.468 1.00 48.25 568 PRO A N 1
ATOM 4571 C CA . PRO A 1 568 ? 44.506 7.422 -46.722 1.00 48.25 568 PRO A CA 1
ATOM 4572 C C . PRO A 1 568 ? 43.168 8.043 -46.268 1.00 48.25 568 PRO A C 1
ATOM 4574 O O . PRO A 1 568 ? 42.215 7.332 -45.957 1.00 48.25 568 PRO A O 1
ATOM 4577 N N . ASN A 1 569 ? 43.056 9.375 -46.240 1.00 47.47 569 ASN A N 1
ATOM 4578 C CA . ASN A 1 569 ? 41.841 10.083 -45.808 1.00 47.47 569 ASN A CA 1
ATOM 4579 C C . ASN A 1 569 ? 40.920 10.529 -46.956 1.00 47.47 569 ASN A C 1
ATOM 4581 O O . ASN A 1 569 ? 39.891 11.166 -46.724 1.00 47.47 569 ASN A O 1
ATOM 4585 N N . ARG A 1 570 ? 41.209 10.141 -48.203 1.00 47.09 570 ARG A N 1
ATOM 4586 C CA . ARG A 1 570 ? 40.244 10.229 -49.310 1.00 47.09 570 ARG A CA 1
ATOM 4587 C C . ARG A 1 570 ? 39.302 9.019 -49.290 1.00 47.09 570 ARG A C 1
ATOM 4589 O O . ARG A 1 570 ? 39.327 8.191 -50.193 1.00 47.09 570 ARG A O 1
ATOM 4596 N N . LYS A 1 571 ? 38.443 8.916 -48.269 1.00 44.50 571 LYS A N 1
ATOM 4597 C CA . LYS A 1 571 ? 37.283 8.018 -48.363 1.00 44.50 571 LYS A CA 1
ATOM 4598 C C . LYS A 1 571 ? 36.315 8.558 -49.418 1.00 44.50 571 LYS A C 1
ATOM 4600 O O . LYS A 1 571 ? 36.011 9.750 -49.481 1.00 44.50 571 LYS A O 1
ATOM 4605 N N . THR A 1 572 ? 35.938 7.640 -50.288 1.00 53.94 572 THR A N 1
ATOM 4606 C CA . THR A 1 572 ? 35.218 7.765 -51.549 1.00 53.94 572 THR A CA 1
ATOM 4607 C C . THR A 1 572 ? 33.882 8.497 -51.431 1.00 53.94 572 THR A C 1
ATOM 4609 O O . THR A 1 572 ? 33.127 8.339 -50.474 1.00 53.94 572 THR A O 1
ATOM 4612 N N . PHE A 1 573 ? 33.578 9.259 -52.484 1.00 46.38 573 PHE A N 1
ATOM 4613 C CA . PHE A 1 573 ? 32.301 9.917 -52.792 1.00 46.38 573 PHE A CA 1
ATOM 4614 C C . PHE A 1 573 ? 31.059 9.040 -52.504 1.00 46.38 573 PHE A C 1
ATOM 4616 O O . PHE A 1 573 ? 30.040 9.546 -52.039 1.00 46.38 573 PHE A O 1
ATOM 4623 N N . MET A 1 574 ? 31.181 7.715 -52.648 1.00 41.44 574 MET A N 1
ATOM 4624 C CA . MET A 1 574 ? 30.136 6.722 -52.351 1.00 41.44 574 MET A CA 1
ATOM 4625 C C . MET A 1 574 ? 29.673 6.696 -50.883 1.00 41.44 574 MET A C 1
ATOM 4627 O O . MET A 1 574 ? 28.498 6.450 -50.621 1.00 41.44 574 MET A O 1
ATOM 4631 N N . GLY A 1 575 ? 30.545 7.028 -49.922 1.00 47.94 575 GLY A N 1
ATOM 4632 C CA . GLY A 1 575 ? 30.168 7.119 -48.505 1.00 47.94 575 GLY A CA 1
ATOM 4633 C C . GLY A 1 575 ? 29.284 8.329 -48.180 1.00 47.94 575 GLY A C 1
ATOM 4634 O O . GLY A 1 575 ? 28.538 8.296 -47.205 1.00 47.94 575 GLY A O 1
ATOM 4635 N N . LYS A 1 576 ? 29.328 9.382 -49.011 1.00 52.69 576 LYS A N 1
ATOM 4636 C CA . LYS A 1 576 ? 28.463 10.568 -48.879 1.00 52.69 576 LYS A CA 1
ATOM 4637 C C . LYS A 1 576 ? 27.114 10.391 -49.582 1.00 52.69 576 LYS A C 1
ATOM 4639 O O . LYS A 1 576 ? 26.128 10.979 -49.146 1.00 52.69 576 LYS A O 1
ATOM 4644 N N . LEU A 1 577 ? 27.033 9.555 -50.620 1.00 47.19 577 LEU A N 1
ATOM 4645 C CA . LEU A 1 577 ? 25.751 9.250 -51.265 1.00 47.19 577 LEU A CA 1
ATOM 4646 C C . LEU A 1 577 ? 24.860 8.377 -50.363 1.00 47.19 577 LEU A C 1
ATOM 4648 O O . LEU A 1 577 ? 23.665 8.634 -50.237 1.00 47.19 577 LEU A O 1
ATOM 4652 N N . ALA A 1 578 ? 25.454 7.402 -49.665 1.00 40.66 578 ALA A N 1
ATOM 4653 C CA . ALA A 1 578 ? 24.726 6.495 -48.776 1.00 40.66 578 ALA A CA 1
ATOM 4654 C C . ALA A 1 578 ? 24.109 7.200 -47.550 1.00 40.66 578 ALA A C 1
ATOM 4656 O O . ALA A 1 578 ? 23.017 6.836 -47.121 1.00 40.66 578 ALA A O 1
ATOM 4657 N N . SER A 1 579 ? 24.755 8.241 -47.012 1.00 43.03 579 SER A N 1
ATOM 4658 C CA . SER A 1 579 ? 24.212 9.021 -45.888 1.00 43.03 579 SER A CA 1
ATOM 4659 C C . SER A 1 579 ? 23.167 10.059 -46.305 1.00 43.03 579 SER A C 1
ATOM 4661 O O . SER A 1 579 ? 22.368 10.483 -45.472 1.00 43.03 579 SER A O 1
ATOM 4663 N N . THR A 1 580 ? 23.125 10.441 -47.584 1.00 48.09 580 THR A N 1
ATOM 4664 C CA . THR A 1 580 ? 22.150 11.424 -48.083 1.00 48.09 580 THR A CA 1
ATOM 4665 C C . THR A 1 580 ? 20.802 10.766 -48.406 1.00 48.09 580 THR A C 1
ATOM 4667 O O . THR A 1 580 ? 19.764 11.338 -48.093 1.00 48.09 580 THR A O 1
ATOM 4670 N N . ILE A 1 581 ? 20.792 9.512 -48.883 1.00 48.47 581 ILE A N 1
ATOM 4671 C CA . ILE A 1 581 ? 19.552 8.758 -49.172 1.00 48.47 581 ILE A CA 1
ATOM 4672 C C . ILE A 1 581 ? 18.797 8.361 -47.886 1.00 48.47 581 ILE A C 1
ATOM 4674 O O . ILE A 1 581 ? 17.573 8.250 -47.895 1.00 48.47 581 ILE A O 1
ATOM 4678 N N . VAL A 1 582 ? 19.497 8.190 -46.758 1.00 45.16 582 VAL A N 1
ATOM 4679 C CA . VAL A 1 582 ? 18.865 7.843 -45.469 1.00 45.16 582 VAL A CA 1
ATOM 4680 C C . VAL A 1 582 ? 18.304 9.074 -44.733 1.00 45.16 582 VAL A C 1
ATOM 4682 O O . VAL A 1 582 ? 17.364 8.934 -43.957 1.00 45.16 582 VAL A O 1
ATOM 4685 N N . ASN A 1 583 ? 18.797 10.286 -45.016 1.00 43.72 583 ASN A N 1
ATOM 4686 C CA . ASN A 1 583 ? 18.398 11.508 -44.299 1.00 43.72 583 ASN A CA 1
ATOM 4687 C C . ASN A 1 583 ? 17.347 12.378 -45.016 1.00 43.72 583 ASN A C 1
ATOM 4689 O O . ASN A 1 583 ? 16.940 13.409 -44.477 1.00 43.72 583 ASN A O 1
ATOM 4693 N N . GLU A 1 584 ? 16.869 11.990 -46.201 1.00 39.81 584 GLU A N 1
ATOM 4694 C CA . GLU A 1 584 ? 15.916 12.801 -46.977 1.00 39.81 584 GLU A CA 1
ATOM 4695 C C . GLU A 1 584 ? 14.428 12.584 -46.638 1.00 39.81 584 GLU A C 1
ATOM 4697 O O . GLU A 1 584 ? 13.582 13.310 -47.152 1.00 39.81 584 GLU A O 1
ATOM 4702 N N . GLN A 1 585 ? 14.078 11.676 -45.715 1.00 41.53 585 GLN A N 1
ATOM 4703 C CA . GLN A 1 585 ? 12.681 11.484 -45.273 1.00 41.53 585 GLN A CA 1
ATOM 4704 C C . GLN A 1 585 ? 12.306 12.156 -43.942 1.00 41.53 585 GLN A C 1
ATOM 4706 O O . GLN A 1 585 ? 11.198 11.967 -43.447 1.00 41.53 585 GLN A O 1
ATOM 4711 N N . THR A 1 586 ? 13.158 13.019 -43.385 1.00 47.28 586 THR A N 1
ATOM 4712 C CA . THR A 1 586 ? 12.798 13.837 -42.212 1.00 47.28 586 THR A CA 1
ATOM 4713 C C . THR A 1 586 ? 13.201 15.298 -42.393 1.00 47.28 586 THR A C 1
ATOM 4715 O O . THR A 1 586 ? 13.971 15.847 -41.610 1.00 47.28 586 THR A O 1
ATOM 4718 N N . LYS A 1 587 ? 12.670 15.967 -43.422 1.00 36.50 587 LYS A N 1
ATOM 4719 C CA . LYS A 1 587 ? 12.667 17.438 -43.493 1.00 36.50 587 LYS A CA 1
ATOM 4720 C C . LYS A 1 587 ? 11.244 17.962 -43.406 1.00 36.50 587 LYS A C 1
ATOM 4722 O O . LYS A 1 587 ? 10.573 18.224 -44.394 1.00 36.50 587 LYS A O 1
ATOM 4727 N N . GLY A 1 588 ? 10.816 18.122 -42.164 1.00 44.75 588 GLY A N 1
ATOM 4728 C CA . GLY A 1 588 ? 9.592 18.808 -41.793 1.00 44.75 588 GLY A CA 1
ATOM 4729 C C . GLY A 1 588 ? 9.694 19.291 -40.357 1.00 44.75 588 GLY A C 1
ATOM 4730 O O . GLY A 1 588 ? 8.895 18.872 -39.531 1.00 44.75 588 GLY A O 1
ATOM 4731 N N . LYS A 1 589 ? 10.714 20.101 -40.042 1.00 37.75 589 LYS A N 1
ATOM 4732 C CA . LYS A 1 589 ? 10.735 20.996 -38.875 1.00 37.75 589 LYS A CA 1
ATOM 4733 C C . LYS A 1 589 ? 11.892 21.983 -39.003 1.00 37.75 589 LYS A C 1
ATOM 4735 O O . LYS A 1 589 ? 13.053 21.606 -39.073 1.00 37.75 589 LYS A O 1
ATOM 4740 N N . VAL A 1 590 ? 11.519 23.252 -39.096 1.00 45.12 590 VAL A N 1
ATOM 4741 C CA . VAL A 1 590 ? 12.400 24.414 -39.010 1.00 45.12 590 VAL A CA 1
ATOM 4742 C C . VAL A 1 590 ? 12.958 24.461 -37.591 1.00 45.12 590 VAL A C 1
ATOM 4744 O O . VAL A 1 590 ? 12.174 24.495 -36.641 1.00 45.12 590 VAL A O 1
ATOM 4747 N N . ASP A 1 591 ? 14.281 24.470 -37.446 1.00 41.59 591 ASP A N 1
ATOM 4748 C CA . ASP A 1 591 ? 14.933 24.685 -36.156 1.00 41.59 591 ASP A CA 1
ATOM 4749 C C . ASP A 1 591 ? 14.557 26.070 -35.620 1.00 41.59 591 ASP A C 1
ATOM 4751 O O . ASP A 1 591 ? 14.922 27.124 -36.148 1.00 41.59 591 ASP A O 1
ATOM 4755 N N . VAL A 1 592 ? 13.757 26.063 -34.559 1.00 47.03 592 VAL A N 1
ATOM 4756 C CA . VAL A 1 592 ? 13.388 27.253 -33.805 1.00 47.03 592 VAL A CA 1
ATOM 4757 C C . VAL A 1 592 ? 14.528 27.524 -32.828 1.00 47.03 592 VAL A C 1
ATOM 4759 O O . VAL A 1 592 ? 14.771 26.729 -31.924 1.00 47.03 592 VAL A O 1
ATOM 4762 N N . SER A 1 593 ? 15.225 28.651 -33.008 1.00 61.03 593 SER A N 1
ATOM 4763 C CA . SER A 1 593 ? 16.251 29.134 -32.070 1.00 61.03 593 SER A CA 1
ATOM 4764 C C . SER A 1 593 ? 15.758 29.042 -30.611 1.00 61.03 593 SER A C 1
ATOM 4766 O O . SER A 1 593 ? 14.590 29.360 -30.356 1.00 61.03 593 SER A O 1
ATOM 4768 N N . PRO A 1 594 ? 16.624 28.695 -29.636 1.00 54.66 594 PRO A N 1
ATOM 4769 C CA . PRO A 1 594 ? 16.264 28.608 -28.216 1.00 54.66 594 PRO A CA 1
ATOM 4770 C C . PRO A 1 594 ? 15.555 29.861 -27.682 1.00 54.66 594 PRO A C 1
ATOM 4772 O O . PRO A 1 594 ? 14.659 29.774 -26.848 1.00 54.66 594 PRO A O 1
ATOM 4775 N N . GLN A 1 595 ? 15.894 31.035 -28.220 1.00 64.69 595 GLN A N 1
ATOM 4776 C CA . GLN A 1 595 ? 15.278 32.313 -27.851 1.00 64.69 595 GLN A CA 1
ATOM 4777 C C . GLN A 1 595 ? 13.852 32.444 -28.404 1.00 64.69 595 GLN A C 1
ATOM 4779 O O . GLN A 1 595 ? 12.978 33.029 -27.768 1.00 64.69 595 GLN A O 1
ATOM 4784 N N . LYS A 1 596 ? 13.596 31.865 -29.579 1.00 53.12 596 LYS A N 1
ATOM 4785 C CA . LYS A 1 596 ? 12.279 31.847 -30.220 1.00 53.12 596 LYS A CA 1
ATOM 4786 C C . LYS A 1 596 ? 11.380 30.769 -29.597 1.00 53.12 596 LYS A C 1
ATOM 4788 O O . LYS A 1 596 ? 10.191 31.013 -29.439 1.00 53.12 596 LYS A O 1
ATOM 4793 N N . ALA A 1 597 ? 11.946 29.651 -29.135 1.00 60.41 597 ALA A N 1
ATOM 4794 C CA . ALA A 1 597 ? 11.239 28.643 -28.340 1.00 60.41 597 ALA A CA 1
ATOM 4795 C C . ALA A 1 597 ? 10.858 29.175 -26.945 1.00 60.41 597 ALA A C 1
ATOM 4797 O O . ALA A 1 597 ? 9.725 28.991 -26.509 1.00 60.41 597 ALA A O 1
ATOM 4798 N N . ALA A 1 598 ? 11.755 29.919 -26.288 1.00 67.06 598 ALA A N 1
ATOM 4799 C CA . ALA A 1 598 ? 11.465 30.590 -25.020 1.00 67.06 598 ALA A CA 1
ATOM 4800 C C . ALA A 1 598 ? 10.369 31.663 -25.160 1.00 67.06 598 ALA A C 1
ATOM 4802 O O . ALA A 1 598 ? 9.492 31.759 -24.303 1.00 67.06 598 ALA A O 1
ATOM 4803 N N . LYS A 1 599 ? 10.367 32.418 -26.268 1.00 66.56 599 LYS A N 1
ATOM 4804 C CA . LYS A 1 599 ? 9.337 33.426 -26.559 1.00 66.56 599 LYS A CA 1
ATOM 4805 C C . LYS A 1 599 ? 7.971 32.805 -26.871 1.00 66.56 599 LYS A C 1
ATOM 4807 O O . LYS A 1 599 ? 6.963 33.293 -26.381 1.00 66.56 599 LYS A O 1
ATOM 4812 N N . ILE A 1 600 ? 7.938 31.690 -27.605 1.00 57.81 600 ILE A N 1
ATOM 4813 C CA . ILE A 1 600 ? 6.702 30.929 -27.860 1.00 57.81 600 ILE A CA 1
ATOM 4814 C C . ILE A 1 600 ? 6.150 30.335 -26.556 1.00 57.81 600 ILE A C 1
ATOM 4816 O O . ILE A 1 600 ? 4.945 30.375 -26.338 1.00 57.81 600 ILE A O 1
ATOM 4820 N N . LEU A 1 601 ? 7.009 29.845 -25.657 1.00 57.34 601 LEU A N 1
ATOM 4821 C CA . LEU A 1 601 ? 6.576 29.383 -24.336 1.00 57.34 601 LEU A CA 1
ATOM 4822 C C . LEU A 1 601 ? 6.028 30.537 -23.481 1.00 57.34 601 LEU A C 1
ATOM 4824 O O . LEU A 1 601 ? 4.995 30.367 -22.844 1.00 57.34 601 LEU A O 1
ATOM 4828 N N . GLN A 1 602 ? 6.643 31.723 -23.508 1.00 63.78 602 GLN A N 1
ATOM 4829 C CA . GLN A 1 602 ? 6.125 32.903 -22.801 1.00 63.78 602 GLN A CA 1
ATOM 4830 C C . GLN A 1 602 ? 4.782 33.401 -23.357 1.00 63.78 602 GLN A C 1
ATOM 4832 O O . GLN A 1 602 ? 3.870 33.668 -22.575 1.00 63.78 602 GLN A O 1
ATOM 4837 N N . ASP A 1 603 ? 4.621 33.465 -24.679 1.00 52.06 603 ASP A N 1
ATOM 4838 C CA . ASP A 1 603 ? 3.387 33.954 -25.311 1.00 52.06 603 ASP A CA 1
ATOM 4839 C C . ASP A 1 603 ? 2.198 32.988 -25.112 1.00 52.06 603 ASP A C 1
ATOM 4841 O O . ASP A 1 603 ? 1.046 33.424 -25.057 1.00 52.06 603 ASP A O 1
ATOM 4845 N N . VAL A 1 604 ? 2.462 31.688 -24.924 1.00 55.38 604 VAL A N 1
ATOM 4846 C CA . VAL A 1 604 ? 1.438 30.670 -24.614 1.00 55.38 604 VAL A CA 1
ATOM 4847 C C . VAL A 1 604 ? 0.962 30.744 -23.155 1.00 55.38 604 VAL A C 1
ATOM 4849 O O . VAL A 1 604 ? -0.193 30.429 -22.879 1.00 55.38 604 VAL A O 1
ATOM 4852 N N . PHE A 1 605 ? 1.797 31.217 -22.223 1.00 53.84 605 PHE A N 1
ATOM 4853 C CA . PHE A 1 605 ? 1.395 31.411 -20.822 1.00 53.84 605 PHE A CA 1
ATOM 4854 C C . PHE A 1 605 ? 0.670 32.741 -20.561 1.00 53.84 605 PHE A C 1
ATOM 4856 O O . PHE A 1 605 ? -0.052 32.847 -19.571 1.00 53.84 605 PHE A O 1
ATOM 4863 N N . VAL A 1 606 ? 0.826 33.748 -21.428 1.00 59.66 606 VAL A N 1
ATOM 4864 C CA . VAL A 1 606 ? 0.217 35.080 -21.239 1.00 59.66 606 VAL A CA 1
ATOM 4865 C C . VAL A 1 606 ? -1.186 35.184 -21.856 1.00 59.66 606 VAL A C 1
ATOM 4867 O O . VAL A 1 606 ? -2.014 35.947 -21.360 1.00 59.66 606 VAL A O 1
ATOM 4870 N N . ASN A 1 607 ? -1.513 34.378 -22.873 1.00 46.09 607 ASN A N 1
ATOM 4871 C CA . ASN A 1 607 ? -2.829 34.402 -23.516 1.00 46.09 607 ASN A CA 1
ATOM 4872 C C . ASN A 1 607 ? -3.667 33.161 -23.166 1.00 46.09 607 ASN A C 1
ATOM 4874 O O . ASN A 1 607 ? -3.579 32.115 -23.801 1.00 46.09 607 ASN A O 1
ATOM 4878 N N . ASN A 1 608 ? -4.520 33.322 -22.151 1.00 50.41 608 ASN A N 1
ATOM 4879 C CA . ASN A 1 608 ? -5.525 32.368 -21.672 1.00 50.41 608 ASN A CA 1
ATOM 4880 C C . ASN A 1 608 ? -6.274 31.614 -22.791 1.00 50.41 608 ASN A C 1
ATOM 4882 O O . ASN A 1 608 ? -7.208 32.161 -23.379 1.00 50.41 608 ASN A O 1
ATOM 4886 N N . LYS A 1 609 ? -5.942 30.330 -22.993 1.00 48.19 609 LYS A N 1
ATOM 4887 C CA . LYS A 1 609 ? -6.855 29.248 -23.427 1.00 48.19 609 LYS A CA 1
ATOM 4888 C C . LYS A 1 609 ? -6.198 27.880 -23.157 1.00 48.19 609 LYS A C 1
ATOM 4890 O O . LYS A 1 609 ? -5.277 27.513 -23.882 1.00 48.19 609 LYS A O 1
ATOM 4895 N N . PRO A 1 610 ? -6.635 27.111 -22.141 1.00 49.50 610 PRO A N 1
ATOM 4896 C CA . PRO A 1 610 ? -6.026 25.827 -21.833 1.00 49.50 610 PRO A CA 1
ATOM 4897 C C . PRO A 1 610 ? -6.761 24.694 -22.554 1.00 49.50 610 PRO A C 1
ATOM 4899 O O . PRO A 1 610 ? -7.945 24.453 -22.330 1.00 49.50 610 PRO A O 1
ATOM 4902 N N . ALA A 1 611 ? -6.032 23.954 -23.378 1.00 48.09 611 ALA A N 1
ATOM 4903 C CA . ALA A 1 611 ? -6.360 22.577 -23.710 1.00 48.09 611 ALA A CA 1
ATOM 4904 C C . ALA A 1 611 ? -5.046 21.804 -23.763 1.00 48.09 611 ALA A C 1
ATOM 4906 O O . ALA A 1 611 ? -4.476 21.667 -24.830 1.00 48.09 611 ALA A O 1
ATOM 4907 N N . PHE A 1 612 ? -4.517 21.416 -22.602 1.00 35.59 612 PHE A N 1
ATOM 4908 C CA . PHE A 1 612 ? -3.880 20.120 -22.360 1.00 35.59 612 PHE A CA 1
ATOM 4909 C C . PHE A 1 612 ? -3.637 19.939 -20.855 1.00 35.59 612 PHE A C 1
ATOM 4911 O O . PHE A 1 612 ? -3.512 20.886 -20.083 1.00 35.59 612 PHE A O 1
ATOM 4918 N N . THR A 1 613 ? -3.686 18.673 -20.477 1.00 36.47 613 THR A N 1
ATOM 4919 C CA . THR A 1 613 ? -3.932 18.063 -19.173 1.00 36.47 613 THR A CA 1
ATOM 4920 C C . THR A 1 613 ? -2.915 18.374 -18.075 1.00 36.47 613 THR A C 1
ATOM 4922 O O . THR A 1 613 ? -1.706 18.236 -18.222 1.00 36.47 613 THR A O 1
ATOM 4925 N N . THR A 1 614 ? -3.502 18.707 -16.934 1.00 37.09 614 THR A N 1
ATOM 4926 C CA . THR A 1 614 ? -3.016 18.826 -15.563 1.00 37.09 614 THR A CA 1
ATOM 4927 C C . THR A 1 614 ? -2.108 17.669 -15.114 1.00 37.09 614 THR A C 1
ATOM 4929 O O . THR A 1 614 ? -2.551 16.526 -15.018 1.00 37.09 614 THR A O 1
ATOM 4932 N N . CYS A 1 615 ? -0.870 17.973 -14.709 1.00 34.75 615 CYS A N 1
ATOM 4933 C CA . CYS A 1 615 ? -0.157 17.157 -13.723 1.00 34.75 615 CYS A CA 1
ATOM 4934 C C . CYS A 1 615 ? -0.889 17.293 -12.381 1.00 34.75 615 CYS A C 1
ATOM 4936 O O . CYS A 1 615 ? -0.961 18.389 -11.822 1.00 34.75 615 CYS A O 1
ATOM 4938 N N . MET A 1 616 ? -1.447 16.198 -11.861 1.00 34.31 616 MET A N 1
ATOM 4939 C CA . MET A 1 616 ? -2.075 16.192 -10.541 1.00 34.31 616 MET A CA 1
ATOM 4940 C C . MET A 1 616 ? -1.011 16.301 -9.442 1.00 34.31 616 MET A C 1
ATOM 4942 O O . MET A 1 616 ? -0.366 15.323 -9.073 1.00 34.31 616 MET A O 1
ATOM 4946 N N . ALA A 1 617 ? -0.847 17.507 -8.901 1.00 39.62 617 ALA A N 1
ATOM 4947 C CA . ALA A 1 617 ? -0.258 17.718 -7.588 1.00 39.62 617 ALA A CA 1
ATOM 4948 C C . ALA A 1 617 ? -1.305 17.381 -6.513 1.00 39.62 617 ALA A C 1
ATOM 4950 O O . ALA A 1 617 ? -2.411 17.918 -6.516 1.00 39.62 617 ALA A O 1
ATOM 4951 N N . ILE A 1 618 ? -0.949 16.490 -5.589 1.00 38.25 618 ILE A N 1
ATOM 4952 C CA . ILE A 1 618 ? -1.760 16.116 -4.424 1.00 38.25 618 ILE A CA 1
ATOM 4953 C C . ILE A 1 618 ? -1.780 17.301 -3.439 1.00 38.25 618 ILE A C 1
ATOM 4955 O O . ILE A 1 618 ? -0.713 17.674 -2.940 1.00 38.25 618 ILE A O 1
ATOM 4959 N N . PRO A 1 619 ? -2.938 17.892 -3.085 1.00 35.34 619 PRO A N 1
ATOM 4960 C CA . PRO A 1 619 ? -2.976 18.902 -2.038 1.00 35.34 619 PRO A CA 1
ATOM 4961 C C . PRO A 1 619 ? -2.889 18.230 -0.660 1.00 35.34 619 PRO A C 1
ATOM 4963 O O . PRO A 1 619 ? -3.789 17.500 -0.240 1.00 35.34 619 PRO A O 1
ATOM 4966 N N . ARG A 1 620 ? -1.815 18.512 0.090 1.00 32.84 620 ARG A N 1
ATOM 4967 C CA . ARG A 1 620 ? -1.777 18.274 1.541 1.00 32.84 620 ARG A CA 1
ATOM 4968 C C . ARG A 1 620 ? -2.798 19.199 2.207 1.00 32.84 620 ARG A C 1
ATOM 4970 O O . ARG A 1 620 ? -2.597 20.411 2.248 1.00 32.84 620 ARG A O 1
ATOM 4977 N N . LYS A 1 621 ? -3.874 18.634 2.761 1.00 31.62 621 LYS A N 1
ATOM 4978 C CA . LYS A 1 621 ? -4.739 19.343 3.714 1.00 31.62 621 LYS A CA 1
ATOM 4979 C C . LYS A 1 621 ? -3.912 19.697 4.951 1.00 31.62 621 LYS A C 1
ATOM 4981 O O . LYS A 1 621 ? -3.489 18.812 5.689 1.00 31.62 621 LYS A O 1
ATOM 4986 N N . MET A 1 622 ? -3.700 20.990 5.176 1.00 32.03 622 MET A N 1
ATOM 4987 C CA . MET A 1 622 ? -3.306 21.502 6.482 1.00 32.03 622 MET A CA 1
ATOM 4988 C C . MET A 1 622 ? -4.532 21.506 7.394 1.00 32.03 622 MET A C 1
ATOM 4990 O O . MET A 1 622 ? -5.514 22.194 7.127 1.00 32.03 622 MET A O 1
ATOM 4994 N N . THR A 1 623 ? -4.477 20.728 8.470 1.00 33.38 623 THR A N 1
ATOM 4995 C CA . THR A 1 623 ? -5.375 20.869 9.615 1.00 33.38 623 THR A CA 1
ATOM 4996 C C . THR A 1 623 ? -4.947 22.109 10.390 1.00 33.38 623 THR A C 1
ATOM 4998 O O . THR A 1 623 ? -3.968 22.073 11.137 1.00 33.38 623 THR A O 1
ATOM 5001 N N . SER A 1 624 ? -5.641 23.223 10.169 1.00 35.94 624 SER A N 1
ATOM 5002 C CA . SER A 1 624 ? -5.483 24.420 10.981 1.00 35.94 624 SER A CA 1
ATOM 5003 C C . SER A 1 624 ? -6.194 24.255 12.323 1.00 35.94 624 SER A C 1
ATOM 5005 O O . SER A 1 624 ? -7.298 23.727 12.451 1.00 35.94 624 SER A O 1
ATOM 5007 N N . SER A 1 625 ? -5.474 24.716 13.332 1.00 35.03 625 SER A N 1
ATOM 5008 C CA . SER A 1 625 ? -5.841 24.919 14.719 1.00 35.03 625 SER A CA 1
ATOM 5009 C C . SER A 1 625 ? -7.201 25.589 14.918 1.00 35.03 625 SER A C 1
ATOM 5011 O O . SER A 1 625 ? -7.504 26.640 14.357 1.00 35.03 625 SER A O 1
ATOM 5013 N N . ARG A 1 626 ? -7.964 25.005 15.837 1.00 34.09 626 ARG A N 1
ATOM 5014 C CA . ARG A 1 626 ? -9.132 25.571 16.505 1.00 34.09 626 ARG A CA 1
ATOM 5015 C C . ARG A 1 626 ? -8.643 26.521 17.606 1.00 34.09 626 ARG A C 1
ATOM 5017 O O . ARG A 1 626 ? -7.988 26.032 18.517 1.00 34.09 626 ARG A O 1
ATOM 5024 N N . GLN A 1 627 ? -8.983 27.814 17.562 1.00 35.78 627 GLN A N 1
ATOM 5025 C CA . GLN A 1 627 ? -9.317 28.616 18.755 1.00 35.78 627 GLN A CA 1
ATOM 5026 C C . GLN A 1 627 ? -9.752 30.053 18.420 1.00 35.78 627 GLN A C 1
ATOM 5028 O O . GLN A 1 627 ? -9.051 30.783 17.731 1.00 35.78 627 GLN A O 1
ATOM 5033 N N . GLY A 1 628 ? -10.879 30.449 19.023 1.00 33.59 628 GLY A N 1
ATOM 5034 C CA . GLY A 1 628 ? -11.243 31.838 19.308 1.00 33.59 628 GLY A CA 1
ATOM 5035 C C . GLY A 1 628 ? -12.298 32.450 18.389 1.00 33.59 628 GLY A C 1
ATOM 5036 O O . GLY A 1 628 ? -11.969 32.905 17.303 1.00 33.59 628 GLY A O 1
ATOM 5037 N N . THR A 1 629 ? -13.546 32.585 18.854 1.00 32.19 629 THR A N 1
ATOM 5038 C CA . THR A 1 629 ? -14.060 33.857 19.416 1.00 32.19 629 THR A CA 1
ATOM 5039 C C . THR A 1 629 ? -15.584 33.859 19.654 1.00 32.19 629 THR A C 1
ATOM 5041 O O . THR A 1 629 ? -16.363 33.426 18.819 1.00 32.19 629 THR A O 1
ATOM 5044 N N . MET A 1 630 ? -15.945 34.424 20.814 1.00 31.02 630 MET A N 1
ATOM 5045 C CA . MET A 1 630 ? -17.043 35.376 21.074 1.00 31.02 630 MET A CA 1
ATOM 5046 C C . MET A 1 630 ? -18.529 34.945 21.008 1.00 31.02 630 MET A C 1
ATOM 5048 O O . MET A 1 630 ? -19.126 34.717 19.965 1.00 31.02 630 MET A O 1
ATOM 5052 N N . ILE A 1 631 ? -19.110 34.994 22.212 1.00 39.03 631 ILE A N 1
ATOM 5053 C CA . ILE A 1 631 ? -20.450 35.447 22.648 1.00 39.03 631 ILE A CA 1
ATOM 5054 C C . ILE A 1 631 ? -21.208 36.328 21.622 1.00 39.03 631 ILE A C 1
ATOM 5056 O O . ILE A 1 631 ? -20.621 37.260 21.071 1.00 39.03 631 ILE A O 1
ATOM 5060 N N . PRO A 1 632 ? -22.541 36.160 21.489 1.00 42.12 632 PRO A N 1
ATOM 5061 C CA . PRO A 1 632 ? -23.438 37.251 21.891 1.00 42.12 632 PRO A CA 1
ATOM 5062 C C . PRO A 1 632 ? -24.631 36.824 22.765 1.00 42.12 632 PRO A C 1
ATOM 5064 O O . PRO A 1 632 ? -25.004 35.661 22.878 1.00 42.12 632 PRO A O 1
ATOM 5067 N N . LYS A 1 633 ? -25.168 37.854 23.416 1.00 33.22 633 LYS A N 1
ATOM 5068 C CA . LYS A 1 633 ? -26.127 37.911 24.519 1.00 33.22 633 LYS A CA 1
ATOM 5069 C C . LYS A 1 633 ? -27.581 37.585 24.147 1.00 33.22 633 LYS A C 1
ATOM 5071 O O . LYS A 1 633 ? -28.019 37.846 23.037 1.00 33.22 633 LYS A O 1
ATOM 5076 N N . GLU A 1 634 ? -28.292 37.145 25.188 1.00 34.31 634 GLU A N 1
ATOM 5077 C CA . GLU A 1 634 ? -29.668 37.478 25.606 1.00 34.31 634 GLU A CA 1
ATOM 5078 C C . GLU A 1 634 ? -30.778 37.648 24.552 1.00 34.31 634 GLU A C 1
ATOM 5080 O O . GLU A 1 634 ? -30.841 38.634 23.825 1.00 34.31 634 GLU A O 1
ATOM 5085 N N . SER A 1 635 ? -31.827 36.835 24.696 1.00 32.84 635 SER A N 1
ATOM 5086 C CA . SER A 1 635 ? -33.180 37.387 24.838 1.00 32.84 635 SER A CA 1
ATOM 5087 C C . SER A 1 635 ? -34.036 36.513 25.759 1.00 32.84 635 SER A C 1
ATOM 5089 O O . SER A 1 635 ? -33.792 35.324 25.950 1.00 32.84 635 SER A O 1
ATOM 5091 N N . LYS A 1 636 ? -34.959 37.198 26.430 1.00 34.34 636 LYS A N 1
ATOM 5092 C CA . LYS A 1 636 ? -35.757 36.797 27.588 1.00 34.34 636 LYS A CA 1
ATOM 5093 C C . LYS A 1 636 ? -37.017 36.037 27.165 1.00 34.34 636 LYS A C 1
ATOM 5095 O O . LYS A 1 636 ? -37.567 36.332 26.111 1.00 34.34 636 LYS A O 1
ATOM 5100 N N . GLY A 1 637 ? -37.583 35.273 28.102 1.00 31.17 637 GLY A N 1
ATOM 5101 C CA . GLY A 1 637 ? -39.029 35.334 28.336 1.00 31.17 637 GLY A CA 1
ATOM 5102 C C . GLY A 1 637 ? -39.764 34.010 28.529 1.00 31.17 637 GLY A C 1
ATOM 5103 O O . GLY A 1 637 ? -39.919 33.251 27.581 1.00 31.17 637 GLY A O 1
ATOM 5104 N N . SER A 1 638 ? -40.361 33.892 29.724 1.00 32.50 638 SER A N 1
ATOM 5105 C CA . SER A 1 638 ? -41.587 33.146 30.075 1.00 32.50 638 SER A CA 1
ATOM 5106 C C . SER A 1 638 ? -41.469 31.620 30.234 1.00 32.50 638 SER A C 1
ATOM 5108 O O . SER A 1 638 ? -40.790 30.963 29.463 1.00 32.50 638 SER A O 1
ATOM 5110 N N . ASP A 1 639 ? -42.133 30.937 31.164 1.00 30.22 639 ASP A N 1
ATOM 5111 C CA . ASP A 1 639 ? -42.698 31.263 32.477 1.00 30.22 639 ASP A CA 1
ATOM 5112 C C . ASP A 1 639 ? -43.142 29.918 33.098 1.00 30.22 639 ASP A C 1
ATOM 5114 O O . ASP A 1 639 ? -43.965 29.223 32.513 1.00 30.22 639 ASP A O 1
ATOM 5118 N N . SER A 1 640 ? -42.635 29.602 34.296 1.00 35.31 640 SER A N 1
ATOM 5119 C CA . SER A 1 640 ? -43.376 28.951 35.400 1.00 35.31 640 SER A CA 1
ATOM 5120 C C . SER A 1 640 ? -43.918 27.486 35.217 1.00 35.31 640 SER A C 1
ATOM 5122 O O . SER A 1 640 ? -43.704 26.851 34.194 1.00 35.31 640 SER A O 1
ATOM 5124 N N . PRO A 1 641 ? -44.447 26.811 36.269 1.00 48.91 641 PRO A N 1
ATOM 5125 C CA . PRO A 1 641 ? -43.613 25.980 37.153 1.00 48.91 641 PRO A CA 1
ATOM 5126 C C . PRO A 1 641 ? -44.226 24.597 37.494 1.00 48.91 641 PRO A C 1
ATOM 5128 O O . PRO A 1 641 ? -45.430 24.486 37.700 1.00 48.91 641 PRO A O 1
ATOM 5131 N N . VAL A 1 642 ? -43.424 23.548 37.735 1.00 34.44 642 VAL A N 1
ATOM 5132 C CA . VAL A 1 642 ? -43.916 22.383 38.507 1.00 34.44 642 VAL A CA 1
ATOM 5133 C C . VAL A 1 642 ? -42.927 21.956 39.588 1.00 34.44 642 VAL A C 1
ATOM 5135 O O . VAL A 1 642 ? -41.741 21.727 39.371 1.00 34.44 642 VAL A O 1
ATOM 5138 N N . ARG A 1 643 ? -43.489 21.913 40.795 1.00 33.91 643 ARG A N 1
ATOM 5139 C CA . ARG A 1 643 ? -42.914 21.619 42.102 1.00 33.91 643 ARG A CA 1
ATOM 5140 C C . ARG A 1 643 ? -42.513 20.146 42.267 1.00 33.91 643 ARG A C 1
ATOM 5142 O O . ARG A 1 643 ? -43.292 19.256 41.970 1.00 33.91 643 ARG A O 1
ATOM 5149 N N . VAL A 1 644 ? -41.350 19.959 42.897 1.00 35.53 644 VAL A N 1
ATOM 5150 C CA . VAL A 1 644 ? -41.098 19.163 44.121 1.00 35.53 644 VAL A CA 1
ATOM 5151 C C . VAL A 1 644 ? -41.826 17.816 44.272 1.00 35.53 644 VAL A C 1
ATOM 5153 O O . VAL A 1 644 ? -43.012 17.806 44.571 1.00 35.53 644 VAL A O 1
ATOM 5156 N N . ALA A 1 645 ? -41.065 16.714 44.355 1.00 34.31 645 ALA A N 1
ATOM 5157 C CA . ALA A 1 645 ? -41.114 15.804 45.514 1.00 34.31 645 ALA A CA 1
ATOM 5158 C C . ALA A 1 645 ? -39.968 14.775 45.520 1.00 34.31 645 ALA A C 1
ATOM 5160 O O . ALA A 1 645 ? -39.890 13.870 44.698 1.00 34.31 645 ALA A O 1
ATOM 5161 N N . LYS A 1 646 ? -39.110 14.892 46.538 1.00 39.72 646 LYS A N 1
ATOM 5162 C CA . LYS A 1 646 ? -38.261 13.822 47.080 1.00 39.72 646 LYS A CA 1
ATOM 5163 C C . LYS A 1 646 ? -39.130 12.753 47.761 1.00 39.72 646 LYS A C 1
ATOM 5165 O O . LYS A 1 646 ? -40.011 13.140 48.524 1.00 39.72 646 LYS A O 1
ATOM 5170 N N . ARG A 1 647 ? -38.772 11.466 47.636 1.00 32.88 647 ARG A N 1
ATOM 5171 C CA . ARG A 1 647 ? -38.817 10.389 48.670 1.00 32.88 647 ARG A CA 1
ATOM 5172 C C . ARG A 1 647 ? -38.374 9.072 48.003 1.00 32.88 647 ARG A C 1
ATOM 5174 O O . ARG A 1 647 ? -38.920 8.716 46.976 1.00 32.88 647 ARG A O 1
ATOM 5181 N N . LYS A 1 648 ? -37.224 8.493 48.363 1.00 33.06 648 LYS A N 1
ATOM 5182 C CA . LYS A 1 648 ? -36.905 7.632 49.528 1.00 33.06 648 LYS A CA 1
ATOM 5183 C C . LYS A 1 648 ? -37.434 6.186 49.434 1.00 33.06 648 LYS A C 1
ATOM 5185 O O . LYS A 1 648 ? -38.607 5.950 49.677 1.00 33.06 648 LYS A O 1
ATOM 5190 N N . SER A 1 649 ? -36.463 5.285 49.227 1.00 37.34 649 SER A N 1
ATOM 5191 C CA . SER A 1 649 ? -36.211 3.991 49.897 1.00 37.34 649 SER A CA 1
ATOM 5192 C C . SER A 1 649 ? -37.266 2.877 49.866 1.00 37.34 649 SER A C 1
ATOM 5194 O O . SER A 1 649 ? -38.325 3.013 50.465 1.00 37.34 649 SER A O 1
ATOM 5196 N N . SER A 1 650 ? -36.857 1.682 49.428 1.00 33.53 650 SER A N 1
ATOM 5197 C CA . SER A 1 650 ? -36.632 0.564 50.366 1.00 33.53 650 SER A CA 1
ATOM 5198 C C . SER A 1 650 ? -35.853 -0.589 49.722 1.00 33.53 650 SER A C 1
ATOM 5200 O O . SER A 1 650 ? -36.144 -1.031 48.615 1.00 33.53 650 SER A O 1
ATOM 5202 N N . LEU A 1 651 ? -34.835 -1.021 50.468 1.00 34.59 651 LEU A N 1
ATOM 5203 C CA . LEU A 1 651 ? -34.099 -2.274 50.357 1.00 34.59 651 LEU A CA 1
ATOM 5204 C C . LEU A 1 651 ? -35.035 -3.474 50.557 1.00 34.59 651 LEU A C 1
ATOM 5206 O O . LEU A 1 651 ? -35.878 -3.448 51.453 1.00 34.59 651 LEU A O 1
ATOM 5210 N N . VAL A 1 652 ? -34.782 -4.554 49.818 1.00 37.09 652 VAL A N 1
ATOM 5211 C CA . VAL A 1 652 ? -35.142 -5.922 50.210 1.00 37.09 652 VAL A CA 1
ATOM 5212 C C . VAL A 1 652 ? -33.841 -6.712 50.334 1.00 37.09 652 VAL A C 1
ATOM 5214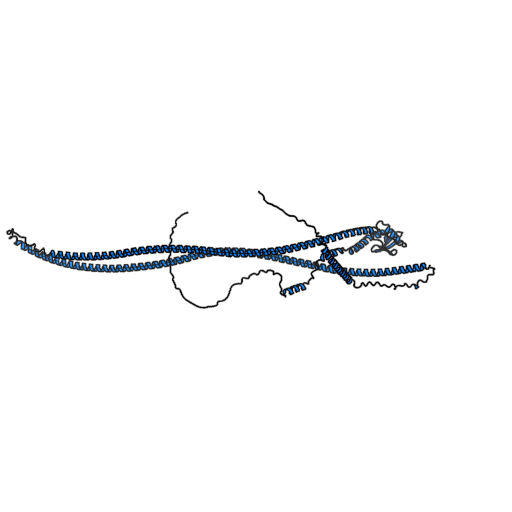 O O . VAL A 1 652 ? -33.092 -6.847 49.368 1.00 37.09 652 VAL A O 1
ATOM 5217 N N . ASP A 1 653 ? -33.571 -7.183 51.551 1.00 39.12 653 ASP A N 1
ATOM 5218 C CA . ASP A 1 653 ? -32.463 -8.065 51.911 1.00 39.12 653 ASP A CA 1
ATOM 5219 C C . ASP A 1 653 ? -32.539 -9.405 51.164 1.00 39.12 653 ASP A C 1
ATOM 5221 O O . ASP A 1 653 ? -33.595 -10.038 51.114 1.00 39.12 653 ASP A O 1
ATOM 5225 N N . PHE A 1 654 ? -31.397 -9.905 50.681 1.00 32.94 654 PHE A N 1
ATOM 5226 C CA . PHE A 1 654 ? -31.252 -11.301 50.265 1.00 32.94 654 PHE A CA 1
ATOM 5227 C C . PHE A 1 654 ? -30.096 -11.965 51.022 1.00 32.94 654 PHE A C 1
ATOM 5229 O O . PHE A 1 654 ? -28.919 -11.718 50.768 1.00 32.94 654 PHE A O 1
ATOM 5236 N N . ARG A 1 655 ? -30.452 -12.844 51.965 1.00 43.91 655 ARG A N 1
ATOM 5237 C CA . ARG A 1 655 ? -29.573 -13.879 52.526 1.00 43.91 655 ARG A CA 1
ATOM 5238 C C . ARG A 1 655 ? -29.522 -15.068 51.561 1.00 43.91 655 ARG A C 1
ATOM 5240 O O . ARG A 1 655 ? -30.563 -15.673 51.327 1.00 43.91 655 ARG A O 1
ATOM 5247 N N . ARG A 1 656 ? -28.331 -15.479 51.115 1.00 40.69 656 ARG A N 1
ATOM 5248 C CA . ARG A 1 656 ? -27.995 -16.874 50.743 1.00 40.69 656 ARG A CA 1
ATOM 5249 C C . ARG A 1 656 ? -26.520 -17.112 51.086 1.00 40.69 656 ARG A C 1
ATOM 5251 O O . ARG A 1 656 ? -25.659 -16.428 50.557 1.00 40.69 656 ARG A O 1
ATOM 5258 N N . SER A 1 657 ? -26.196 -17.802 52.180 1.00 38.88 657 SER A N 1
ATOM 5259 C CA . SER A 1 657 ? -26.064 -19.266 52.310 1.00 38.88 657 SER A CA 1
ATOM 5260 C C . SER A 1 657 ? -25.045 -19.860 51.332 1.00 38.88 657 SER A C 1
ATOM 5262 O O . SER A 1 657 ? -25.374 -20.203 50.200 1.00 38.88 657 SER A O 1
ATOM 5264 N N . ALA A 1 658 ? -23.814 -19.997 51.826 1.00 41.09 658 ALA A N 1
ATOM 5265 C CA . ALA A 1 658 ? -22.808 -20.905 51.303 1.00 41.09 658 ALA A CA 1
ATOM 5266 C C . ALA A 1 658 ? -23.234 -22.360 51.557 1.00 41.09 658 ALA A C 1
ATOM 5268 O O . ALA A 1 658 ? -23.705 -22.680 52.649 1.00 41.09 658 ALA A O 1
ATOM 5269 N N . THR A 1 659 ? -23.058 -23.231 50.565 1.00 46.66 659 THR A N 1
ATOM 5270 C CA . THR A 1 659 ? -22.838 -24.679 50.732 1.00 46.66 659 THR A CA 1
ATOM 5271 C C . THR A 1 659 ? -22.358 -25.273 49.402 1.00 46.66 659 THR A C 1
ATOM 5273 O O . THR A 1 659 ? -23.074 -25.236 48.412 1.00 46.66 659 THR A O 1
ATOM 5276 N N . ASN A 1 660 ? -21.116 -25.770 49.425 1.00 43.12 660 ASN A N 1
ATOM 5277 C CA . ASN A 1 660 ? -20.562 -26.962 48.767 1.00 43.12 660 ASN A CA 1
ATOM 5278 C C . ASN A 1 660 ? -21.041 -27.358 47.354 1.00 43.12 660 ASN A C 1
ATOM 5280 O O . ASN A 1 660 ? -22.183 -27.770 47.197 1.00 43.12 660 ASN A O 1
ATOM 5284 N N . LEU A 1 661 ? -20.110 -27.478 46.393 1.00 40.50 661 LEU A N 1
ATOM 5285 C CA . LEU A 1 661 ? -19.494 -28.770 46.020 1.00 40.50 661 LEU A CA 1
ATOM 5286 C C . LEU A 1 661 ? -18.487 -28.634 44.850 1.00 40.50 661 LEU A C 1
ATOM 5288 O O . LEU A 1 661 ? -18.849 -28.143 43.787 1.00 40.50 661 LEU A O 1
ATOM 5292 N N . LYS A 1 662 ? -17.306 -29.235 45.080 1.00 37.84 662 LYS A N 1
ATOM 5293 C CA . LYS A 1 662 ? -16.157 -29.555 44.202 1.00 37.84 662 LYS A CA 1
ATOM 5294 C C . LYS A 1 662 ? -15.175 -28.451 43.827 1.00 37.84 662 LYS A C 1
ATOM 5296 O O . LYS A 1 662 ? -15.540 -27.534 43.069 1.00 37.84 662 LYS A O 1
#

Organism: NCBI:txid1481888

pLDDT: mean 71.81, std 20.48, range [30.22, 95.81]